Protein AF-0000000079959457 (afdb_homodimer)

Sequence (606 aa):
MIKDTAFQNKSVQIAAHLHLPNDFKEGRKYPALVGIHPAGGVKEQTIGLYAQKLAAHGFVVLVYDSSYQGASGGEPRLLEDPTTRVEDARCAADFLTTQSFVDTERMGVFGVCAGGGYALAVAQTERRFKAVAGVSATPMGEAARRFFGNSIPPAEQIKSLEAAAAQRTAEANGAAPIYIPFVPETLEDINDQTPTMLREGYDYYRTSRGHHPNSKGRFLMTSMDKMVAFSTFPLIPTLLTQPLLLIAGSEADTKIYSDEAYDLSTGPKELFIIDGATHIALYDKPEYVGQAVEKLASFFGQLMIKDTAFQNKSVQIAAHLHLPNDFKEGRKYPALVGIHPAGGVKEQTIGLYAQKLAAHGFVVLVYDSSYQGASGGEPRLLEDPTTRVEDARCAADFLTTQSFVDTERMGVFGVCAGGGYALAVAQTERRFKAVAGVSATPMGEAARRFFGNSIPPAEQIKSLEAAAAQRTAEANGAAPIYIPFVPETLEDINDQTPTMLREGYDYYRTSRGHHPNSKGRFLMTSMDKMVAFSTFPLIPTLLTQPLLLIAGSEADTKIYSDEAYDLSTGPKELFIIDGATHIALYDKPEYVGQAVEKLASFFGQL

Structure (mmCIF, N/CA/C/O backbone):
data_AF-0000000079959457-model_v1
#
loop_
_entity.id
_entity.type
_entity.pdbx_description
1 polymer Alpha/beta-hydrolase
#
loop_
_atom_site.group_PDB
_atom_site.id
_atom_site.type_symbol
_atom_site.label_atom_id
_atom_site.label_alt_id
_atom_site.label_comp_id
_atom_site.label_asym_id
_atom_site.label_entity_id
_atom_site.label_seq_id
_atom_site.pdbx_PDB_ins_code
_atom_site.Cartn_x
_atom_site.Cartn_y
_atom_site.Cartn_z
_atom_site.occupancy
_atom_site.B_iso_or_equiv
_atom_site.auth_seq_id
_atom_site.auth_comp_id
_atom_site.auth_asym_id
_atom_site.auth_atom_id
_atom_site.pdbx_PDB_model_num
ATOM 1 N N . MET A 1 1 ? 9.367 -33.156 -2.953 1 91.38 1 MET A N 1
ATOM 2 C CA . MET A 1 1 ? 9.344 -33.094 -1.495 1 91.38 1 MET A CA 1
ATOM 3 C C . MET A 1 1 ? 8.867 -31.719 -1.016 1 91.38 1 MET A C 1
ATOM 5 O O . MET A 1 1 ? 9.25 -30.688 -1.569 1 91.38 1 MET A O 1
ATOM 9 N N . ILE A 1 2 ? 7.992 -31.734 -0.139 1 97.25 2 ILE A N 1
ATOM 10 C CA . ILE A 1 2 ? 7.453 -30.5 0.427 1 97.25 2 ILE A CA 1
ATOM 11 C C . ILE A 1 2 ? 7.941 -30.344 1.864 1 97.25 2 ILE A C 1
ATOM 13 O O . ILE A 1 2 ? 7.863 -31.266 2.664 1 97.25 2 ILE A O 1
ATOM 17 N N . LYS A 1 3 ? 8.523 -29.25 2.162 1 97.88 3 LYS A N 1
ATOM 18 C CA . LYS A 1 3 ? 8.945 -28.891 3.514 1 97.88 3 LYS A CA 1
ATOM 19 C C . LYS A 1 3 ? 8.086 -27.781 4.094 1 97.88 3 LYS A C 1
ATOM 21 O O . LYS A 1 3 ? 7.926 -26.719 3.471 1 97.88 3 LYS A O 1
ATOM 26 N N . ASP A 1 4 ? 7.492 -28.047 5.27 1 98.5 4 ASP A N 1
ATOM 27 C CA . ASP A 1 4 ? 6.848 -26.969 6 1 98.5 4 ASP A CA 1
ATOM 28 C C . ASP A 1 4 ? 7.879 -25.969 6.508 1 98.5 4 ASP A C 1
ATOM 30 O O . ASP A 1 4 ? 8.906 -26.344 7.078 1 98.5 4 ASP A O 1
ATOM 34 N N . THR A 1 5 ? 7.672 -24.766 6.246 1 98.69 5 THR A N 1
ATOM 35 C CA . THR A 1 5 ? 8.578 -23.719 6.703 1 98.69 5 THR A CA 1
ATOM 36 C C . THR A 1 5 ? 7.801 -22.438 7.035 1 98.69 5 THR A C 1
ATOM 38 O O . THR A 1 5 ? 6.566 -22.453 7.055 1 98.69 5 THR A O 1
ATOM 41 N N . ALA A 1 6 ? 8.453 -21.406 7.484 1 98.81 6 ALA A N 1
ATOM 42 C CA . ALA A 1 6 ? 7.84 -20.125 7.836 1 98.81 6 ALA A CA 1
ATOM 43 C C . ALA A 1 6 ? 8.836 -18.969 7.68 1 98.81 6 ALA A C 1
ATOM 45 O O . ALA A 1 6 ? 10.055 -19.188 7.707 1 98.81 6 ALA A O 1
ATOM 46 N N . PHE A 1 7 ? 8.391 -17.891 7.445 1 98.69 7 PHE A N 1
ATOM 47 C CA . PHE A 1 7 ? 9.164 -16.641 7.461 1 98.69 7 PHE A CA 1
ATOM 48 C C . PHE A 1 7 ? 8.32 -15.5 8.016 1 98.69 7 PHE A C 1
ATOM 50 O O . PHE A 1 7 ? 7.176 -15.695 8.414 1 98.69 7 PHE A O 1
ATOM 57 N N . GLN A 1 8 ? 8.891 -14.289 8.117 1 98.12 8 GLN A N 1
ATOM 58 C CA . GLN A 1 8 ? 8.195 -13.188 8.781 1 98.12 8 GLN A CA 1
ATOM 59 C C . GLN A 1 8 ? 7.93 -12.039 7.816 1 98.12 8 GLN A C 1
ATOM 61 O O . GLN A 1 8 ? 8.773 -11.727 6.969 1 98.12 8 GLN A O 1
ATOM 66 N N . ASN A 1 9 ? 6.852 -11.523 7.875 1 98.25 9 ASN A N 1
ATOM 67 C CA . ASN A 1 9 ? 6.578 -10.156 7.461 1 98.25 9 ASN A CA 1
ATOM 68 C C . ASN A 1 9 ? 6.312 -9.25 8.656 1 98.25 9 ASN A C 1
ATOM 70 O O . ASN A 1 9 ? 5.172 -9.125 9.109 1 98.25 9 ASN A O 1
ATOM 74 N N . LYS A 1 10 ? 7.414 -8.586 9.07 1 95.69 10 LYS A N 1
ATOM 75 C CA . LYS A 1 10 ? 7.379 -7.797 10.297 1 95.69 10 LYS A CA 1
ATOM 76 C C . LYS A 1 10 ? 6.875 -8.633 11.469 1 95.69 10 LYS A C 1
ATOM 78 O O . LYS A 1 10 ? 7.453 -9.68 11.789 1 95.69 10 LYS A O 1
ATOM 83 N N . SER A 1 11 ? 5.73 -8.359 12.055 1 95.62 11 SER A N 1
ATOM 84 C CA . SER A 1 11 ? 5.27 -9.039 13.258 1 95.62 11 SER A CA 1
ATOM 85 C C . SER A 1 11 ? 4.438 -10.273 12.914 1 95.62 11 SER A C 1
ATOM 87 O O . SER A 1 11 ? 4.023 -11.016 13.797 1 95.62 11 SER A O 1
ATOM 89 N N . VAL A 1 12 ? 4.195 -10.57 11.656 1 98.19 12 VAL A N 1
ATOM 90 C CA . VAL A 1 12 ? 3.314 -11.656 11.234 1 98.19 12 VAL A CA 1
ATOM 91 C C . VAL A 1 12 ? 4.148 -12.859 10.789 1 98.19 12 VAL A C 1
ATOM 93 O O . VAL A 1 12 ? 5 -12.734 9.906 1 98.19 12 VAL A O 1
ATOM 96 N N . GLN A 1 13 ? 3.941 -13.969 11.391 1 98.69 13 GLN A N 1
ATOM 97 C CA . GLN A 1 13 ? 4.559 -15.203 10.93 1 98.69 13 GLN A CA 1
ATOM 98 C C . GLN A 1 13 ? 3.807 -15.781 9.727 1 98.69 13 GLN A C 1
ATOM 100 O O . GLN A 1 13 ? 2.6 -16.016 9.797 1 98.69 13 GLN A O 1
ATOM 105 N N . ILE A 1 14 ? 4.504 -16.016 8.68 1 98.88 14 ILE A N 1
ATOM 106 C CA . ILE A 1 14 ? 3.912 -16.516 7.441 1 98.88 14 ILE A CA 1
ATOM 107 C C . ILE A 1 14 ? 4.184 -18 7.293 1 98.88 14 ILE A C 1
ATOM 109 O O . ILE A 1 14 ? 5.34 -18.438 7.273 1 98.88 14 ILE A O 1
ATOM 113 N N . ALA A 1 15 ? 3.156 -18.766 7.211 1 98.94 15 ALA A N 1
ATOM 114 C CA . ALA A 1 15 ? 3.258 -20.203 6.984 1 98.94 15 ALA A CA 1
ATOM 115 C C . ALA A 1 15 ? 3.484 -20.516 5.508 1 98.94 15 ALA A C 1
ATOM 117 O O . ALA A 1 15 ? 2.779 -20 4.641 1 98.94 15 ALA A O 1
ATOM 118 N N . ALA A 1 16 ? 4.449 -21.391 5.219 1 98.94 16 ALA A N 1
ATOM 119 C CA . ALA A 1 16 ? 4.816 -21.609 3.82 1 98.94 16 ALA A CA 1
ATOM 120 C C . ALA A 1 16 ? 5.168 -23.062 3.568 1 98.94 16 ALA A C 1
ATOM 122 O O . ALA A 1 16 ? 5.445 -23.812 4.508 1 98.94 16 ALA A O 1
ATOM 123 N N . HIS A 1 17 ? 5.031 -23.5 2.365 1 98.94 17 HIS A N 1
ATOM 124 C CA . HIS A 1 17 ? 5.551 -24.766 1.831 1 98.94 17 HIS A CA 1
ATOM 125 C C . HIS A 1 17 ? 6.711 -24.516 0.871 1 98.94 17 HIS A C 1
ATOM 127 O O . HIS A 1 17 ? 6.586 -23.719 -0.065 1 98.94 17 HIS A O 1
ATOM 133 N N . LEU A 1 18 ? 7.766 -25.125 1.164 1 98.88 18 LEU A N 1
ATOM 134 C CA . LEU A 1 18 ? 8.898 -25.141 0.246 1 98.88 18 LEU A CA 1
ATOM 135 C C . LEU A 1 18 ? 8.93 -26.438 -0.558 1 98.88 18 LEU A C 1
ATOM 137 O O . LEU A 1 18 ? 9.156 -27.516 -0.001 1 98.88 18 LEU A O 1
ATOM 141 N N . HIS A 1 19 ? 8.656 -26.328 -1.862 1 98.88 19 HIS A N 1
ATOM 142 C CA . HIS A 1 19 ? 8.703 -27.469 -2.775 1 98.88 19 HIS A CA 1
ATOM 143 C C . HIS A 1 19 ? 10.078 -27.609 -3.41 1 98.88 19 HIS A C 1
ATOM 145 O O . HIS A 1 19 ? 10.562 -26.688 -4.066 1 98.88 19 HIS A O 1
ATOM 151 N N . LEU A 1 20 ? 10.68 -28.766 -3.219 1 98.5 20 LEU A N 1
ATOM 152 C CA . LEU A 1 20 ? 12.016 -29.031 -3.752 1 98.5 20 LEU A CA 1
ATOM 153 C C . LEU A 1 20 ? 11.945 -29.922 -4.984 1 98.5 20 LEU A C 1
ATOM 155 O O . LEU A 1 20 ? 11.008 -30.719 -5.125 1 98.5 20 LEU A O 1
ATOM 159 N N . PRO A 1 21 ? 12.945 -29.766 -5.859 1 98 21 PRO A N 1
ATOM 160 C CA . PRO A 1 21 ? 12.984 -30.641 -7.031 1 98 21 PRO A CA 1
ATOM 161 C C . PRO A 1 21 ? 13.039 -32.125 -6.656 1 98 21 PRO A C 1
ATOM 163 O O . PRO A 1 21 ? 13.57 -32.469 -5.598 1 98 21 PRO A O 1
ATOM 166 N N . ASN A 1 22 ? 12.516 -32.938 -7.543 1 94.81 22 ASN A N 1
ATOM 167 C CA . ASN A 1 22 ? 12.523 -34.375 -7.312 1 94.81 22 ASN A CA 1
ATOM 168 C C . ASN A 1 22 ? 13.945 -34.906 -7.188 1 94.81 22 ASN A C 1
ATOM 170 O O . ASN A 1 22 ? 14.195 -35.844 -6.43 1 94.81 22 ASN A O 1
ATOM 174 N N . ASP A 1 23 ? 14.82 -34.312 -7.875 1 94.75 23 ASP A N 1
ATOM 175 C CA . ASP A 1 23 ? 16.219 -34.75 -7.875 1 94.75 23 ASP A CA 1
ATOM 176 C C . ASP A 1 23 ? 17.094 -33.812 -7.047 1 94.75 23 ASP A C 1
ATOM 178 O O . ASP A 1 23 ? 18.266 -33.625 -7.371 1 94.75 23 ASP A O 1
ATOM 182 N N . PHE A 1 24 ? 16.516 -33.219 -6.094 1 96.75 24 PHE A N 1
ATOM 183 C CA . PHE A 1 24 ? 17.219 -32.281 -5.234 1 96.75 24 PHE A CA 1
ATOM 184 C C . PHE A 1 24 ? 18.5 -32.938 -4.699 1 96.75 24 PHE A C 1
ATOM 186 O O . PHE A 1 24 ? 18.5 -34.062 -4.234 1 96.75 24 PHE A O 1
ATOM 193 N N . LYS A 1 25 ? 19.578 -32.25 -4.75 1 95.56 25 LYS A N 1
ATOM 194 C CA . LYS A 1 25 ? 20.891 -32.656 -4.227 1 95.56 25 LYS A CA 1
ATOM 195 C C . LYS A 1 25 ? 21.516 -31.547 -3.391 1 95.56 25 LYS A C 1
ATOM 197 O O . LYS A 1 25 ? 21.578 -30.391 -3.828 1 95.56 25 LYS A O 1
ATOM 202 N N . GLU A 1 26 ? 21.953 -31.953 -2.314 1 91.69 26 GLU A N 1
ATOM 203 C CA . GLU A 1 26 ? 22.656 -31 -1.465 1 91.69 26 GLU A CA 1
ATOM 204 C C . GLU A 1 26 ? 23.891 -30.453 -2.164 1 91.69 26 GLU A C 1
ATOM 206 O O . GLU A 1 26 ? 24.594 -31.188 -2.857 1 91.69 26 GLU A O 1
ATOM 211 N N . GLY A 1 27 ? 24.172 -29.188 -1.993 1 93.56 27 GLY A N 1
ATOM 212 C CA . GLY A 1 27 ? 25.344 -28.562 -2.582 1 93.56 27 GLY A CA 1
ATOM 213 C C . GLY A 1 27 ? 25.078 -27.938 -3.934 1 93.56 27 GLY A C 1
ATOM 214 O O . GLY A 1 27 ? 25.859 -27.109 -4.414 1 93.56 27 GLY A O 1
ATOM 215 N N . ARG A 1 28 ? 24.047 -28.344 -4.516 1 96.38 28 ARG A N 1
ATOM 216 C CA . ARG A 1 28 ? 23.656 -27.734 -5.781 1 96.38 28 ARG A CA 1
ATOM 217 C C . ARG A 1 28 ? 22.75 -26.516 -5.547 1 96.38 28 ARG A C 1
ATOM 219 O O . ARG A 1 28 ? 22.031 -26.453 -4.551 1 96.38 28 ARG A O 1
ATOM 226 N N . LYS A 1 29 ? 22.875 -25.594 -6.492 1 97.75 29 LYS A N 1
ATOM 227 C CA . LYS A 1 29 ? 21.984 -24.438 -6.453 1 97.75 29 LYS A CA 1
ATOM 228 C C . LYS A 1 29 ? 20.891 -24.547 -7.52 1 97.75 29 LYS A C 1
ATOM 230 O O . LYS A 1 29 ? 21.156 -25.016 -8.633 1 97.75 29 LYS A O 1
ATOM 235 N N . TYR A 1 30 ? 19.766 -24.125 -7.215 1 98.56 30 TYR A N 1
ATOM 236 C CA . TYR A 1 30 ? 18.594 -24.219 -8.086 1 98.56 30 TYR A CA 1
ATOM 237 C C . TYR A 1 30 ? 17.969 -22.859 -8.312 1 98.56 30 TYR A C 1
ATOM 239 O O . TYR A 1 30 ? 18.031 -21.984 -7.441 1 98.56 30 TYR A O 1
ATOM 247 N N . PRO A 1 31 ? 17.359 -22.641 -9.562 1 98.69 31 PRO A N 1
ATOM 248 C CA . PRO A 1 31 ? 16.453 -21.484 -9.664 1 98.69 31 PRO A CA 1
ATOM 249 C C . PRO A 1 31 ? 15.258 -21.594 -8.719 1 98.69 31 PRO A C 1
ATOM 251 O O . PRO A 1 31 ? 14.82 -22.703 -8.391 1 98.69 31 PRO A O 1
ATOM 254 N N . ALA A 1 32 ? 14.766 -20.484 -8.258 1 98.94 32 ALA A N 1
ATOM 255 C CA . ALA A 1 32 ? 13.719 -20.469 -7.234 1 98.94 32 ALA A CA 1
ATOM 256 C C . ALA A 1 32 ? 12.562 -19.562 -7.645 1 98.94 32 ALA A C 1
ATOM 258 O O . ALA A 1 32 ? 12.781 -18.5 -8.242 1 98.94 32 ALA A O 1
ATOM 259 N N . LEU A 1 33 ? 11.383 -20.016 -7.336 1 98.94 33 LEU A N 1
ATOM 260 C CA . LEU A 1 33 ? 10.172 -19.25 -7.648 1 98.94 33 LEU A CA 1
ATOM 261 C C . LEU A 1 33 ? 9.359 -18.984 -6.387 1 98.94 33 LEU A C 1
ATOM 263 O O . LEU A 1 33 ? 9.281 -19.844 -5.5 1 98.94 33 LEU A O 1
ATOM 26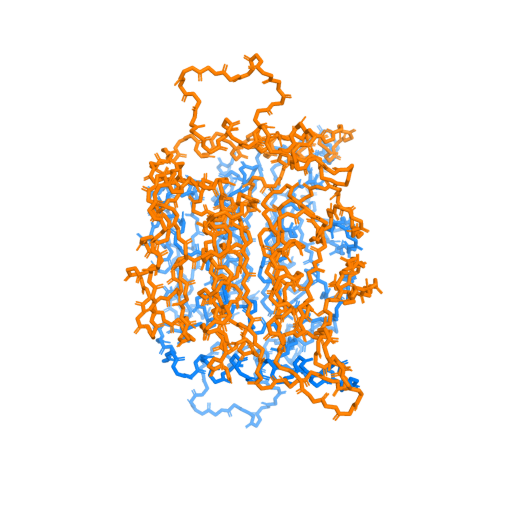7 N N . VAL A 1 34 ? 8.812 -17.812 -6.277 1 99 34 VAL A N 1
ATOM 268 C CA . VAL A 1 34 ? 7.781 -17.484 -5.297 1 99 34 VAL A CA 1
ATOM 269 C C . VAL A 1 34 ? 6.406 -17.547 -5.961 1 99 34 VAL A C 1
ATOM 271 O O . VAL A 1 34 ? 6.191 -16.953 -7.016 1 99 34 VAL A O 1
ATOM 274 N N . GLY A 1 35 ? 5.508 -18.328 -5.387 1 99 35 GLY A N 1
ATOM 275 C CA . GLY A 1 35 ? 4.141 -18.438 -5.875 1 99 35 GLY A CA 1
ATOM 276 C C . GLY A 1 35 ? 3.131 -17.766 -4.965 1 99 35 GLY A C 1
ATOM 277 O O . GLY A 1 35 ? 3.15 -17.969 -3.75 1 99 35 GLY A O 1
ATOM 278 N N . ILE A 1 36 ? 2.254 -16.969 -5.5 1 99 36 ILE A N 1
ATOM 279 C CA . ILE A 1 36 ? 1.266 -16.219 -4.73 1 99 36 ILE A CA 1
ATOM 280 C C . ILE A 1 36 ? -0.132 -16.766 -5.02 1 99 36 ILE A C 1
ATOM 282 O O . ILE A 1 36 ? -0.527 -16.891 -6.18 1 99 36 ILE A O 1
ATOM 286 N N . HIS A 1 37 ? -0.879 -17.078 -4.027 1 98.94 37 HIS A N 1
ATOM 287 C CA . HIS A 1 37 ? -2.16 -17.75 -4.164 1 98.94 37 HIS A CA 1
ATOM 288 C C . HIS A 1 37 ? -3.264 -16.781 -4.559 1 98.94 37 HIS A C 1
ATOM 290 O O . HIS A 1 37 ? -3.1 -15.562 -4.43 1 98.94 37 HIS A O 1
ATOM 296 N N . PRO A 1 38 ? -4.422 -17.266 -5.066 1 98.75 38 PRO A N 1
ATOM 297 C CA . PRO A 1 38 ? -5.609 -16.484 -5.406 1 98.75 38 PRO A CA 1
ATOM 298 C C . PRO A 1 38 ? -6.219 -15.781 -4.191 1 98.75 38 PRO A C 1
ATOM 300 O O . PRO A 1 38 ? -5.844 -16.078 -3.053 1 98.75 38 PRO A O 1
ATOM 303 N N . ALA A 1 39 ? -7.184 -14.859 -4.5 1 97.88 39 ALA A N 1
ATOM 304 C CA . ALA A 1 39 ? -7.988 -14.289 -3.422 1 97.88 39 ALA A CA 1
ATOM 305 C C . ALA A 1 39 ? -8.797 -15.375 -2.709 1 97.88 39 ALA A C 1
ATOM 307 O O . ALA A 1 39 ? -9.453 -16.188 -3.355 1 97.88 39 ALA A O 1
ATOM 308 N N . GLY A 1 40 ? -8.648 -15.383 -1.443 1 96.75 40 GLY A N 1
ATOM 309 C CA . GLY A 1 40 ? -9.445 -16.312 -0.665 1 96.75 40 GLY A CA 1
ATOM 310 C C . GLY A 1 40 ? -8.828 -17.703 -0.598 1 96.75 40 GLY A C 1
ATOM 311 O O . GLY A 1 40 ? -9.336 -18.578 0.099 1 96.75 40 GLY A O 1
ATOM 312 N N . GLY A 1 41 ? -7.734 -17.953 -1.368 1 98.06 41 GLY A N 1
ATOM 313 C CA . GLY A 1 41 ? -7.09 -19.25 -1.387 1 98.06 41 GLY A CA 1
ATOM 314 C C . GLY A 1 41 ? -5.992 -19.391 -0.351 1 98.06 41 GLY A C 1
ATOM 315 O O . GLY A 1 41 ? -5.734 -18.453 0.417 1 98.06 41 GLY A O 1
ATOM 316 N N . VAL A 1 42 ? -5.375 -20.578 -0.291 1 98.75 42 VAL A N 1
ATOM 317 C CA . VAL A 1 42 ? -4.277 -20.906 0.619 1 98.75 42 VAL A CA 1
ATOM 318 C C . VAL A 1 42 ? -3.244 -21.766 -0.097 1 98.75 42 VAL A C 1
ATOM 320 O O . VAL A 1 42 ? -3.48 -22.234 -1.214 1 98.75 42 VAL A O 1
ATOM 323 N N . LYS A 1 43 ? -2.107 -21.969 0.54 1 98.75 43 LYS A N 1
ATOM 324 C CA . LYS A 1 43 ? -0.933 -22.562 -0.085 1 98.75 43 LYS A CA 1
ATOM 325 C C . LYS A 1 43 ? -1.199 -24.016 -0.47 1 98.75 43 LYS A C 1
ATOM 327 O O . LYS A 1 43 ? -0.525 -24.562 -1.344 1 98.75 43 LYS A O 1
ATOM 332 N N . GLU A 1 44 ? -2.246 -24.703 0.085 1 98.56 44 GLU A N 1
ATOM 333 C CA . GLU A 1 44 ? -2.521 -26.109 -0.189 1 98.56 44 GLU A CA 1
ATOM 334 C C . GLU A 1 44 ? -3.371 -26.266 -1.447 1 98.56 44 GLU A C 1
ATOM 336 O O . GLU A 1 44 ? -3.525 -27.375 -1.961 1 98.56 44 GLU A O 1
ATOM 341 N N . GLN A 1 45 ? -3.889 -25.188 -1.981 1 98.69 45 GLN A N 1
ATOM 342 C CA . GLN A 1 45 ? -4.82 -25.25 -3.102 1 98.69 45 GLN A CA 1
ATOM 343 C C . GLN A 1 45 ? -4.102 -25.047 -4.43 1 98.69 45 GLN A C 1
ATOM 345 O O . GLN A 1 45 ? -3.055 -25.656 -4.676 1 98.69 45 GLN A O 1
ATOM 350 N N . THR A 1 46 ? -4.699 -24.359 -5.375 1 98.81 46 THR A N 1
ATOM 351 C CA . THR A 1 46 ? -4.203 -24.266 -6.742 1 98.81 46 THR A CA 1
ATOM 352 C C . THR A 1 46 ? -2.727 -23.875 -6.762 1 98.81 46 THR A C 1
ATOM 354 O O . THR A 1 46 ? -1.94 -24.453 -7.52 1 98.81 46 THR A O 1
ATOM 357 N N . ILE A 1 47 ? -2.297 -22.969 -5.926 1 98.88 47 ILE A N 1
ATOM 358 C CA . ILE A 1 47 ? -0.92 -22.484 -5.988 1 98.88 47 ILE A CA 1
ATOM 359 C C . ILE A 1 47 ? 0.034 -23.609 -5.57 1 98.88 47 ILE A C 1
ATOM 361 O O . ILE A 1 47 ? 1.151 -23.688 -6.082 1 98.88 47 ILE A O 1
ATOM 365 N N . GLY A 1 48 ? -0.375 -24.422 -4.605 1 98.81 48 GLY A N 1
ATOM 366 C CA . GLY A 1 48 ? 0.401 -25.594 -4.23 1 98.81 48 GLY A CA 1
ATOM 367 C C . GLY A 1 48 ? 0.541 -26.609 -5.352 1 98.81 48 GLY A C 1
ATOM 368 O O . GLY A 1 48 ? 1.603 -27.203 -5.523 1 98.81 48 GLY A O 1
ATOM 369 N N . LEU A 1 49 ? -0.553 -26.781 -6.125 1 98.81 49 LEU A N 1
ATOM 370 C CA . LEU A 1 49 ? -0.512 -27.672 -7.285 1 98.81 49 LEU A CA 1
ATOM 371 C C . LEU A 1 49 ? 0.52 -27.188 -8.297 1 98.81 49 LEU A C 1
ATOM 373 O O . LEU A 1 49 ? 1.34 -27.984 -8.773 1 98.81 49 LEU A O 1
ATOM 377 N N . TYR A 1 50 ? 0.438 -25.906 -8.617 1 98.94 50 TYR A N 1
ATOM 378 C CA . TYR A 1 50 ? 1.416 -25.328 -9.531 1 98.94 50 TYR A CA 1
ATOM 379 C C . TYR A 1 50 ? 2.832 -25.484 -8.992 1 98.94 50 TYR A C 1
ATOM 381 O O . TYR A 1 50 ? 3.758 -25.797 -9.742 1 98.94 50 TYR A O 1
ATOM 389 N N . ALA A 1 51 ? 3.008 -25.25 -7.703 1 98.94 51 ALA A N 1
ATOM 390 C CA . ALA A 1 51 ? 4.32 -25.344 -7.07 1 98.94 51 ALA A CA 1
ATOM 391 C C . ALA A 1 51 ? 4.887 -26.766 -7.195 1 98.94 51 ALA A C 1
ATOM 393 O O . ALA A 1 51 ? 6.055 -26.938 -7.543 1 98.94 51 ALA A O 1
ATOM 394 N N . GLN A 1 52 ? 4.102 -27.734 -6.887 1 98.62 52 GLN A N 1
ATOM 395 C CA . GLN A 1 52 ? 4.512 -29.141 -6.984 1 98.62 52 GLN A CA 1
ATOM 396 C C . GLN A 1 52 ? 4.957 -29.484 -8.406 1 98.62 52 GLN A C 1
ATOM 398 O O . GLN A 1 52 ? 5.992 -30.125 -8.594 1 98.62 52 GLN A O 1
ATOM 403 N N . LYS A 1 53 ? 4.199 -29.062 -9.375 1 98.75 53 LYS A N 1
ATOM 404 C CA . LYS A 1 53 ? 4.492 -29.391 -10.766 1 98.75 53 LYS A CA 1
ATOM 405 C C . LYS A 1 53 ? 5.738 -28.656 -11.25 1 98.75 53 LYS A C 1
ATOM 407 O O . LYS A 1 53 ? 6.539 -29.203 -12.008 1 98.75 53 LYS A O 1
ATOM 412 N N . LEU A 1 54 ? 5.883 -27.375 -10.867 1 98.88 54 LEU A N 1
ATOM 413 C CA . LEU A 1 54 ? 7.07 -26.625 -11.25 1 98.88 54 LEU A CA 1
ATOM 414 C C . LEU A 1 54 ? 8.312 -27.172 -10.57 1 98.88 54 LEU A C 1
ATOM 416 O O . LEU A 1 54 ? 9.398 -27.172 -11.148 1 98.88 54 LEU A O 1
ATOM 420 N N . ALA A 1 55 ? 8.172 -27.641 -9.32 1 98.81 55 ALA A N 1
ATOM 421 C CA . ALA A 1 55 ? 9.289 -28.297 -8.633 1 98.81 55 ALA A CA 1
ATOM 422 C C . ALA A 1 55 ? 9.758 -29.531 -9.398 1 98.81 55 ALA A C 1
ATOM 424 O O . ALA A 1 55 ? 10.953 -29.812 -9.477 1 98.81 55 ALA A O 1
ATOM 425 N N . ALA A 1 56 ? 8.812 -30.234 -9.961 1 98.25 56 ALA A N 1
ATOM 426 C CA . ALA A 1 56 ? 9.133 -31.422 -10.75 1 98.25 56 ALA A CA 1
ATOM 427 C C . ALA A 1 56 ? 9.922 -31.047 -12 1 98.25 56 ALA A C 1
ATOM 429 O O . ALA A 1 56 ? 10.586 -31.891 -12.602 1 98.25 56 ALA A O 1
ATOM 430 N N . HIS A 1 57 ? 9.852 -29.812 -12.398 1 98.25 57 HIS A N 1
ATOM 431 C CA . HIS A 1 57 ? 10.617 -29.312 -13.539 1 98.25 57 HIS A CA 1
ATOM 432 C C . HIS A 1 57 ? 11.961 -28.75 -13.094 1 98.25 57 HIS A C 1
ATOM 434 O O . HIS A 1 57 ? 12.664 -28.109 -13.883 1 98.25 57 HIS A O 1
ATOM 440 N N . GLY A 1 58 ? 12.32 -28.859 -11.805 1 97.94 58 GLY A N 1
ATOM 441 C CA . GLY A 1 58 ? 13.672 -28.531 -11.367 1 97.94 58 GLY A CA 1
ATOM 442 C C . GLY A 1 58 ? 13.758 -27.219 -10.617 1 97.94 58 GLY A C 1
ATOM 443 O O . GLY A 1 58 ? 14.852 -26.703 -10.375 1 97.94 58 GLY A O 1
ATOM 444 N N . PHE A 1 59 ? 12.664 -26.625 -10.211 1 98.75 59 PHE A N 1
ATOM 445 C CA . PHE A 1 59 ? 12.672 -25.359 -9.492 1 98.75 59 PHE A CA 1
ATOM 446 C C . PHE A 1 59 ? 12.461 -25.594 -8 1 98.75 59 PHE A C 1
ATOM 448 O O . PHE A 1 59 ? 11.734 -26.5 -7.602 1 98.75 59 PHE A O 1
ATOM 455 N N . VAL A 1 60 ? 13.102 -24.812 -7.137 1 98.81 60 VAL A N 1
ATOM 456 C CA . VAL A 1 60 ? 12.656 -24.609 -5.766 1 98.81 60 VAL A CA 1
ATOM 457 C C . VAL A 1 60 ? 11.484 -23.641 -5.746 1 98.81 60 VAL A C 1
ATOM 459 O O . VAL A 1 60 ? 11.578 -22.531 -6.281 1 98.81 60 VAL A O 1
ATOM 462 N N . VAL A 1 61 ? 10.344 -24.031 -5.219 1 98.94 61 VAL A N 1
ATOM 463 C CA . VAL A 1 61 ? 9.172 -23.156 -5.266 1 98.94 61 VAL A CA 1
ATOM 464 C C . VAL A 1 61 ? 8.648 -22.938 -3.852 1 98.94 61 VAL A C 1
ATOM 466 O O . VAL A 1 61 ? 8.344 -23.891 -3.133 1 98.94 61 VAL A O 1
ATOM 469 N N . LEU A 1 62 ? 8.617 -21.688 -3.434 1 99 62 LEU A N 1
ATOM 470 C CA . LEU A 1 62 ? 8.047 -21.297 -2.152 1 99 62 LEU A CA 1
ATOM 471 C C . LEU A 1 62 ? 6.633 -20.75 -2.33 1 99 62 LEU A C 1
ATOM 473 O O . LEU A 1 62 ? 6.422 -19.797 -3.072 1 99 62 LEU A O 1
ATOM 477 N N . VAL A 1 63 ? 5.641 -21.391 -1.719 1 98.94 63 VAL A N 1
ATOM 478 C CA . VAL A 1 63 ? 4.277 -20.875 -1.642 1 98.94 63 VAL A CA 1
ATOM 479 C C . VAL A 1 63 ? 3.881 -20.672 -0.18 1 98.94 63 VAL A C 1
ATOM 481 O O . VAL A 1 63 ? 4.426 -21.344 0.709 1 98.94 63 VAL A O 1
ATOM 484 N N . TYR A 1 64 ? 2.949 -19.797 0.071 1 98.94 64 TYR A N 1
ATOM 485 C CA . TYR A 1 64 ? 2.645 -19.406 1.443 1 98.94 64 TYR A CA 1
ATOM 486 C C . TYR A 1 64 ? 1.202 -18.938 1.565 1 98.94 64 TYR A C 1
ATOM 488 O O . TYR A 1 64 ? 0.537 -18.688 0.558 1 98.94 64 TYR A O 1
ATOM 496 N N . ASP A 1 65 ? 0.693 -18.969 2.797 1 98.94 65 ASP A N 1
ATOM 497 C CA . ASP A 1 65 ? -0.529 -18.234 3.115 1 98.94 65 ASP A CA 1
ATOM 498 C C . ASP A 1 65 ? -0.231 -16.766 3.385 1 98.94 65 ASP A C 1
ATOM 500 O O . ASP A 1 65 ? 0.633 -16.438 4.203 1 98.94 65 ASP A O 1
ATOM 504 N N . SER A 1 66 ? -0.92 -15.898 2.691 1 98.69 66 SER A N 1
ATOM 505 C CA . SER A 1 66 ? -0.692 -14.477 2.889 1 98.69 66 SER A CA 1
ATOM 506 C C . SER A 1 66 ? -0.908 -14.078 4.344 1 98.69 66 SER A C 1
ATOM 508 O O . SER A 1 66 ? -1.618 -14.766 5.082 1 98.69 66 SER A O 1
ATOM 510 N N . SER A 1 67 ? -0.28 -12.977 4.77 1 98.69 67 SER A N 1
ATOM 511 C CA . SER A 1 67 ? -0.57 -12.375 6.066 1 98.69 67 SER A CA 1
ATOM 512 C C . SER A 1 67 ? -2.072 -12.289 6.312 1 98.69 67 SER A C 1
ATOM 514 O O . SER A 1 67 ? -2.836 -11.945 5.41 1 98.69 67 SER A O 1
ATOM 516 N N . TYR A 1 68 ? -2.473 -12.703 7.594 1 98.44 68 TYR A N 1
ATOM 517 C CA . TYR A 1 68 ? -3.834 -12.578 8.102 1 98.44 68 TYR A CA 1
ATOM 518 C C . TYR A 1 68 ? -4.727 -13.688 7.551 1 98.44 68 TYR A C 1
ATOM 520 O O . TYR A 1 68 ? -5.926 -13.719 7.832 1 98.44 68 TYR A O 1
ATOM 528 N N . GLN A 1 69 ? -4.113 -14.578 6.766 1 98.25 69 GLN A N 1
ATOM 529 C CA . GLN A 1 69 ? -4.914 -15.602 6.105 1 98.25 69 GLN A CA 1
ATOM 530 C C . GLN A 1 69 ? -4.352 -17 6.379 1 98.25 69 GLN A C 1
ATOM 532 O O . GLN A 1 69 ? -3.186 -17.141 6.746 1 98.25 69 GLN A O 1
ATOM 537 N N . GLY A 1 70 ? -5.242 -17.969 6.16 1 98.5 70 GLY A N 1
ATOM 538 C CA . GLY A 1 70 ? -4.832 -19.359 6.27 1 98.5 70 GLY A CA 1
ATOM 539 C C . GLY A 1 70 ? -4.133 -19.672 7.578 1 98.5 70 GLY A C 1
ATOM 540 O O . GLY A 1 70 ? -4.641 -19.359 8.656 1 98.5 70 GLY A O 1
ATOM 541 N N . ALA A 1 71 ? -3.004 -20.344 7.473 1 98.81 71 ALA A N 1
ATOM 542 C CA . ALA A 1 71 ? -2.242 -20.766 8.648 1 98.81 71 ALA A CA 1
ATOM 543 C C . ALA A 1 71 ? -1.283 -19.672 9.102 1 98.81 71 ALA A C 1
ATOM 545 O O . ALA A 1 71 ? -0.618 -19.812 10.133 1 98.81 71 ALA A O 1
ATOM 546 N N . SER A 1 72 ? -1.188 -18.578 8.312 1 98.81 72 SER A N 1
ATOM 547 C CA . SER A 1 72 ? -0.33 -17.469 8.688 1 98.81 72 SER A CA 1
ATOM 548 C C . SER A 1 72 ? -0.937 -16.672 9.836 1 98.81 72 SER A C 1
ATOM 550 O O . SER A 1 72 ? -2.119 -16.828 10.156 1 98.81 72 SER A O 1
ATOM 552 N N . GLY A 1 73 ? -0.1 -15.906 10.5 1 98.5 73 GLY A N 1
ATOM 553 C CA . GLY A 1 73 ? -0.561 -15.125 11.633 1 98.5 73 GLY A CA 1
ATOM 554 C C . GLY A 1 73 ? -1.121 -13.773 11.242 1 98.5 73 GLY A C 1
ATOM 555 O O . GLY A 1 73 ? -1.337 -13.5 10.055 1 98.5 73 GLY A O 1
ATOM 556 N N . GLY A 1 74 ? -1.434 -12.992 12.234 1 97.5 74 GLY A N 1
ATOM 557 C CA . GLY A 1 74 ? -1.859 -11.609 12.062 1 97.5 74 GLY A CA 1
ATOM 558 C C . GLY A 1 74 ? -3.32 -11.391 12.406 1 97.5 74 GLY A C 1
ATOM 559 O O . GLY A 1 74 ? -4.156 -12.273 12.18 1 97.5 74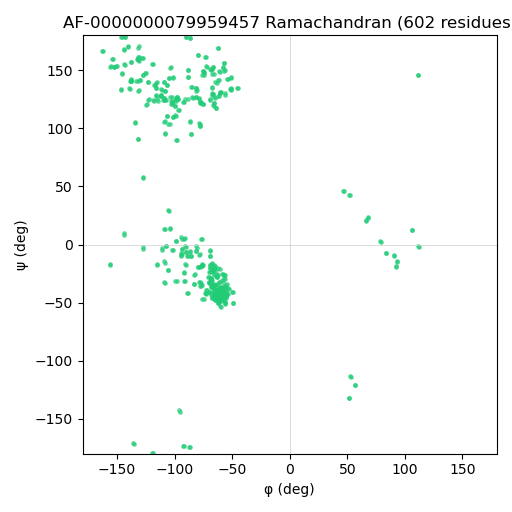 GLY A O 1
ATOM 560 N N . GLU A 1 75 ? -3.586 -10.312 12.906 1 96.75 75 GLU A N 1
ATOM 561 C CA . GLU A 1 75 ? -4.93 -9.797 13.164 1 96.75 75 GLU A CA 1
ATOM 562 C C . GLU A 1 75 ? -5.117 -8.414 12.562 1 96.75 75 GLU A C 1
ATOM 564 O O . GLU A 1 75 ? -4.184 -7.609 12.539 1 96.75 75 GLU A O 1
ATOM 569 N N . PRO A 1 76 ? -6.344 -8.117 12.086 1 97.06 76 PRO A N 1
ATOM 570 C CA . PRO A 1 76 ? -7.562 -8.93 12.055 1 97.06 76 PRO A CA 1
ATOM 571 C C . PRO A 1 76 ? -7.512 -10.023 10.992 1 97.06 76 PRO A C 1
ATOM 573 O O . PRO A 1 76 ? -6.895 -9.836 9.938 1 97.06 76 PRO A O 1
ATOM 576 N N . ARG A 1 77 ? -8.133 -11.109 11.219 1 97.62 77 ARG A N 1
ATOM 577 C CA . ARG A 1 77 ? -8.125 -12.227 10.281 1 97.62 77 ARG A CA 1
ATOM 578 C C . ARG A 1 77 ? -8.867 -11.875 9 1 97.62 77 ARG A C 1
ATOM 580 O O . ARG A 1 77 ? -9.828 -11.094 9.023 1 97.62 77 ARG A O 1
ATOM 587 N N . LEU A 1 78 ? -8.414 -12.422 7.906 1 98.44 78 LEU A N 1
ATOM 588 C CA . LEU A 1 78 ? -9.008 -12.352 6.578 1 98.44 78 LEU A CA 1
ATOM 589 C C . LEU A 1 78 ? -8.93 -10.93 6.023 1 98.44 78 LEU A C 1
ATOM 591 O O . LEU A 1 78 ? -9.789 -10.516 5.246 1 98.44 78 LEU A O 1
ATOM 595 N N . LEU A 1 79 ? -7.977 -10.188 6.539 1 98.31 79 LEU A N 1
ATOM 596 C CA . LEU A 1 79 ? -7.648 -8.914 5.906 1 98.31 79 LEU A CA 1
ATOM 597 C C . LEU A 1 79 ? -7.051 -9.133 4.52 1 98.31 79 LEU A C 1
ATOM 599 O O . LEU A 1 79 ? -6.102 -9.898 4.363 1 98.31 79 LEU A O 1
ATOM 603 N N . GLU A 1 80 ? -7.695 -8.594 3.488 1 98.38 80 GLU A N 1
ATOM 604 C CA . GLU A 1 80 ? -7.125 -8.523 2.146 1 98.38 80 GLU A CA 1
ATOM 605 C C . GLU A 1 80 ? -6.523 -7.145 1.872 1 98.38 80 GLU A C 1
ATOM 607 O O . GLU A 1 80 ? -7.219 -6.238 1.407 1 98.38 80 GLU A O 1
ATOM 612 N N . ASP A 1 81 ? -5.297 -6.973 2.174 1 98.25 81 ASP A N 1
ATOM 613 C CA . ASP A 1 81 ? -4.527 -5.75 1.956 1 98.25 81 ASP A CA 1
ATOM 614 C C . ASP A 1 81 ? -3.498 -5.941 0.843 1 98.25 81 ASP A C 1
ATOM 616 O O . ASP A 1 81 ? -2.459 -6.566 1.053 1 98.25 81 ASP A O 1
ATOM 620 N N . PRO A 1 82 ? -3.75 -5.375 -0.321 1 98.69 82 PRO A N 1
ATOM 621 C CA . PRO A 1 82 ? -2.895 -5.613 -1.486 1 98.69 82 PRO A CA 1
ATOM 622 C C . PRO A 1 82 ? -1.427 -5.289 -1.217 1 98.69 82 PRO A C 1
ATOM 624 O O . PRO A 1 82 ? -0.54 -6.047 -1.621 1 98.69 82 PRO A O 1
ATOM 627 N N . THR A 1 83 ? -1.139 -4.215 -0.526 1 98.5 83 THR A N 1
ATOM 628 C CA . THR A 1 83 ? 0.245 -3.83 -0.272 1 98.5 83 THR A CA 1
ATOM 629 C C . THR A 1 83 ? 0.926 -4.836 0.651 1 98.5 83 THR A C 1
ATOM 631 O O . THR A 1 83 ? 2.121 -5.102 0.513 1 98.5 83 THR A O 1
ATOM 634 N N . THR A 1 84 ? 0.179 -5.379 1.61 1 98.44 84 THR A N 1
ATOM 635 C CA . THR A 1 84 ? 0.721 -6.43 2.465 1 98.44 84 THR A CA 1
ATOM 636 C C . THR A 1 84 ? 1.017 -7.688 1.652 1 98.44 84 THR A C 1
ATOM 638 O O . THR A 1 84 ? 2.033 -8.352 1.87 1 98.44 84 THR A O 1
ATOM 641 N N . ARG A 1 85 ? 0.12 -8.031 0.717 1 98.69 85 ARG A N 1
ATOM 642 C CA . ARG A 1 85 ? 0.332 -9.18 -0.159 1 98.69 85 ARG A CA 1
ATOM 643 C C . ARG A 1 85 ? 1.612 -9.023 -0.971 1 98.69 85 ARG A C 1
ATOM 645 O O . ARG A 1 85 ? 2.361 -9.984 -1.156 1 98.69 85 ARG A O 1
ATOM 652 N N . VAL A 1 86 ? 1.852 -7.812 -1.447 1 98.88 86 VAL A N 1
ATOM 653 C CA . VAL A 1 86 ? 3.07 -7.5 -2.186 1 98.88 86 VAL A CA 1
ATOM 654 C C . VAL A 1 86 ? 4.285 -7.672 -1.274 1 98.88 86 VAL A C 1
ATOM 656 O O . VAL A 1 86 ? 5.277 -8.289 -1.663 1 98.88 86 VAL A O 1
ATOM 659 N N . GLU A 1 87 ? 4.195 -7.129 -0.041 1 98.81 87 GLU A N 1
ATOM 660 C CA . GLU A 1 87 ? 5.312 -7.219 0.897 1 98.81 87 GLU A CA 1
ATOM 661 C C . GLU A 1 87 ? 5.582 -8.664 1.3 1 98.81 87 GLU A C 1
ATOM 663 O O . GLU A 1 87 ? 6.734 -9.047 1.513 1 98.81 87 GLU A O 1
ATOM 668 N N . ASP A 1 88 ? 4.523 -9.5 1.419 1 98.94 88 ASP A N 1
ATOM 669 C CA . ASP A 1 88 ? 4.707 -10.922 1.689 1 98.94 88 ASP A CA 1
ATOM 670 C C . ASP A 1 88 ? 5.645 -11.562 0.665 1 98.94 88 ASP A C 1
ATOM 672 O O . ASP A 1 88 ? 6.508 -12.367 1.021 1 98.94 88 ASP A O 1
ATOM 676 N N . ALA A 1 89 ? 5.445 -11.203 -0.577 1 98.94 89 ALA A N 1
ATOM 677 C CA . ALA A 1 89 ? 6.273 -11.758 -1.646 1 98.94 89 ALA A CA 1
ATOM 678 C C . ALA A 1 89 ? 7.727 -11.312 -1.5 1 98.94 89 ALA A C 1
ATOM 680 O O . ALA A 1 89 ? 8.648 -12.094 -1.746 1 98.94 89 ALA A O 1
ATOM 681 N N . ARG A 1 90 ? 7.98 -10.031 -1.129 1 98.88 90 ARG A N 1
ATOM 682 C CA . ARG A 1 90 ? 9.336 -9.555 -0.884 1 98.88 90 ARG A CA 1
ATOM 683 C C . ARG A 1 90 ? 9.992 -10.328 0.25 1 98.88 90 ARG A C 1
ATOM 685 O O . ARG A 1 90 ? 11.172 -10.68 0.167 1 98.88 90 ARG A O 1
ATOM 692 N N . CYS A 1 91 ? 9.242 -10.562 1.295 1 98.88 91 CYS A N 1
ATOM 693 C CA . CYS A 1 91 ? 9.758 -11.305 2.443 1 98.88 91 CYS A CA 1
ATOM 694 C C . CYS A 1 91 ? 10.047 -12.75 2.076 1 98.88 91 CYS A C 1
ATOM 696 O O . CYS A 1 91 ? 10.984 -13.352 2.602 1 98.88 91 CYS A O 1
ATOM 698 N N . ALA A 1 92 ? 9.172 -13.305 1.187 1 98.94 92 ALA A N 1
ATOM 699 C CA . ALA A 1 92 ? 9.461 -14.633 0.658 1 98.94 92 ALA A CA 1
ATOM 700 C C . ALA A 1 92 ? 10.812 -14.664 -0.05 1 98.94 92 ALA A C 1
ATOM 702 O O . ALA A 1 92 ? 11.586 -15.609 0.108 1 98.94 92 ALA A O 1
ATOM 703 N N . ALA A 1 93 ? 11.086 -13.641 -0.842 1 98.94 93 ALA A N 1
ATOM 704 C CA . ALA A 1 93 ? 12.391 -13.531 -1.483 1 98.94 93 ALA A CA 1
ATOM 705 C C . ALA A 1 93 ? 13.508 -13.453 -0.446 1 98.94 93 ALA A C 1
ATOM 707 O O . ALA A 1 93 ? 14.555 -14.086 -0.606 1 98.94 93 ALA A O 1
ATOM 708 N N . ASP A 1 94 ? 13.281 -12.602 0.652 1 98.94 94 ASP A N 1
ATOM 709 C CA . ASP A 1 94 ? 14.25 -12.57 1.744 1 98.94 94 ASP A CA 1
ATOM 710 C C . ASP A 1 94 ? 14.586 -13.984 2.223 1 98.94 94 ASP A C 1
ATOM 712 O O . ASP A 1 94 ? 15.766 -14.344 2.332 1 98.94 94 ASP A O 1
ATOM 716 N N . PHE A 1 95 ? 13.57 -14.742 2.48 1 98.94 95 PHE A N 1
ATOM 717 C CA . PHE A 1 95 ? 13.727 -16.094 3.002 1 98.94 95 PHE A CA 1
ATOM 718 C C . PHE A 1 95 ? 14.523 -16.953 2.037 1 98.94 95 PHE A C 1
ATOM 720 O O . PHE A 1 95 ? 15.453 -17.656 2.449 1 98.94 95 PHE A O 1
ATOM 727 N N . LEU A 1 96 ? 14.156 -16.922 0.752 1 98.94 96 LEU A N 1
ATOM 728 C CA . LEU A 1 96 ? 14.82 -17.75 -0.252 1 98.94 96 LEU A CA 1
ATOM 729 C C . LEU A 1 96 ? 16.312 -17.438 -0.331 1 98.94 96 LEU A C 1
ATOM 731 O O . LEU A 1 96 ? 17.125 -18.328 -0.543 1 98.94 96 LEU A O 1
ATOM 735 N N . THR A 1 97 ? 16.703 -16.141 -0.164 1 98.75 97 THR A N 1
ATOM 736 C CA . THR A 1 97 ? 18.109 -15.742 -0.291 1 98.75 97 THR A CA 1
ATOM 737 C C . THR A 1 97 ? 18.938 -16.328 0.848 1 98.75 97 THR A C 1
ATOM 739 O O . THR A 1 97 ? 20.172 -16.312 0.788 1 98.75 97 THR A O 1
ATOM 742 N N . THR A 1 98 ? 18.297 -16.797 1.935 1 98.62 98 THR A N 1
ATOM 743 C CA . THR A 1 98 ? 19.016 -17.375 3.068 1 98.62 98 THR A CA 1
ATOM 744 C C . THR A 1 98 ? 19.234 -18.875 2.883 1 98.62 98 THR A C 1
ATOM 746 O O . THR A 1 98 ? 19.922 -19.5 3.686 1 98.62 98 THR A O 1
ATOM 749 N N . GLN A 1 99 ? 18.562 -19.469 1.848 1 98.25 99 GLN A N 1
ATOM 750 C CA . GLN A 1 99 ? 18.703 -20.891 1.582 1 98.25 99 GLN A CA 1
ATOM 751 C C . GLN A 1 99 ? 19.938 -21.172 0.732 1 98.25 99 GLN A C 1
ATOM 753 O O . GLN A 1 99 ? 20.047 -20.688 -0.4 1 98.25 99 GLN A O 1
ATOM 758 N N . SER A 1 100 ? 20.797 -22.031 1.183 1 97.75 100 SER A N 1
ATOM 759 C CA . SER A 1 100 ? 22.094 -22.25 0.545 1 97.75 100 SER A CA 1
ATOM 760 C C . SER A 1 100 ? 21.922 -22.891 -0.83 1 97.75 100 SER A C 1
ATOM 762 O O . SER A 1 100 ? 22.812 -22.781 -1.684 1 97.75 100 SER A O 1
ATOM 764 N N . PHE A 1 101 ? 20.812 -23.531 -1.048 1 98.19 101 PHE A N 1
ATOM 765 C CA . PHE A 1 101 ? 20.609 -24.266 -2.293 1 98.19 101 PHE A CA 1
ATOM 766 C C . PHE A 1 101 ? 19.875 -23.406 -3.314 1 98.19 101 PHE A C 1
ATOM 768 O O . PHE A 1 101 ? 19.5 -23.891 -4.383 1 98.19 101 PHE A O 1
ATOM 775 N N . VAL A 1 102 ? 19.625 -22.125 -3.057 1 98.69 102 VAL A N 1
ATOM 776 C CA . VAL A 1 102 ? 18.938 -21.219 -3.982 1 98.69 102 VAL A CA 1
ATOM 777 C C . VAL A 1 102 ? 19.969 -20.391 -4.742 1 98.69 102 VAL A C 1
ATOM 779 O O . VAL A 1 102 ? 20.891 -19.828 -4.145 1 98.69 102 VAL A O 1
ATOM 782 N N . ASP A 1 103 ? 19.875 -20.406 -6.066 1 98.62 103 ASP A N 1
ATOM 783 C CA . ASP A 1 103 ? 20.594 -19.438 -6.879 1 98.62 103 ASP A CA 1
ATOM 784 C C . ASP A 1 103 ? 19.891 -18.078 -6.875 1 98.62 103 ASP A C 1
ATOM 786 O O . ASP A 1 103 ? 18.922 -17.875 -7.602 1 98.62 103 ASP A O 1
ATOM 790 N N . THR A 1 104 ? 20.406 -17.141 -6.09 1 98.25 104 THR A N 1
ATOM 791 C CA . THR A 1 104 ? 19.734 -15.875 -5.828 1 98.25 104 THR A CA 1
ATOM 792 C C . THR A 1 104 ? 19.719 -15 -7.074 1 98.25 104 THR A C 1
ATOM 794 O O . THR A 1 104 ? 18.984 -14.008 -7.133 1 98.25 104 THR A O 1
ATOM 797 N N . GLU A 1 105 ? 20.438 -15.367 -8.117 1 98.12 105 GLU A N 1
ATOM 798 C CA . GLU A 1 105 ? 20.438 -14.617 -9.367 1 98.12 105 GLU A CA 1
ATOM 799 C C . GLU A 1 105 ? 19.406 -15.188 -10.352 1 98.12 105 GLU A C 1
ATOM 801 O O . GLU A 1 105 ? 19.219 -14.641 -11.438 1 98.12 105 GLU A O 1
ATOM 806 N N . ARG A 1 106 ? 18.766 -16.281 -9.953 1 98.75 106 ARG A N 1
ATOM 807 C CA . ARG A 1 106 ? 17.766 -16.938 -10.789 1 98.75 106 ARG A CA 1
ATOM 808 C C . ARG A 1 106 ? 16.469 -17.125 -10.023 1 98.75 106 ARG A C 1
ATOM 810 O O . ARG A 1 106 ? 15.953 -18.25 -9.93 1 98.75 106 ARG A O 1
ATOM 817 N N . MET A 1 107 ? 15.922 -16.062 -9.555 1 98.94 107 MET A N 1
ATOM 818 C CA . MET A 1 107 ? 14.641 -16.094 -8.852 1 98.94 107 MET A CA 1
ATOM 819 C C . MET A 1 107 ? 13.539 -15.453 -9.688 1 98.94 107 MET A C 1
ATOM 821 O O . MET A 1 107 ? 13.781 -14.461 -10.391 1 98.94 107 MET A O 1
ATOM 825 N N . GLY A 1 108 ? 12.367 -15.992 -9.711 1 98.94 108 GLY A N 1
ATOM 826 C CA . GLY A 1 108 ? 11.18 -15.445 -10.352 1 98.94 108 GLY A CA 1
ATOM 827 C C . GLY A 1 108 ? 9.961 -15.453 -9.445 1 98.94 108 GLY A C 1
ATOM 828 O O . GLY A 1 108 ? 10 -16 -8.344 1 98.94 108 GLY A O 1
ATOM 829 N N . VAL A 1 109 ? 8.922 -14.82 -9.859 1 99 109 VAL A N 1
ATOM 830 C CA . VAL A 1 109 ? 7.66 -14.773 -9.125 1 99 109 VAL A CA 1
ATOM 831 C C . VAL A 1 109 ? 6.496 -15.055 -10.078 1 99 109 VAL A C 1
ATOM 833 O O . VAL A 1 109 ? 6.523 -14.648 -11.242 1 99 109 VAL A O 1
ATOM 836 N N . PHE A 1 110 ? 5.547 -15.789 -9.609 1 99 110 PHE A N 1
ATOM 837 C CA . PHE A 1 110 ? 4.312 -16.031 -10.352 1 99 110 PHE A CA 1
ATOM 838 C C . PHE A 1 110 ? 3.121 -16.109 -9.398 1 99 110 PHE A C 1
ATOM 840 O O . PHE A 1 110 ? 3.293 -16.125 -8.18 1 99 110 PHE A O 1
ATOM 847 N N . GLY A 1 111 ? 1.97 -16.078 -9.906 1 98.94 111 GLY A N 1
ATOM 848 C CA . GLY A 1 111 ? 0.762 -16.219 -9.102 1 98.94 111 GLY A CA 1
ATOM 849 C C . GLY A 1 111 ? -0.462 -16.562 -9.93 1 98.94 111 GLY A C 1
ATOM 850 O O . GLY A 1 111 ? -0.408 -16.562 -11.164 1 98.94 111 GLY A O 1
ATOM 851 N N . VAL A 1 112 ? -1.489 -16.969 -9.258 1 98.94 112 VAL A N 1
ATOM 852 C CA . VAL A 1 112 ? -2.754 -17.328 -9.883 1 98.94 112 VAL A CA 1
ATOM 853 C C . VAL A 1 112 ? -3.855 -16.375 -9.414 1 98.94 112 VAL A C 1
ATOM 855 O O . VAL A 1 112 ? -3.963 -16.078 -8.219 1 98.94 112 VAL A O 1
ATOM 858 N N . CYS A 1 113 ? -4.719 -15.875 -10.43 1 98.62 113 CYS A N 1
ATOM 859 C CA . CYS A 1 113 ? -5.824 -14.969 -10.148 1 98.62 113 CYS A CA 1
ATOM 860 C C . CYS A 1 113 ? -5.336 -13.711 -9.445 1 98.62 113 CYS A C 1
ATOM 862 O O . CYS A 1 113 ? -4.488 -12.992 -9.969 1 98.62 113 CYS A O 1
ATOM 864 N N . ALA A 1 114 ? -5.824 -13.414 -8.234 1 98.62 114 ALA A N 1
ATOM 865 C CA . ALA A 1 114 ? -5.32 -12.266 -7.484 1 98.62 114 ALA A CA 1
ATOM 866 C C . ALA A 1 114 ? -3.811 -12.359 -7.285 1 98.62 114 ALA A C 1
ATOM 868 O O . ALA A 1 114 ? -3.107 -11.344 -7.34 1 98.62 114 ALA A O 1
ATOM 869 N N . GLY A 1 115 ? -3.33 -13.547 -7.051 1 98.88 115 GLY A N 1
ATOM 870 C CA . GLY A 1 115 ? -1.898 -13.766 -6.914 1 98.88 115 GLY A CA 1
ATOM 871 C C . GLY A 1 115 ? -1.113 -13.352 -8.148 1 98.88 115 GLY A C 1
ATOM 872 O O . GLY A 1 115 ? 0.009 -12.852 -8.039 1 98.88 115 GLY A O 1
ATOM 873 N N . GLY A 1 116 ? -1.702 -13.594 -9.32 1 98.94 116 GLY A N 1
ATOM 874 C CA . GLY A 1 116 ? -1.084 -13.109 -10.539 1 98.94 116 GLY A CA 1
ATOM 875 C C . GLY A 1 116 ? -0.976 -11.594 -10.594 1 98.94 116 GLY A C 1
ATOM 876 O O . GLY A 1 116 ? 0.041 -11.055 -11.039 1 98.94 116 GLY A O 1
ATOM 877 N N . GLY A 1 117 ? -2.047 -10.922 -10.195 1 98.81 117 GLY A N 1
ATOM 878 C CA . GLY A 1 117 ? -1.996 -9.477 -10.078 1 98.81 117 GLY A CA 1
ATOM 879 C C . GLY A 1 117 ? -0.915 -8.992 -9.125 1 98.81 117 GLY A C 1
ATOM 880 O O . GLY A 1 117 ? -0.196 -8.039 -9.43 1 98.81 117 GLY A O 1
ATOM 881 N N . TYR A 1 118 ? -0.758 -9.656 -7.965 1 98.94 118 TYR A N 1
ATOM 882 C CA . TYR A 1 118 ? 0.238 -9.273 -6.969 1 98.94 118 TYR A CA 1
ATOM 883 C C . TYR A 1 118 ? 1.648 -9.57 -7.469 1 98.94 118 TYR A C 1
ATOM 885 O O . TYR A 1 118 ? 2.59 -8.836 -7.148 1 98.94 118 TYR A O 1
ATOM 893 N N . ALA A 1 119 ? 1.813 -10.641 -8.266 1 98.94 119 ALA A N 1
ATOM 894 C CA . ALA A 1 119 ? 3.107 -10.93 -8.883 1 98.94 119 ALA A CA 1
ATOM 895 C C . ALA A 1 119 ? 3.541 -9.805 -9.805 1 98.94 119 ALA A C 1
ATOM 897 O O . ALA A 1 119 ? 4.695 -9.367 -9.766 1 98.94 119 ALA A O 1
ATOM 898 N N . LEU A 1 120 ? 2.6 -9.328 -10.617 1 98.94 120 LEU A N 1
ATOM 899 C CA . LEU A 1 120 ? 2.895 -8.195 -11.492 1 98.94 120 LEU A CA 1
ATOM 900 C C . LEU A 1 120 ? 3.26 -6.961 -10.672 1 98.94 120 LEU A C 1
ATOM 902 O O . LEU A 1 120 ? 4.199 -6.238 -11.016 1 98.94 120 LEU A O 1
ATOM 906 N N . ALA A 1 121 ? 2.551 -6.723 -9.625 1 98.88 121 ALA A N 1
ATOM 907 C CA . ALA A 1 121 ? 2.764 -5.539 -8.797 1 98.88 121 ALA A CA 1
ATOM 908 C C . ALA A 1 121 ? 4.133 -5.578 -8.125 1 98.88 121 ALA A C 1
ATOM 910 O O . ALA A 1 121 ? 4.879 -4.598 -8.164 1 98.88 121 ALA A O 1
ATOM 911 N N . VAL A 1 122 ? 4.504 -6.699 -7.512 1 98.88 122 VAL A N 1
ATOM 912 C CA . VAL A 1 122 ? 5.742 -6.766 -6.742 1 98.88 122 VAL A CA 1
ATOM 913 C C . VAL A 1 122 ? 6.941 -6.699 -7.684 1 98.88 122 VAL A C 1
ATOM 915 O O . VAL A 1 122 ? 7.973 -6.113 -7.348 1 98.88 122 VAL A O 1
ATOM 918 N N . ALA A 1 123 ? 6.832 -7.223 -8.875 1 98.81 123 ALA A N 1
ATOM 919 C CA . ALA A 1 12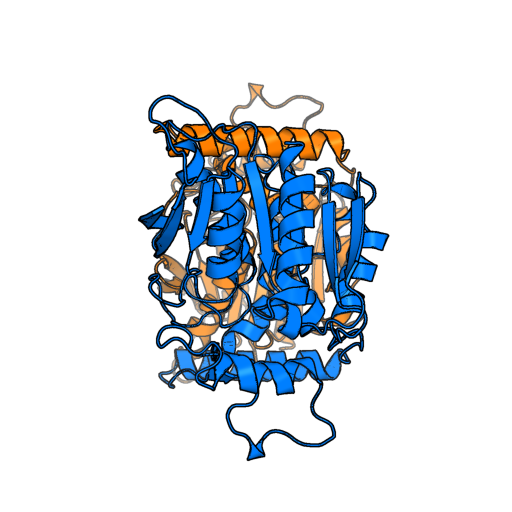3 ? 7.957 -7.312 -9.805 1 98.81 123 ALA A CA 1
ATOM 920 C C . ALA A 1 123 ? 8.406 -5.926 -10.25 1 98.81 123 ALA A C 1
ATOM 922 O O . ALA A 1 123 ? 9.555 -5.742 -10.664 1 98.81 123 ALA A O 1
ATOM 923 N N . GLN A 1 124 ? 7.523 -4.965 -10.164 1 98.5 124 GLN A N 1
ATOM 924 C CA . GLN A 1 124 ? 7.828 -3.615 -10.625 1 98.5 124 GLN A CA 1
ATOM 925 C C . GLN A 1 124 ? 8.875 -2.953 -9.734 1 98.5 124 GLN A C 1
ATOM 927 O O . GLN A 1 124 ? 9.664 -2.123 -10.203 1 98.5 124 GLN A O 1
ATOM 932 N N . THR A 1 125 ? 8.891 -3.363 -8.406 1 98.62 125 THR A N 1
ATOM 933 C CA . THR A 1 125 ? 9.781 -2.65 -7.5 1 98.62 125 THR A CA 1
ATOM 934 C C . THR A 1 125 ? 10.68 -3.625 -6.742 1 98.62 125 THR A C 1
ATOM 936 O O . THR A 1 125 ? 11.539 -3.211 -5.961 1 98.62 125 THR A O 1
ATOM 939 N N . GLU A 1 126 ? 10.539 -4.918 -6.902 1 98.62 126 GLU A N 1
ATOM 940 C CA . GLU A 1 126 ? 11.398 -5.949 -6.32 1 98.62 126 GLU A CA 1
ATOM 941 C C . GLU A 1 126 ? 12.344 -6.531 -7.363 1 98.62 126 GLU A C 1
ATOM 943 O O . GLU A 1 126 ? 11.969 -7.418 -8.125 1 98.62 126 GLU A O 1
ATOM 948 N N . ARG A 1 127 ? 13.594 -6.121 -7.293 1 98.56 127 ARG A N 1
ATOM 949 C CA . ARG A 1 127 ? 14.516 -6.344 -8.398 1 98.56 127 ARG A CA 1
ATOM 950 C C . ARG A 1 127 ? 15.242 -7.68 -8.25 1 98.56 127 ARG A C 1
ATOM 952 O O . ARG A 1 127 ? 15.953 -8.109 -9.164 1 98.56 127 ARG A O 1
ATOM 959 N N . ARG A 1 128 ? 15.062 -8.375 -7.145 1 98.88 128 ARG A N 1
ATOM 960 C CA . ARG A 1 128 ? 15.625 -9.711 -7.012 1 98.88 128 ARG A CA 1
ATOM 961 C C . ARG A 1 128 ? 14.891 -10.703 -7.906 1 98.88 128 ARG A C 1
ATOM 963 O O . ARG A 1 128 ? 15.43 -11.758 -8.242 1 98.88 128 ARG A O 1
ATOM 970 N N . PHE A 1 129 ? 13.555 -10.492 -8.242 1 98.94 129 PHE A N 1
ATOM 971 C CA . PHE A 1 129 ? 12.844 -11.312 -9.219 1 98.94 129 PHE A CA 1
ATOM 972 C C . PHE A 1 129 ? 13.266 -10.945 -10.641 1 98.94 129 PHE A C 1
AT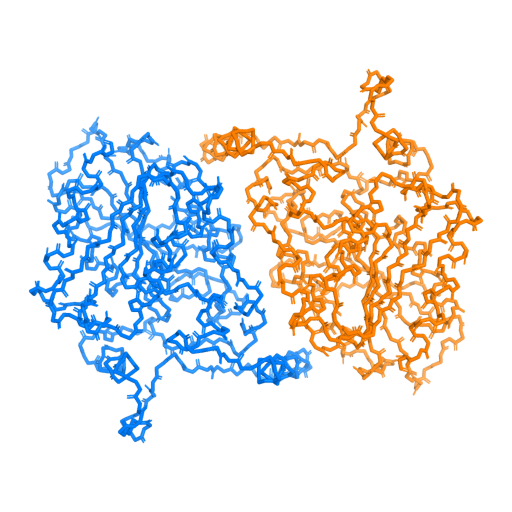OM 974 O O . PHE A 1 129 ? 13.086 -9.812 -11.078 1 98.94 129 PHE A O 1
ATOM 981 N N . LYS A 1 130 ? 13.781 -11.93 -11.328 1 98.75 130 LYS A N 1
ATOM 982 C CA . LYS A 1 130 ? 14.359 -11.688 -12.648 1 98.75 130 LYS A CA 1
ATOM 983 C C . LYS A 1 130 ? 13.336 -11.945 -13.75 1 98.75 130 LYS A C 1
ATOM 985 O O . LYS A 1 130 ? 13.555 -11.57 -14.906 1 98.75 130 LYS A O 1
ATOM 990 N N . ALA A 1 131 ? 12.211 -12.508 -13.453 1 98.88 131 ALA A N 1
ATOM 991 C CA . ALA A 1 131 ? 11.086 -12.781 -14.352 1 98.88 131 ALA A CA 1
ATOM 992 C C . ALA A 1 131 ? 9.781 -12.875 -13.57 1 98.88 131 ALA A C 1
ATOM 994 O O . ALA A 1 131 ? 9.773 -13.195 -12.383 1 98.88 131 ALA A O 1
ATOM 995 N N . VAL A 1 132 ? 8.656 -12.57 -14.242 1 98.94 132 VAL A N 1
ATOM 996 C CA . VAL A 1 132 ? 7.355 -12.547 -13.578 1 98.94 132 VAL A CA 1
ATOM 997 C C . VAL A 1 132 ? 6.305 -13.188 -14.484 1 98.94 132 VAL A C 1
ATOM 999 O O . VAL A 1 132 ? 6.312 -12.977 -15.703 1 98.94 132 VAL A O 1
ATOM 1002 N N . ALA A 1 133 ? 5.391 -13.961 -13.875 1 99 133 ALA A N 1
ATOM 1003 C CA . ALA A 1 133 ? 4.305 -14.57 -14.625 1 99 133 ALA A CA 1
ATOM 1004 C C . ALA A 1 133 ? 2.984 -14.484 -13.867 1 99 133 ALA A C 1
ATOM 1006 O O . ALA A 1 133 ? 2.967 -14.555 -12.633 1 99 133 ALA A O 1
ATOM 1007 N N . GLY A 1 134 ? 1.929 -14.258 -14.539 1 98.94 134 GLY A N 1
ATOM 1008 C CA . GLY A 1 134 ? 0.579 -14.305 -14 1 98.94 134 GLY A CA 1
ATOM 1009 C C . GLY A 1 134 ? -0.318 -15.297 -14.727 1 98.94 134 GLY A C 1
ATOM 1010 O O . GLY A 1 134 ? -0.429 -15.258 -15.953 1 98.94 134 GLY A O 1
ATOM 1011 N N . VAL A 1 135 ? -0.905 -16.203 -13.992 1 98.94 135 VAL A N 1
ATOM 1012 C CA . VAL A 1 135 ? -1.918 -17.125 -14.508 1 98.94 135 VAL A CA 1
ATOM 1013 C C . VAL A 1 135 ? -3.309 -16.625 -14.125 1 98.94 135 VAL A C 1
ATOM 1015 O O . VAL A 1 135 ? -3.613 -16.453 -12.945 1 98.94 135 VAL A O 1
ATOM 1018 N N . SER A 1 136 ? -4.18 -16.422 -15.148 1 98.69 136 SER A N 1
ATOM 1019 C CA . SER A 1 136 ? -5.48 -15.812 -14.891 1 98.69 136 SER A CA 1
ATOM 1020 C C . SER A 1 136 ? -5.34 -14.578 -14 1 98.69 136 SER A C 1
ATOM 1022 O O . SER A 1 136 ? -6.086 -14.422 -13.031 1 98.69 136 SER A O 1
ATOM 1024 N N . ALA A 1 137 ? -4.383 -13.766 -14.336 1 98.56 137 ALA A N 1
ATOM 1025 C CA . ALA A 1 137 ? -4.012 -12.656 -13.469 1 98.56 137 ALA A CA 1
ATOM 1026 C C . ALA A 1 137 ? -5.191 -11.703 -13.258 1 98.56 137 ALA A C 1
ATOM 1028 O O . ALA A 1 137 ? -5.836 -11.289 -14.219 1 98.56 137 ALA A O 1
ATOM 1029 N N . THR A 1 138 ? -5.453 -11.391 -12.055 1 98.12 138 THR A N 1
ATOM 1030 C CA . THR A 1 138 ? -6.527 -10.484 -11.664 1 98.12 138 THR A CA 1
ATOM 1031 C C . THR A 1 138 ? -6.02 -9.438 -10.68 1 98.12 138 THR A C 1
ATOM 1033 O O . THR A 1 138 ? -6.023 -9.656 -9.469 1 98.12 138 THR A O 1
ATOM 1036 N N . PRO A 1 139 ? -5.543 -8.266 -11.188 1 98 139 PRO A N 1
ATOM 1037 C CA . PRO A 1 139 ? -5.066 -7.207 -10.297 1 98 139 PRO A CA 1
ATOM 1038 C C . PRO A 1 139 ? -6.176 -6.645 -9.406 1 98 139 PRO A C 1
ATOM 1040 O O . PRO A 1 139 ? -7.109 -6.012 -9.906 1 98 139 PRO A O 1
ATOM 1043 N N . MET A 1 140 ? -6.016 -6.805 -8.117 1 96.88 140 MET A N 1
ATOM 1044 C CA . MET A 1 140 ? -7.09 -6.617 -7.148 1 96.88 140 MET A CA 1
ATOM 1045 C C . MET A 1 140 ? -7.605 -5.184 -7.18 1 96.88 140 MET A C 1
ATOM 1047 O O . MET A 1 140 ? -8.812 -4.949 -7.086 1 96.88 140 MET A O 1
ATOM 1051 N N . GLY A 1 141 ? -6.707 -4.168 -7.219 1 96.81 141 GLY A N 1
ATOM 1052 C CA . GLY A 1 141 ? -7.164 -2.791 -7.289 1 96.81 141 GLY A CA 1
ATOM 1053 C C . GLY A 1 141 ? -7.984 -2.494 -8.531 1 96.81 141 GLY A C 1
ATOM 1054 O O . GLY A 1 141 ? -9.039 -1.858 -8.453 1 96.81 141 GLY A O 1
ATOM 1055 N N . GLU A 1 142 ? -7.523 -2.961 -9.711 1 97 142 GLU A N 1
ATOM 1056 C CA . GLU A 1 142 ? -8.258 -2.809 -10.969 1 97 142 GLU A CA 1
ATOM 1057 C C . GLU A 1 142 ? -9.586 -3.551 -10.922 1 97 142 GLU A C 1
ATOM 1059 O O . GLU A 1 142 ? -10.617 -3.016 -11.336 1 97 142 GLU A O 1
ATOM 1064 N N . ALA A 1 143 ? -9.547 -4.738 -10.344 1 96.44 143 ALA A N 1
ATOM 1065 C CA . ALA A 1 143 ? -10.766 -5.547 -10.258 1 96.44 143 ALA A CA 1
ATOM 1066 C C . ALA A 1 143 ? -11.773 -4.918 -9.305 1 96.44 143 ALA A C 1
ATOM 1068 O O . ALA A 1 143 ? -12.984 -5.031 -9.516 1 96.44 143 ALA A O 1
ATOM 1069 N N . ALA A 1 144 ? -11.312 -4.23 -8.258 1 96.38 144 ALA A N 1
ATOM 1070 C CA . ALA A 1 144 ? -12.195 -3.562 -7.305 1 96.38 144 ALA A CA 1
ATOM 1071 C C . ALA A 1 144 ? -12.891 -2.365 -7.945 1 96.38 144 ALA A C 1
ATOM 1073 O O . ALA A 1 144 ? -13.977 -1.97 -7.52 1 96.38 144 ALA A O 1
ATOM 1074 N N . ARG A 1 145 ? -12.297 -1.825 -8.984 1 96.69 145 ARG A N 1
ATOM 1075 C CA . ARG A 1 145 ? -12.836 -0.625 -9.617 1 96.69 145 ARG A CA 1
ATOM 1076 C C . ARG A 1 145 ? -13.5 -0.957 -10.953 1 96.69 145 ARG A C 1
ATOM 1078 O O . ARG A 1 145 ? -14.234 -0.137 -11.508 1 96.69 145 ARG A O 1
ATOM 1085 N N . ARG A 1 146 ? -13.102 -2.143 -11.562 1 93.62 146 ARG A N 1
ATOM 1086 C CA . ARG A 1 146 ? -13.609 -2.584 -12.852 1 93.62 146 ARG A CA 1
ATOM 1087 C C . ARG A 1 146 ? -13.992 -4.059 -12.82 1 93.62 146 ARG A C 1
ATOM 1089 O O . ARG A 1 146 ? -13.125 -4.934 -12.875 1 93.62 146 ARG A O 1
ATOM 1096 N N . PHE A 1 147 ? -15.188 -4.363 -12.781 1 87.31 147 PHE A N 1
ATOM 1097 C CA . PHE A 1 147 ? -15.68 -5.734 -12.727 1 87.31 147 PHE A CA 1
ATOM 1098 C C . PHE A 1 147 ? -15.617 -6.395 -14.094 1 87.31 147 PHE A C 1
ATOM 1100 O O . PHE A 1 147 ? -16.484 -6.164 -14.945 1 87.31 147 PHE A O 1
ATOM 1107 N N . PHE A 1 148 ? -14.641 -7.289 -14.383 1 81.12 148 PHE A N 1
ATOM 1108 C CA . PHE A 1 148 ? -14.406 -8.016 -15.625 1 81.12 148 PHE A CA 1
ATOM 1109 C C . PHE A 1 148 ? -14.359 -7.055 -16.812 1 81.12 148 PHE A C 1
ATOM 1111 O O . PHE A 1 148 ? -15.008 -7.293 -17.828 1 81.12 148 PHE A O 1
ATOM 1118 N N . GLY A 1 149 ? -13.664 -5.941 -16.562 1 78.31 149 GLY A N 1
ATOM 1119 C CA . GLY A 1 149 ? -13.406 -4.988 -17.625 1 78.31 149 GLY A CA 1
ATOM 1120 C C . GLY A 1 149 ? -14.453 -3.889 -17.703 1 78.31 149 GLY A C 1
ATOM 1121 O O . GLY A 1 149 ? -14.242 -2.877 -18.391 1 78.31 149 GLY A O 1
ATOM 1122 N N . ASN A 1 150 ? -15.562 -4.133 -17 1 87.25 150 ASN A N 1
ATOM 1123 C CA . ASN A 1 150 ? -16.562 -3.078 -16.953 1 87.25 150 ASN A CA 1
ATOM 1124 C C . ASN A 1 150 ? -16.344 -2.143 -15.766 1 87.25 150 ASN A C 1
ATOM 1126 O O . ASN A 1 150 ? -16.344 -2.58 -14.609 1 87.25 150 ASN A O 1
ATOM 1130 N N . SER A 1 151 ? -16.25 -0.869 -16.094 1 90.5 151 SER A N 1
ATOM 1131 C CA . SER A 1 151 ? -15.969 0.115 -15.055 1 90.5 151 SER A CA 1
ATOM 1132 C C . SER A 1 151 ? -17.141 0.224 -14.07 1 90.5 151 SER A C 1
ATOM 1134 O O . SER A 1 151 ? -18.297 0.34 -14.477 1 90.5 151 SER A O 1
ATOM 1136 N N . ILE A 1 152 ? -16.812 0.134 -12.836 1 95 152 ILE A N 1
ATOM 1137 C CA . ILE A 1 152 ? -17.766 0.487 -11.789 1 95 152 ILE A CA 1
ATOM 1138 C C . ILE A 1 152 ? -17.844 2.006 -11.656 1 95 152 ILE A C 1
ATOM 1140 O O . ILE A 1 152 ? -16.828 2.67 -11.438 1 95 152 ILE A O 1
ATOM 1144 N N . PRO A 1 153 ? -19.047 2.58 -11.828 1 95.88 153 PRO A N 1
ATOM 1145 C CA . PRO A 1 153 ? -19.156 4.035 -11.711 1 95.88 153 PRO A CA 1
ATOM 1146 C C . PRO A 1 153 ? -18.594 4.566 -10.391 1 95.88 153 PRO A C 1
ATOM 1148 O O . PRO A 1 153 ? -18.766 3.936 -9.344 1 95.88 153 PRO A O 1
ATOM 1151 N N . PRO A 1 154 ? -17.953 5.699 -10.461 1 94.75 154 PRO A N 1
ATOM 1152 C CA . PRO A 1 154 ? -17.359 6.277 -9.25 1 94.75 154 PRO A CA 1
ATOM 1153 C C . PRO A 1 154 ? -18.359 6.402 -8.109 1 94.75 154 PRO A C 1
ATOM 1155 O O . PRO A 1 154 ? -18.016 6.137 -6.949 1 94.75 154 PRO A O 1
ATOM 1158 N N . ALA A 1 155 ? -19.578 6.75 -8.391 1 96.5 155 ALA A N 1
ATOM 1159 C CA . ALA A 1 155 ? -20.594 6.898 -7.355 1 96.5 155 ALA A CA 1
ATOM 1160 C C . ALA A 1 155 ? -20.828 5.586 -6.609 1 96.5 155 ALA A C 1
ATOM 1162 O O . ALA A 1 155 ? -21.047 5.582 -5.395 1 96.5 155 ALA A O 1
ATOM 1163 N N . GLU A 1 156 ? -20.781 4.477 -7.332 1 97.06 156 GLU A N 1
ATOM 1164 C CA . GLU A 1 156 ? -20.953 3.16 -6.719 1 97.06 156 GLU A CA 1
ATOM 1165 C C . GLU A 1 156 ? -19.719 2.781 -5.895 1 97.06 156 GLU A C 1
ATOM 1167 O O . GLU A 1 156 ? -19.844 2.178 -4.828 1 97.06 156 GLU A O 1
ATOM 1172 N N . GLN A 1 157 ? -18.531 3.041 -6.41 1 97.5 157 GLN A N 1
ATOM 1173 C CA . GLN A 1 157 ? -17.312 2.828 -5.641 1 97.5 157 GLN A CA 1
ATOM 1174 C C . GLN A 1 157 ? -17.359 3.596 -4.32 1 97.5 157 GLN A C 1
ATOM 1176 O O . GLN A 1 157 ? -17.047 3.045 -3.266 1 97.5 157 GLN A O 1
ATOM 1181 N N . ILE A 1 158 ? -17.797 4.867 -4.363 1 97.81 158 ILE A N 1
ATOM 1182 C CA . ILE A 1 158 ? -17.859 5.742 -3.197 1 97.81 158 ILE A CA 1
ATOM 1183 C C . ILE A 1 158 ? -18.859 5.188 -2.189 1 97.81 158 ILE A C 1
ATOM 1185 O O . ILE A 1 158 ? -18.609 5.203 -0.982 1 97.81 158 ILE A O 1
ATOM 1189 N N . LYS A 1 159 ? -19.984 4.68 -2.666 1 98.19 159 LYS A N 1
ATOM 1190 C CA . LYS A 1 159 ? -20.969 4.062 -1.776 1 98.19 159 LYS A CA 1
ATOM 1191 C C . LYS A 1 159 ? -20.344 2.891 -1.014 1 98.19 159 LYS A C 1
ATOM 1193 O O . LYS A 1 159 ? -20.594 2.729 0.185 1 98.19 159 LYS A O 1
ATOM 1198 N N . SER A 1 160 ? -19.609 2.062 -1.718 1 97.69 160 SER A N 1
ATOM 1199 C CA . SER A 1 160 ? -18.922 0.944 -1.079 1 97.69 160 SER A CA 1
ATOM 1200 C C . SER A 1 160 ? -17.906 1.433 -0.043 1 97.69 160 SER A C 1
ATOM 1202 O O . SER A 1 160 ? -17.781 0.843 1.032 1 97.69 160 SER A O 1
ATOM 1204 N N . LEU A 1 161 ? -17.188 2.49 -0.363 1 98.69 161 LEU A N 1
ATOM 1205 C CA . LEU A 1 161 ? -16.203 3.066 0.551 1 98.69 161 LEU A CA 1
ATOM 1206 C C . LEU A 1 161 ? -16.891 3.672 1.772 1 98.69 161 LEU A C 1
ATOM 1208 O O . LEU A 1 161 ? -16.375 3.59 2.887 1 98.69 161 LEU A O 1
ATOM 1212 N N . GLU A 1 162 ? -18.047 4.285 1.597 1 98.75 162 GLU A N 1
ATOM 1213 C CA . GLU A 1 162 ? -18.828 4.809 2.709 1 98.75 162 GLU A CA 1
ATOM 1214 C C . GLU A 1 162 ? -19.297 3.689 3.635 1 98.75 162 GLU A C 1
ATOM 1216 O O . GLU A 1 162 ? -19.281 3.844 4.859 1 98.75 162 GLU A O 1
ATOM 1221 N N . ALA A 1 163 ? -19.719 2.578 3.041 1 98.69 163 ALA A N 1
ATOM 1222 C CA . ALA A 1 163 ? -20.094 1.419 3.84 1 98.69 163 ALA A CA 1
ATOM 1223 C C . ALA A 1 163 ? -18.922 0.896 4.656 1 98.69 163 ALA A C 1
ATOM 1225 O O . ALA A 1 163 ? -19.078 0.556 5.832 1 98.69 163 ALA A O 1
ATOM 1226 N N . ALA A 1 164 ? -17.781 0.821 4.031 1 98.62 164 ALA A N 1
ATOM 1227 C CA . ALA A 1 164 ? -16.562 0.392 4.738 1 98.62 164 ALA A CA 1
ATOM 1228 C C . ALA A 1 164 ? -16.234 1.339 5.891 1 98.62 164 ALA A C 1
ATOM 1230 O O . ALA A 1 164 ? -15.883 0.895 6.98 1 98.62 164 ALA A O 1
ATOM 1231 N N . ALA A 1 165 ? -16.344 2.631 5.66 1 98.62 165 ALA A N 1
ATOM 1232 C CA . ALA A 1 165 ? -16.078 3.641 6.684 1 98.62 165 ALA A CA 1
ATOM 1233 C C . ALA A 1 165 ? -17.031 3.488 7.863 1 98.62 165 ALA A C 1
ATOM 1235 O O . ALA A 1 165 ? -16.609 3.57 9.023 1 98.62 165 ALA A O 1
ATOM 1236 N N . ALA A 1 166 ? -18.281 3.299 7.508 1 98.75 166 ALA A N 1
ATOM 1237 C CA . ALA A 1 166 ? -19.281 3.09 8.555 1 98.75 166 ALA A CA 1
ATOM 1238 C C . ALA A 1 166 ? -18.953 1.844 9.375 1 98.75 166 ALA A C 1
ATOM 1240 O O . ALA A 1 166 ? -19.109 1.844 10.602 1 98.75 166 ALA A O 1
ATOM 1241 N N . GLN A 1 167 ? -18.562 0.795 8.703 1 98.75 167 GLN A N 1
ATOM 1242 C CA . GLN A 1 167 ? -18.203 -0.445 9.383 1 98.75 167 GLN A CA 1
ATOM 1243 C C . GLN A 1 167 ? -16.984 -0.247 10.281 1 98.75 167 GLN A C 1
ATOM 1245 O O . GLN A 1 167 ? -16.922 -0.804 11.375 1 98.75 167 GLN A O 1
ATOM 1250 N N . ARG A 1 168 ? -15.992 0.5 9.844 1 98.62 168 ARG A N 1
ATOM 1251 C CA . ARG A 1 168 ? -14.836 0.807 10.68 1 98.62 168 ARG A CA 1
ATOM 1252 C C . ARG A 1 168 ? -15.258 1.511 11.969 1 98.62 168 ARG A C 1
ATOM 1254 O O . ARG A 1 168 ? -14.75 1.195 13.047 1 98.62 168 ARG A O 1
ATOM 1261 N N . THR A 1 169 ? -16.109 2.504 11.836 1 98.81 169 THR A N 1
ATOM 1262 C CA . THR A 1 169 ? -16.609 3.209 13.008 1 98.81 169 THR A CA 1
ATOM 1263 C C . THR A 1 169 ? -17.312 2.24 13.961 1 98.81 169 THR A C 1
ATOM 1265 O O . THR A 1 169 ? -17.078 2.277 15.172 1 98.81 169 THR A O 1
ATOM 1268 N N . ALA A 1 170 ? -18.156 1.363 13.367 1 98.75 170 ALA A N 1
ATOM 1269 C CA . ALA A 1 170 ? -18.859 0.38 14.18 1 98.75 170 ALA A CA 1
ATOM 1270 C C . ALA A 1 170 ? -17.891 -0.527 14.922 1 98.75 170 ALA A C 1
ATOM 1272 O O . ALA A 1 170 ? -18.031 -0.748 16.125 1 98.75 170 ALA A O 1
ATOM 1273 N N . GLU A 1 171 ? -16.906 -1.034 14.219 1 98.5 171 GLU A N 1
ATOM 1274 C CA . GLU A 1 171 ? -15.922 -1.92 14.82 1 98.5 171 GLU A CA 1
ATOM 1275 C C . GLU A 1 171 ? -15.117 -1.197 15.898 1 98.5 171 GLU A C 1
ATOM 1277 O O . GLU A 1 171 ? -14.82 -1.771 16.953 1 98.5 171 GLU A O 1
ATOM 1282 N N . ALA A 1 172 ? -14.711 0.083 15.633 1 98.25 172 ALA A N 1
ATOM 1283 C CA . ALA A 1 172 ? -13.969 0.879 16.609 1 98.25 172 ALA A CA 1
ATOM 1284 C C . ALA A 1 172 ? -14.773 1.048 17.906 1 98.25 172 ALA A C 1
ATOM 1286 O O . ALA A 1 172 ? -14.195 1.238 18.969 1 98.25 172 ALA A O 1
ATOM 1287 N N . ASN A 1 173 ? -16.031 0.959 17.797 1 98.44 173 ASN A N 1
ATOM 1288 C CA . ASN A 1 173 ? -16.922 1.139 18.953 1 98.44 173 ASN A CA 1
ATOM 1289 C C . ASN A 1 173 ? -17.469 -0.195 19.453 1 98.44 173 ASN A C 1
ATOM 1291 O O . ASN A 1 173 ? -18.484 -0.233 20.141 1 98.44 173 ASN A O 1
ATOM 1295 N N . GLY A 1 174 ? -16.875 -1.311 18.984 1 98 174 GLY A N 1
ATOM 1296 C CA . GLY A 1 174 ? -17.109 -2.58 19.656 1 98 174 GLY A CA 1
ATOM 1297 C C . GLY A 1 174 ? -17.906 -3.559 18.812 1 98 174 GLY A C 1
ATOM 1298 O O . GLY A 1 174 ? -18.141 -4.691 19.234 1 98 174 GLY A O 1
ATOM 1299 N N . ALA A 1 175 ? -18.344 -3.172 17.594 1 98.44 175 ALA A N 1
ATOM 1300 C CA . ALA A 1 175 ? -19.109 -4.082 16.75 1 98.44 175 ALA A CA 1
ATOM 1301 C C . ALA A 1 175 ? -18.234 -5.188 16.188 1 98.44 175 ALA A C 1
ATOM 1303 O O . ALA A 1 175 ? -17.016 -5.027 16.078 1 98.44 175 ALA A O 1
ATOM 1304 N N . ALA A 1 176 ? -18.828 -6.305 15.898 1 98.06 176 ALA A N 1
ATOM 1305 C CA . ALA A 1 176 ? -18.125 -7.418 15.258 1 98.06 176 ALA A CA 1
ATOM 1306 C C . ALA A 1 176 ? -17.766 -7.078 13.812 1 98.06 176 ALA A C 1
ATOM 1308 O O . ALA A 1 176 ? -18.469 -6.301 13.156 1 98.06 176 ALA A O 1
ATOM 1309 N N . PRO A 1 177 ? -16.703 -7.656 13.336 1 98.25 177 PRO A N 1
ATOM 1310 C CA . PRO A 1 177 ? -16.359 -7.461 11.922 1 98.25 177 PRO A CA 1
ATOM 1311 C C . PRO A 1 177 ? -17.375 -8.109 10.984 1 98.25 177 PRO A C 1
ATOM 1313 O O . PRO A 1 177 ? -18.047 -9.07 11.359 1 98.25 177 PRO A O 1
ATOM 1316 N N . ILE A 1 178 ? -17.484 -7.539 9.852 1 98.38 178 ILE A N 1
ATOM 1317 C CA . ILE A 1 178 ? -18.281 -8.094 8.773 1 98.38 178 ILE A CA 1
ATOM 1318 C C . ILE A 1 178 ? -17.375 -8.672 7.691 1 98.38 178 ILE A C 1
ATOM 1320 O O . ILE A 1 178 ? -16.344 -8.078 7.359 1 98.38 178 ILE A O 1
ATOM 1324 N N . TYR A 1 179 ? -17.75 -9.82 7.199 1 98.25 179 TYR A N 1
ATOM 1325 C CA . TYR A 1 179 ? -16.984 -10.5 6.156 1 98.25 179 TYR A CA 1
ATOM 1326 C C . TYR A 1 179 ? -17.797 -10.625 4.875 1 98.25 179 TYR A C 1
ATOM 1328 O O . TYR A 1 179 ? -19 -10.883 4.926 1 98.25 179 TYR A O 1
ATOM 1336 N N . ILE A 1 180 ? -17.156 -10.414 3.756 1 97.81 180 ILE A N 1
ATOM 1337 C CA . ILE A 1 180 ? -17.766 -10.492 2.436 1 97.81 180 ILE A CA 1
ATOM 1338 C C . ILE A 1 180 ? -17.219 -11.695 1.677 1 97.81 180 ILE A C 1
ATOM 1340 O O . ILE A 1 180 ? -16 -11.922 1.668 1 97.81 180 ILE A O 1
ATOM 1344 N N . PRO A 1 181 ? -18.062 -12.5 1.05 1 97.06 181 PRO A N 1
ATOM 1345 C CA . PRO A 1 181 ? -17.562 -13.648 0.298 1 97.06 181 PRO A CA 1
ATOM 1346 C C . PRO A 1 181 ? -16.922 -13.25 -1.03 1 97.06 181 PRO A C 1
ATOM 1348 O O . PRO A 1 181 ? -17.391 -12.32 -1.695 1 97.06 181 PRO A O 1
ATOM 1351 N N . PHE A 1 182 ? -15.891 -13.938 -1.479 1 96.19 182 PHE A N 1
ATOM 1352 C CA . PHE A 1 182 ? -15.281 -13.734 -2.789 1 96.19 182 PHE A CA 1
ATOM 1353 C C . PHE A 1 182 ? -16.109 -14.398 -3.881 1 96.19 182 PHE A C 1
ATOM 1355 O O . PHE A 1 182 ? -16.109 -13.953 -5.031 1 96.19 182 PHE A O 1
ATOM 1362 N N . VAL A 1 183 ? -16.734 -15.484 -3.543 1 96.19 183 VAL A N 1
ATOM 1363 C CA . VAL A 1 183 ? -17.562 -16.266 -4.457 1 96.19 183 VAL A CA 1
ATOM 1364 C C . VAL A 1 183 ? -18.906 -16.578 -3.803 1 96.19 183 VAL A C 1
ATOM 1366 O O . VAL A 1 183 ? -19.047 -16.453 -2.584 1 96.19 183 VAL A O 1
ATOM 1369 N N . PRO A 1 184 ? -19.875 -16.922 -4.609 1 96.56 184 PRO A N 1
ATOM 1370 C CA . PRO A 1 184 ? -21.156 -17.281 -4 1 96.56 184 PRO A CA 1
ATOM 1371 C C . PRO A 1 184 ? -21.031 -18.312 -2.887 1 96.56 184 PRO A C 1
ATOM 1373 O O . PRO A 1 184 ? -20.188 -19.219 -2.977 1 96.56 184 PRO A O 1
ATOM 1376 N N . GLU A 1 185 ? -21.828 -18.156 -1.889 1 94.88 185 GLU A N 1
ATOM 1377 C CA . GLU A 1 185 ? -21.719 -19.016 -0.712 1 94.88 185 GLU A CA 1
ATOM 1378 C C . GLU A 1 185 ? -22.609 -20.25 -0.833 1 94.88 185 GLU A C 1
ATOM 1380 O O . GLU A 1 185 ? -22.312 -21.281 -0.248 1 94.88 185 GLU A O 1
ATOM 1385 N N . THR A 1 186 ? -23.719 -20.094 -1.522 1 94.94 186 THR A N 1
ATOM 1386 C CA . THR A 1 186 ? -24.656 -21.203 -1.74 1 94.94 186 THR A CA 1
ATOM 1387 C C . THR A 1 186 ? -25.047 -21.281 -3.211 1 94.94 186 THR A C 1
ATOM 1389 O O . THR A 1 186 ? -24.844 -20.344 -3.973 1 94.94 186 THR A O 1
ATOM 1392 N N . LEU A 1 187 ? -25.484 -22.453 -3.523 1 94.44 187 LEU A N 1
ATOM 1393 C CA . LEU A 1 187 ? -25.953 -22.641 -4.895 1 94.44 187 LEU A CA 1
ATOM 1394 C C . LEU A 1 187 ? -27.094 -21.688 -5.223 1 94.44 187 LEU A C 1
ATOM 1396 O O . LEU A 1 187 ? -27.219 -21.234 -6.367 1 94.44 187 LEU A O 1
ATOM 1400 N N . GLU A 1 188 ? -27.922 -21.297 -4.234 1 95.44 188 GLU A N 1
ATOM 1401 C CA . GLU A 1 188 ? -29.078 -20.406 -4.41 1 95.44 188 GLU A CA 1
ATOM 1402 C C . GLU A 1 188 ? -28.625 -19 -4.785 1 95.44 188 GLU A C 1
ATOM 1404 O O . GLU A 1 188 ? -29.391 -18.234 -5.352 1 95.44 188 GLU A O 1
ATOM 1409 N N . ASP A 1 189 ? -27.344 -18.703 -4.473 1 93.94 189 ASP A N 1
ATOM 1410 C CA . ASP A 1 189 ? -26.797 -17.391 -4.789 1 93.94 189 ASP A CA 1
ATOM 1411 C C . ASP A 1 189 ? -26.422 -17.297 -6.266 1 93.94 189 ASP A C 1
ATOM 1413 O O . ASP A 1 189 ? -26.094 -16.219 -6.762 1 93.94 189 ASP A O 1
ATOM 1417 N N . ILE A 1 190 ? -26.453 -18.422 -7.004 1 96.19 190 ILE A N 1
ATOM 1418 C CA . ILE A 1 190 ? -26 -18.5 -8.391 1 96.19 190 ILE A CA 1
ATOM 1419 C C . ILE A 1 190 ? -27.219 -18.5 -9.328 1 96.19 190 ILE A C 1
ATOM 1421 O O . ILE A 1 190 ? -28.156 -19.266 -9.125 1 96.19 190 ILE A O 1
ATOM 1425 N N . ASN A 1 191 ? -27.234 -17.641 -10.258 1 95.12 191 ASN A N 1
ATOM 1426 C CA . ASN A 1 191 ? -28.281 -17.594 -11.281 1 95.12 191 ASN A CA 1
ATOM 1427 C C . ASN A 1 191 ? -27.688 -17.375 -12.664 1 95.12 191 ASN A C 1
ATOM 1429 O O . ASN A 1 191 ? -26.469 -17.469 -12.859 1 95.12 191 ASN A O 1
ATOM 1433 N N . ASP A 1 192 ? -28.531 -17.125 -13.641 1 92.75 192 ASP A N 1
ATOM 1434 C CA . ASP A 1 192 ? -28.094 -17.062 -15.031 1 92.75 192 ASP A CA 1
ATOM 1435 C C . ASP A 1 192 ? -27.219 -15.828 -15.281 1 92.75 192 ASP A C 1
ATOM 1437 O O . ASP A 1 192 ? -26.453 -15.781 -16.25 1 92.75 192 ASP A O 1
ATOM 1441 N N . GLN A 1 193 ? -27.297 -14.906 -14.391 1 91.56 193 GLN A N 1
ATOM 1442 C CA . GLN A 1 193 ? -26.547 -13.664 -14.57 1 91.56 193 GLN A CA 1
ATOM 1443 C C . GLN A 1 193 ? -25.203 -13.719 -13.859 1 91.56 193 GLN A C 1
ATOM 1445 O O . GLN A 1 193 ? -24.344 -12.859 -14.07 1 91.56 193 GLN A O 1
ATOM 1450 N N . THR A 1 194 ? -25 -14.781 -13.086 1 94.19 194 THR A N 1
ATOM 1451 C CA . THR A 1 194 ? -23.734 -14.93 -12.367 1 94.19 194 THR A CA 1
ATOM 1452 C C . THR A 1 194 ? -22.594 -15.203 -13.336 1 94.19 194 THR A C 1
ATOM 1454 O O . THR A 1 194 ? -22.656 -16.141 -14.125 1 94.19 194 THR A O 1
ATOM 1457 N N . PRO A 1 195 ? -21.547 -14.367 -13.273 1 94 195 PRO A N 1
ATOM 1458 C CA . PRO A 1 195 ? -20.391 -14.586 -14.156 1 94 195 PRO A CA 1
ATOM 1459 C C . PRO A 1 195 ? -19.797 -15.984 -13.992 1 94 195 PRO A C 1
ATOM 1461 O O . PRO A 1 195 ? -19.844 -16.562 -12.898 1 94 195 PRO A O 1
ATOM 1464 N N . THR A 1 196 ? -19.234 -16.469 -15.07 1 95.62 196 THR A N 1
ATOM 1465 C CA . THR A 1 196 ? -18.672 -17.812 -15.109 1 95.62 196 THR A CA 1
ATOM 1466 C C . THR A 1 196 ? -17.609 -18 -14.023 1 95.62 196 THR A C 1
ATOM 1468 O O . THR A 1 196 ? -17.609 -19.016 -13.32 1 95.62 196 THR A O 1
ATOM 1471 N N . MET A 1 197 ? -16.75 -17.062 -13.805 1 95.62 197 MET A N 1
ATOM 1472 C CA . MET A 1 197 ? -15.688 -17.156 -12.82 1 95.62 197 MET A CA 1
ATOM 1473 C C . MET A 1 197 ? -16.25 -17.391 -11.422 1 95.62 197 MET A C 1
ATOM 1475 O O . MET A 1 197 ? -15.742 -18.219 -10.664 1 95.62 197 MET A O 1
ATOM 1479 N N . LEU A 1 198 ? -17.312 -16.672 -11.133 1 95.81 198 LEU A N 1
ATOM 1480 C CA . LEU A 1 198 ? -17.906 -16.781 -9.805 1 95.81 198 LEU A CA 1
ATOM 1481 C C . LEU A 1 198 ? -18.625 -18.109 -9.625 1 95.81 198 LEU A C 1
ATOM 1483 O O . LEU A 1 198 ? -18.562 -18.719 -8.555 1 95.81 198 LEU A O 1
ATOM 1487 N N . ARG A 1 199 ? -19.297 -18.516 -10.688 1 96.62 199 ARG A N 1
ATOM 1488 C CA . ARG A 1 199 ? -19.969 -19.812 -10.648 1 96.62 199 ARG A CA 1
ATOM 1489 C C . ARG A 1 199 ? -18.969 -20.953 -10.453 1 96.62 199 ARG A C 1
ATOM 1491 O O . ARG A 1 199 ? -19.156 -21.812 -9.594 1 96.62 199 ARG A O 1
ATOM 1498 N N . GLU A 1 200 ? -17.969 -20.922 -11.258 1 97.56 200 GLU A N 1
ATOM 1499 C CA . GLU A 1 200 ? -16.938 -21.953 -11.148 1 97.56 200 GLU A CA 1
ATOM 1500 C C . GLU A 1 200 ? -16.141 -21.797 -9.852 1 97.56 200 GLU A C 1
ATOM 1502 O O . GLU A 1 200 ? -15.625 -22.781 -9.312 1 97.56 200 GLU A O 1
ATOM 1507 N N . GLY A 1 201 ? -16.031 -20.516 -9.344 1 97.31 201 GLY A N 1
ATOM 1508 C CA . GLY A 1 201 ? -15.414 -20.297 -8.055 1 97.31 201 GLY A CA 1
ATOM 1509 C C . GLY A 1 201 ? -16.141 -21 -6.914 1 97.31 201 GLY A C 1
ATOM 1510 O O . GLY A 1 201 ? -15.492 -21.594 -6.043 1 97.31 201 GLY A O 1
ATOM 1511 N N . TYR A 1 202 ? -17.438 -20.906 -6.969 1 97.19 202 TYR A N 1
ATOM 1512 C CA . TYR A 1 202 ? -18.219 -21.656 -5.996 1 97.19 202 TYR A CA 1
ATOM 1513 C C . TYR A 1 202 ? -17.875 -23.141 -6.07 1 97.19 202 TYR A C 1
ATOM 1515 O O . TYR A 1 202 ? -17.578 -23.781 -5.047 1 97.19 202 TYR A O 1
ATOM 1523 N N . ASP A 1 203 ? -17.891 -23.672 -7.262 1 97.25 203 ASP A N 1
ATOM 1524 C CA . ASP A 1 203 ? -17.641 -25.094 -7.469 1 97.25 203 ASP A CA 1
ATOM 1525 C C . ASP A 1 203 ? -16.266 -25.5 -6.938 1 97.25 203 ASP A C 1
ATOM 1527 O O . ASP A 1 203 ? -16.109 -26.547 -6.316 1 97.25 203 ASP A O 1
ATOM 1531 N N . TYR A 1 204 ? -15.289 -24.672 -7.148 1 97.94 204 TYR A N 1
ATOM 1532 C CA . TYR A 1 204 ? -13.922 -24.984 -6.738 1 97.94 204 TYR A CA 1
ATOM 1533 C C . TYR A 1 204 ? -13.766 -24.844 -5.23 1 97.94 204 TYR A C 1
ATOM 1535 O O . TYR A 1 204 ? -13.25 -25.75 -4.566 1 97.94 204 TYR A O 1
ATOM 1543 N N . TYR A 1 205 ? -14.25 -23.75 -4.629 1 97.56 205 TYR A N 1
ATOM 1544 C CA . TYR A 1 205 ? -13.883 -23.391 -3.268 1 97.56 205 TYR A CA 1
ATOM 1545 C C . TYR A 1 205 ? -14.867 -23.969 -2.262 1 97.56 205 TYR A C 1
ATOM 1547 O O . TYR A 1 205 ? -14.531 -24.141 -1.085 1 97.56 205 TYR A O 1
ATOM 1555 N N . ARG A 1 206 ? -16.094 -24.234 -2.756 1 96.69 206 ARG A N 1
ATOM 1556 C CA . ARG A 1 206 ? -17.125 -24.594 -1.791 1 96.69 206 ARG A CA 1
ATOM 1557 C C . ARG A 1 206 ? -17.469 -26.062 -1.877 1 96.69 206 ARG A C 1
ATOM 1559 O O . ARG A 1 206 ? -18.312 -26.562 -1.114 1 96.69 206 ARG A O 1
ATOM 1566 N N . THR A 1 207 ? -16.875 -26.812 -2.771 1 96.38 207 THR A N 1
ATOM 1567 C CA . THR A 1 207 ? -17.094 -28.25 -2.893 1 96.38 207 THR A CA 1
ATOM 1568 C C . THR A 1 207 ? -15.797 -29.016 -2.666 1 96.38 207 THR A C 1
ATOM 1570 O O . THR A 1 207 ? -14.758 -28.422 -2.395 1 96.38 207 THR A O 1
ATOM 1573 N N . SER A 1 208 ? -15.859 -30.344 -2.766 1 96.31 208 SER A N 1
ATOM 1574 C CA . SER A 1 208 ? -14.703 -31.203 -2.535 1 96.31 208 SER A CA 1
ATOM 1575 C C . SER A 1 208 ? -13.664 -31.047 -3.635 1 96.31 208 SER A C 1
ATOM 1577 O O . SER A 1 208 ? -12.547 -31.562 -3.525 1 96.31 208 SER A O 1
ATOM 1579 N N . ARG A 1 209 ? -14 -30.25 -4.672 1 96.69 209 ARG A N 1
ATOM 1580 C CA . ARG A 1 209 ? -13.086 -30.031 -5.793 1 96.69 209 ARG A CA 1
ATOM 1581 C C . ARG A 1 209 ? -11.797 -29.344 -5.328 1 96.69 209 ARG A C 1
ATOM 1583 O O . ARG A 1 209 ? -10.695 -29.812 -5.637 1 96.69 209 ARG A O 1
ATOM 1590 N N . GLY A 1 210 ? -11.922 -28.297 -4.551 1 96.38 210 GLY A N 1
ATOM 1591 C CA . GLY A 1 210 ? -10.75 -27.547 -4.145 1 96.38 210 GLY A CA 1
ATOM 1592 C C . GLY A 1 210 ? -10.844 -27.016 -2.73 1 96.38 210 GLY A C 1
ATOM 1593 O O . GLY A 1 210 ? -9.961 -26.281 -2.275 1 96.38 210 GLY A O 1
ATOM 1594 N N . HIS A 1 211 ? -11.852 -27.438 -2.025 1 95.81 211 HIS A N 1
ATOM 1595 C CA . HIS A 1 211 ? -12.086 -26.906 -0.688 1 95.81 211 HIS A CA 1
ATOM 1596 C C . HIS A 1 211 ? -10.938 -27.25 0.252 1 95.81 211 HIS A C 1
ATOM 1598 O O . HIS A 1 211 ? -10.391 -28.359 0.187 1 95.81 211 HIS A O 1
ATOM 1604 N N . HIS A 1 212 ? -10.523 -26.359 1.079 1 97.62 212 HIS A N 1
ATOM 1605 C CA . HIS A 1 212 ? -9.594 -26.531 2.188 1 97.62 212 HIS A CA 1
ATOM 1606 C C . HIS A 1 212 ? -10.062 -25.781 3.426 1 97.62 212 HIS A C 1
ATOM 1608 O O . HIS A 1 212 ? -10.539 -24.641 3.324 1 97.62 212 HIS A O 1
ATOM 1614 N N . PRO A 1 213 ? -9.93 -26.297 4.625 1 97.38 213 PRO A N 1
ATOM 1615 C CA . PRO A 1 213 ? -10.477 -25.672 5.836 1 97.38 213 PRO A CA 1
ATOM 1616 C C . PRO A 1 213 ? -9.859 -24.312 6.129 1 97.38 213 PRO A C 1
ATOM 1618 O O . PRO A 1 213 ? -10.508 -23.453 6.742 1 97.38 213 PRO A O 1
ATOM 1621 N N . ASN A 1 214 ? -8.633 -24.047 5.727 1 97.81 214 ASN A N 1
ATOM 1622 C CA . ASN A 1 214 ? -7.961 -22.781 5.977 1 97.81 214 ASN A CA 1
ATOM 1623 C C . ASN A 1 214 ? -8.406 -21.703 4.992 1 97.81 214 ASN A C 1
ATOM 1625 O O . ASN A 1 214 ? -8.141 -20.516 5.191 1 97.81 214 ASN A O 1
ATOM 1629 N N . SER A 1 215 ? -8.977 -22.125 3.871 1 97.75 215 SER A N 1
ATOM 1630 C CA . SER A 1 215 ? -9.523 -21.203 2.885 1 97.75 215 SER A CA 1
ATOM 1631 C C . SER A 1 215 ? -10.969 -20.828 3.215 1 97.75 215 SER A C 1
ATOM 1633 O O . SER A 1 215 ? -11.891 -21.609 2.951 1 97.75 215 SER A O 1
ATOM 1635 N N . LYS A 1 216 ? -11.219 -19.641 3.709 1 94.75 216 LYS A N 1
ATOM 1636 C CA . LYS A 1 216 ? -12.547 -19.25 4.176 1 94.75 216 LYS A CA 1
ATOM 1637 C C . LYS A 1 216 ? -13.367 -18.625 3.053 1 94.75 216 LYS A C 1
ATOM 1639 O O . LYS A 1 216 ? -14.594 -18.516 3.15 1 94.75 216 LYS A O 1
ATOM 1644 N N . GLY A 1 217 ? -12.664 -18.219 2.006 1 93.62 217 GLY A N 1
ATOM 1645 C CA . GLY A 1 217 ? -13.352 -17.656 0.852 1 93.62 217 GLY A CA 1
ATOM 1646 C C . GLY A 1 217 ? -14.031 -16.344 1.146 1 93.62 217 GLY A C 1
ATOM 1647 O O . GLY A 1 217 ? -15.031 -15.992 0.514 1 93.62 217 GLY A O 1
ATOM 1648 N N . ARG A 1 218 ? -13.633 -15.648 2.164 1 96.69 218 ARG A N 1
ATOM 1649 C CA . ARG A 1 218 ? -14.164 -14.359 2.611 1 96.69 218 ARG A CA 1
ATOM 1650 C C . ARG A 1 218 ? -13.039 -13.375 2.898 1 96.69 218 ARG A C 1
ATOM 1652 O O . ARG A 1 218 ? -11.875 -13.766 3.014 1 96.69 218 ARG A O 1
ATOM 1659 N N . PHE A 1 219 ? -13.391 -12.164 2.887 1 98.19 219 PHE A N 1
ATOM 1660 C CA . PHE A 1 219 ? -12.469 -11.125 3.34 1 98.19 219 PHE A CA 1
ATOM 1661 C C . PHE A 1 219 ? -13.195 -10.102 4.203 1 98.19 219 PHE A C 1
ATOM 1663 O O . PHE A 1 219 ? -14.422 -9.992 4.148 1 98.19 219 PHE A O 1
ATOM 1670 N N . LEU A 1 220 ? -12.484 -9.383 5.051 1 98.25 220 LEU A N 1
ATOM 1671 C CA . LEU A 1 220 ? -13.031 -8.305 5.863 1 98.25 220 LEU A CA 1
ATOM 1672 C C . LEU A 1 220 ? -13.625 -7.203 4.984 1 98.25 220 LEU A C 1
ATOM 1674 O O . LEU A 1 220 ? -12.984 -6.754 4.031 1 98.25 220 LEU A O 1
ATOM 1678 N N . MET A 1 221 ? -14.836 -6.785 5.297 1 98.31 221 MET A N 1
ATOM 1679 C CA . MET A 1 221 ? -15.461 -5.691 4.555 1 98.31 221 MET A CA 1
ATOM 1680 C C . MET A 1 221 ? -14.562 -4.457 4.559 1 98.31 221 MET A C 1
ATOM 1682 O O . MET A 1 221 ? -14.492 -3.736 3.561 1 98.31 221 MET A O 1
ATOM 1686 N N . THR A 1 222 ? -13.82 -4.219 5.641 1 98.19 222 THR A N 1
ATOM 1687 C CA . THR A 1 222 ? -12.992 -3.027 5.797 1 98.19 222 THR A CA 1
ATOM 1688 C C . THR A 1 222 ? -11.711 -3.148 4.98 1 98.19 222 THR A C 1
ATOM 1690 O O . THR A 1 222 ? -10.852 -2.271 5.039 1 98.19 222 THR A O 1
ATOM 1693 N N . SER A 1 223 ? -11.555 -4.258 4.168 1 98.5 223 SER A N 1
ATOM 1694 C CA . SER A 1 223 ? -10.477 -4.375 3.186 1 98.5 223 SER A CA 1
ATOM 1695 C C . SER A 1 223 ? -10.758 -3.521 1.954 1 98.5 223 SER A C 1
ATOM 1697 O O . SER A 1 223 ? -9.844 -3.229 1.176 1 98.5 223 SER A O 1
ATOM 1699 N N . MET A 1 224 ? -12.008 -3.115 1.79 1 98.19 224 MET A N 1
ATOM 1700 C CA . MET A 1 224 ? -12.461 -2.475 0.558 1 98.19 224 MET A CA 1
ATOM 1701 C C . MET A 1 224 ? -11.688 -1.183 0.305 1 98.19 224 MET A C 1
ATOM 1703 O O . MET A 1 224 ? -11.32 -0.888 -0.833 1 98.19 224 MET A O 1
ATOM 1707 N N . ASP A 1 225 ? -11.43 -0.418 1.344 1 98.38 225 ASP A N 1
ATOM 1708 C CA . ASP A 1 225 ? -10.727 0.846 1.154 1 98.38 225 ASP A CA 1
ATOM 1709 C C . ASP A 1 225 ? -9.297 0.609 0.673 1 98.38 225 ASP A C 1
ATOM 1711 O O . ASP A 1 225 ? -8.781 1.366 -0.153 1 98.38 225 ASP A O 1
ATOM 1715 N N . LYS A 1 226 ? -8.656 -0.51 1.141 1 98.44 226 LYS A N 1
ATOM 1716 C CA . LYS A 1 226 ? -7.305 -0.854 0.71 1 98.44 226 LYS A CA 1
ATOM 1717 C C . LYS A 1 226 ? -7.301 -1.382 -0.721 1 98.44 226 LYS A C 1
ATOM 1719 O O . LYS A 1 226 ? -6.43 -1.022 -1.519 1 98.44 226 LYS A O 1
ATOM 1724 N N . MET A 1 227 ? -8.273 -2.201 -1.044 1 98.25 227 MET A N 1
ATOM 1725 C CA . MET A 1 227 ? -8.359 -2.789 -2.377 1 98.25 227 MET A CA 1
ATOM 1726 C C . MET A 1 227 ? -8.633 -1.718 -3.428 1 98.25 227 MET A C 1
ATOM 1728 O O . MET A 1 227 ? -7.945 -1.659 -4.449 1 98.25 227 MET A O 1
ATOM 1732 N N . VAL A 1 228 ? -9.547 -0.82 -3.137 1 98.12 228 VAL A N 1
ATOM 1733 C CA . VAL A 1 228 ? -9.922 0.22 -4.09 1 98.12 228 VAL A CA 1
ATOM 1734 C C . VAL A 1 228 ? -8.766 1.192 -4.277 1 98.12 228 VAL A C 1
ATOM 1736 O O . VAL A 1 228 ? -8.539 1.697 -5.379 1 98.12 228 VAL A O 1
ATOM 1739 N N . ALA A 1 229 ? -7.953 1.392 -3.256 1 98.12 229 ALA A N 1
ATOM 1740 C CA . ALA A 1 229 ? -6.859 2.361 -3.283 1 98.12 229 ALA A CA 1
ATOM 1741 C C . ALA A 1 229 ? -5.668 1.822 -4.07 1 98.12 229 ALA A C 1
ATOM 1743 O O . ALA A 1 229 ? -4.781 2.584 -4.457 1 98.12 229 ALA A O 1
ATOM 1744 N N . PHE A 1 230 ? -5.566 0.527 -4.285 1 98.12 230 PHE A N 1
ATOM 1745 C CA . PHE A 1 230 ? -4.375 -0.111 -4.836 1 98.12 230 PHE A CA 1
ATOM 1746 C C . PHE A 1 230 ? -4.426 -0.126 -6.359 1 98.12 230 PHE A C 1
ATOM 1748 O O . PHE A 1 230 ? -5.496 -0.29 -6.949 1 98.12 230 PHE A O 1
ATOM 1755 N N . SER A 1 231 ? -3.238 0.043 -7.043 1 97.12 231 SER A N 1
ATOM 1756 C CA . SER A 1 231 ? -3.148 -0.065 -8.5 1 97.12 231 SER A CA 1
ATOM 1757 C C . SER A 1 231 ? -1.885 -0.804 -8.922 1 97.12 231 SER A C 1
ATOM 1759 O O . SER A 1 231 ? -0.808 -0.569 -8.367 1 97.12 231 SER A O 1
ATOM 1761 N N . THR A 1 232 ? -2.033 -1.681 -9.82 1 98.06 232 THR A N 1
ATOM 1762 C CA . THR A 1 232 ? -0.92 -2.439 -10.375 1 98.06 232 THR A CA 1
ATOM 1763 C C . THR A 1 232 ? -0.486 -1.86 -11.719 1 98.06 232 THR A C 1
ATOM 1765 O O . THR A 1 232 ? 0.708 -1.793 -12.016 1 98.06 232 THR A O 1
ATOM 1768 N N . PHE A 1 233 ? -1.277 -1.296 -12.539 1 97.5 233 PHE A N 1
ATOM 1769 C CA . PHE A 1 233 ? -1.09 -1.078 -13.969 1 97.5 233 PHE A CA 1
ATOM 1770 C C . PHE A 1 233 ? -0.257 0.174 -14.219 1 97.5 233 PHE A C 1
ATOM 1772 O O . PHE A 1 233 ? 0.613 0.181 -15.094 1 97.5 233 PHE A O 1
ATOM 1779 N N . PRO A 1 234 ? -0.362 1.227 -13.391 1 96.31 234 PRO A N 1
ATOM 1780 C CA . PRO A 1 234 ? 0.215 2.512 -13.789 1 96.31 234 PRO A CA 1
ATOM 1781 C C . PRO A 1 234 ? 1.734 2.457 -13.938 1 96.31 234 PRO A C 1
ATOM 1783 O O . PRO A 1 234 ? 2.309 3.197 -14.742 1 96.31 234 PRO A O 1
ATOM 1786 N N . LEU A 1 235 ? 2.389 1.606 -13.266 1 96.81 235 LEU A N 1
ATOM 1787 C CA . LEU A 1 235 ? 3.848 1.638 -13.266 1 96.81 235 LEU A CA 1
ATOM 1788 C C . LEU A 1 235 ? 4.414 0.556 -14.172 1 96.81 235 LEU A C 1
ATOM 1790 O O . LEU A 1 235 ? 5.629 0.478 -14.367 1 96.81 235 LEU A O 1
ATOM 1794 N N . ILE A 1 236 ? 3.562 -0.317 -14.75 1 98.31 236 ILE A N 1
ATOM 1795 C CA . ILE A 1 236 ? 4.004 -1.412 -15.609 1 98.31 236 ILE A CA 1
ATOM 1796 C C . ILE A 1 236 ? 4.859 -0.863 -16.75 1 98.31 236 ILE A C 1
ATOM 1798 O O . ILE A 1 236 ? 5.969 -1.343 -16.984 1 98.31 236 ILE A O 1
ATOM 1802 N N . PRO A 1 237 ? 4.465 0.29 -17.438 1 97.75 237 PRO A N 1
ATOM 1803 C CA . PRO A 1 237 ? 5.211 0.728 -18.625 1 97.75 237 PRO A CA 1
ATOM 1804 C C . PRO A 1 237 ? 6.637 1.162 -18.281 1 97.75 237 PRO A C 1
ATOM 1806 O O . PRO A 1 237 ? 7.535 1.054 -19.125 1 97.75 237 PRO A O 1
ATOM 1809 N N . THR A 1 238 ? 6.852 1.593 -17.047 1 96.25 238 THR A N 1
ATOM 1810 C CA . THR A 1 238 ? 8.133 2.227 -16.75 1 96.25 238 THR A CA 1
ATOM 1811 C C . THR A 1 238 ? 9 1.321 -15.891 1 96.25 238 THR A C 1
ATOM 1813 O O . THR A 1 238 ? 10.227 1.309 -16.031 1 96.25 238 THR A O 1
ATOM 1816 N N . LEU A 1 239 ? 8.32 0.509 -14.992 1 97.75 239 LEU A N 1
ATOM 1817 C CA . LEU A 1 239 ? 9.148 -0.12 -13.969 1 97.75 239 LEU A CA 1
ATOM 1818 C C . LEU A 1 239 ? 9.156 -1.637 -14.133 1 97.75 239 LEU A C 1
ATOM 1820 O O . LEU A 1 239 ? 9.961 -2.328 -13.508 1 97.75 239 LEU A O 1
ATOM 1824 N N . LEU A 1 240 ? 8.219 -2.186 -14.859 1 98.38 240 LEU A N 1
ATOM 1825 C CA . LEU A 1 240 ? 8.289 -3.613 -15.148 1 98.38 240 LEU A CA 1
ATOM 1826 C C . LEU A 1 240 ? 9.164 -3.881 -16.375 1 98.38 240 LEU A C 1
ATOM 1828 O O . LEU A 1 240 ? 8.68 -3.863 -17.5 1 98.38 240 LEU A O 1
ATOM 1832 N N . THR A 1 241 ? 10.383 -4.168 -16.125 1 97.88 241 THR A N 1
ATOM 1833 C CA . THR A 1 241 ? 11.336 -4.348 -17.203 1 97.88 241 THR A CA 1
ATOM 1834 C C . THR A 1 241 ? 11.719 -5.816 -17.359 1 97.88 241 THR A C 1
ATOM 1836 O O . THR A 1 241 ? 12.305 -6.215 -18.375 1 97.88 241 THR A O 1
ATOM 1839 N N . GLN A 1 242 ? 11.422 -6.641 -16.359 1 97.88 242 GLN A N 1
ATOM 1840 C CA . GLN A 1 242 ? 11.688 -8.078 -16.406 1 97.88 242 GLN A CA 1
ATOM 1841 C C . GLN A 1 242 ? 10.82 -8.758 -17.453 1 97.88 242 GLN A C 1
ATOM 1843 O O . GLN A 1 242 ? 9.742 -8.273 -17.797 1 97.88 242 GLN A O 1
ATOM 1848 N N . PRO A 1 243 ? 11.312 -9.883 -18 1 98.81 243 PRO A N 1
ATOM 1849 C CA . PRO A 1 243 ? 10.422 -10.672 -18.859 1 98.81 243 PRO A CA 1
ATOM 1850 C C . PRO A 1 243 ? 9.078 -10.969 -18.188 1 98.81 243 PRO A C 1
ATOM 1852 O O . PRO A 1 243 ? 9.047 -11.344 -17 1 98.81 243 PRO A O 1
ATOM 1855 N N . LEU A 1 244 ? 8 -10.781 -18.938 1 98.94 244 LEU A N 1
ATOM 1856 C CA . LEU A 1 244 ? 6.641 -10.953 -18.438 1 98.94 244 LEU A CA 1
ATOM 1857 C C . LEU A 1 244 ? 5.918 -12.047 -19.219 1 98.94 244 LEU A C 1
ATOM 1859 O O . LEU A 1 244 ? 5.867 -12.008 -20.453 1 98.94 244 LEU A O 1
ATOM 1863 N N . LEU A 1 245 ? 5.41 -13.031 -18.5 1 99 245 LEU A N 1
ATOM 1864 C CA . LEU A 1 245 ? 4.531 -14.031 -19.094 1 99 245 LEU A CA 1
ATOM 1865 C C . LEU A 1 245 ? 3.131 -13.945 -18.484 1 99 245 LEU A C 1
ATOM 1867 O O . LEU A 1 245 ? 2.969 -14.008 -17.266 1 99 245 LEU A O 1
ATOM 1871 N N . LEU A 1 246 ? 2.176 -13.789 -19.344 1 98.94 246 LEU A N 1
ATOM 1872 C CA . LEU A 1 246 ? 0.769 -13.859 -18.969 1 98.94 246 LEU A CA 1
ATOM 1873 C C . LEU A 1 246 ? 0.099 -15.078 -19.594 1 98.94 246 LEU A C 1
ATOM 1875 O O . LEU A 1 246 ? 0.224 -15.312 -20.797 1 98.94 246 LEU A O 1
ATOM 1879 N N . ILE A 1 247 ? -0.549 -15.836 -18.75 1 99 247 ILE A N 1
ATOM 1880 C CA . ILE A 1 247 ? -1.299 -17 -19.203 1 99 247 ILE A CA 1
ATOM 1881 C C . ILE A 1 247 ? -2.785 -16.812 -18.922 1 99 247 ILE A C 1
ATOM 1883 O O . ILE A 1 247 ? -3.168 -16.5 -17.781 1 99 247 ILE A O 1
ATOM 1887 N N . ALA A 1 248 ? -3.613 -16.984 -19.891 1 98.88 248 ALA A N 1
ATOM 1888 C CA . ALA A 1 248 ? -5.055 -16.828 -19.719 1 98.88 248 ALA A CA 1
ATOM 1889 C C . ALA A 1 248 ? -5.824 -17.812 -20.594 1 98.88 248 ALA A C 1
ATOM 1891 O O . ALA A 1 248 ? -5.328 -18.25 -21.641 1 98.88 248 ALA A O 1
ATOM 1892 N N . GLY A 1 249 ? -6.93 -18.234 -20.109 1 98.81 249 GLY A N 1
ATOM 1893 C CA . GLY A 1 249 ? -7.832 -19.016 -20.953 1 98.81 249 GLY A CA 1
ATOM 1894 C C . GLY A 1 249 ? -8.578 -18.172 -21.969 1 98.81 249 GLY A C 1
ATOM 1895 O O . GLY A 1 249 ? -8.977 -17.047 -21.672 1 98.81 249 GLY A O 1
ATOM 1896 N N . SER A 1 250 ? -8.875 -18.781 -23.094 1 98.69 250 SER A N 1
ATOM 1897 C CA . SER A 1 250 ? -9.594 -18.047 -24.141 1 98.69 250 SER A CA 1
ATOM 1898 C C . SER A 1 250 ? -11.031 -17.75 -23.719 1 98.69 250 SER A C 1
ATOM 1900 O O . SER A 1 250 ? -11.656 -16.828 -24.25 1 98.69 250 SER A O 1
ATOM 1902 N N . GLU A 1 251 ? -11.547 -18.469 -22.766 1 97.81 251 GLU A N 1
ATOM 1903 C CA . GLU A 1 251 ? -12.93 -18.312 -22.328 1 97.81 251 GLU A CA 1
ATOM 1904 C C . GLU A 1 251 ? -13.016 -17.656 -20.953 1 97.81 251 GLU A C 1
ATOM 1906 O O . GLU A 1 251 ? -14.055 -17.703 -20.297 1 97.81 251 GLU A O 1
ATOM 1911 N N . ALA A 1 252 ? -11.914 -17.109 -20.516 1 97.69 252 ALA A N 1
ATOM 1912 C CA . ALA A 1 252 ? -11.867 -16.531 -19.172 1 97.69 252 ALA A CA 1
ATOM 1913 C C . ALA A 1 252 ? -12.469 -15.133 -19.156 1 97.69 252 ALA A C 1
ATOM 1915 O O . ALA A 1 252 ? -12.078 -14.273 -19.953 1 97.69 252 ALA A O 1
ATOM 1916 N N . ASP A 1 253 ? -13.344 -14.836 -18.141 1 94 253 ASP A N 1
ATOM 1917 C CA . ASP A 1 253 ? -13.906 -13.508 -17.922 1 94 253 ASP A CA 1
ATOM 1918 C C . ASP A 1 253 ? -12.812 -12.492 -17.594 1 94 253 ASP A C 1
ATOM 1920 O O . ASP A 1 253 ? -12.953 -11.305 -17.891 1 94 253 ASP A O 1
ATOM 1924 N N . THR A 1 254 ? -11.773 -12.977 -17.094 1 95.81 254 THR A N 1
ATOM 1925 C CA . THR A 1 254 ? -10.742 -12.109 -16.531 1 95.81 254 THR A CA 1
ATOM 1926 C C . THR A 1 254 ? -9.602 -11.906 -17.531 1 95.81 254 THR A C 1
ATOM 1928 O O . THR A 1 254 ? -8.586 -11.289 -17.203 1 95.81 254 THR A O 1
ATOM 1931 N N . LYS A 1 255 ? -9.68 -12.453 -18.75 1 97.69 255 LYS A N 1
ATOM 1932 C CA . LYS A 1 255 ? -8.617 -12.336 -19.75 1 97.69 255 LYS A CA 1
ATOM 1933 C C . LYS A 1 255 ? -8.281 -10.875 -20.031 1 97.69 255 LYS A C 1
ATOM 1935 O O . LYS A 1 255 ? -7.141 -10.539 -20.344 1 97.69 255 LYS A O 1
ATOM 1940 N N . ILE A 1 256 ? -9.273 -9.992 -19.891 1 97.19 256 ILE A N 1
ATOM 1941 C CA . ILE A 1 256 ? -9.141 -8.57 -20.188 1 97.19 256 ILE A CA 1
ATOM 1942 C C . ILE A 1 256 ? -7.984 -7.984 -19.375 1 97.19 256 ILE A C 1
ATOM 1944 O O . ILE A 1 256 ? -7.258 -7.113 -19.859 1 97.19 256 ILE A O 1
ATOM 1948 N N . TYR A 1 257 ? -7.793 -8.438 -18.172 1 97.88 257 TYR A N 1
ATOM 1949 C CA . TYR A 1 257 ? -6.715 -7.914 -17.344 1 97.88 257 TYR A CA 1
ATOM 1950 C C . TYR A 1 257 ? -5.352 -8.312 -17.891 1 97.88 257 TYR A C 1
ATOM 1952 O O . TYR A 1 257 ? -4.414 -7.508 -17.891 1 97.88 257 TYR A O 1
ATOM 1960 N N . SER A 1 258 ? -5.207 -9.539 -18.328 1 98.62 258 SER A N 1
ATOM 1961 C CA . SER A 1 258 ? -3.971 -9.977 -18.969 1 98.62 258 SER A CA 1
ATOM 1962 C C . SER A 1 258 ? -3.707 -9.203 -20.25 1 98.62 258 SER A C 1
ATOM 1964 O O . SER A 1 258 ? -2.566 -8.828 -20.531 1 98.62 258 SER A O 1
ATOM 1966 N N . ASP A 1 259 ? -4.777 -8.953 -21.031 1 98.5 259 ASP A N 1
ATOM 1967 C CA . ASP A 1 259 ? -4.645 -8.156 -22.25 1 98.5 259 ASP A CA 1
ATOM 1968 C C . ASP A 1 259 ? -4.117 -6.758 -21.938 1 98.5 259 ASP A C 1
ATOM 1970 O O . ASP A 1 259 ? -3.213 -6.262 -22.609 1 98.5 259 ASP A O 1
ATOM 1974 N N . GLU A 1 260 ? -4.637 -6.152 -20.922 1 97.88 260 GLU A N 1
ATOM 1975 C CA . GLU A 1 260 ? -4.25 -4.797 -20.547 1 97.88 260 GLU A CA 1
ATOM 1976 C C . GLU A 1 260 ? -2.809 -4.75 -20.047 1 97.88 260 GLU A C 1
ATOM 1978 O O . GLU A 1 260 ? -2.043 -3.859 -20.422 1 97.88 260 GLU A O 1
ATOM 1983 N N . ALA A 1 261 ? -2.49 -5.723 -19.156 1 98.62 261 ALA A N 1
ATOM 1984 C CA . ALA A 1 261 ? -1.114 -5.785 -18.672 1 98.62 261 ALA A CA 1
ATOM 1985 C C . ALA A 1 261 ? -0.131 -5.965 -19.828 1 98.62 261 ALA A C 1
ATOM 1987 O O . ALA A 1 261 ? 0.928 -5.332 -19.844 1 98.62 261 ALA A O 1
ATOM 1988 N N . TYR A 1 262 ? -0.483 -6.855 -20.719 1 98.88 262 TYR A N 1
ATOM 1989 C CA . TYR A 1 262 ? 0.343 -7.09 -21.906 1 98.88 262 TYR A CA 1
ATOM 1990 C C . TYR A 1 262 ? 0.537 -5.801 -22.703 1 98.88 262 TYR A C 1
ATOM 1992 O O . TYR A 1 262 ? 1.657 -5.473 -23.094 1 98.88 262 TYR A O 1
ATOM 2000 N N . ASP A 1 263 ? -0.536 -5.07 -22.922 1 98.75 263 ASP A N 1
ATOM 2001 C CA . ASP A 1 263 ? -0.496 -3.844 -23.719 1 98.75 263 ASP A CA 1
ATOM 2002 C C . ASP A 1 263 ? 0.352 -2.775 -23.031 1 98.75 263 ASP A C 1
ATOM 2004 O O . ASP A 1 263 ? 1.019 -1.981 -23.703 1 98.75 263 ASP A O 1
ATOM 2008 N N . LEU A 1 264 ? 0.326 -2.723 -21.75 1 98.5 264 LEU A N 1
ATOM 2009 C CA . LEU A 1 264 ? 1.029 -1.703 -20.969 1 98.5 264 LEU A CA 1
ATOM 2010 C C . LEU A 1 264 ? 2.523 -2.002 -20.922 1 98.5 264 LEU A C 1
ATOM 2012 O O . LEU A 1 264 ? 3.34 -1.083 -20.812 1 98.5 264 LEU A O 1
ATOM 2016 N N . SER A 1 265 ? 2.893 -3.275 -20.891 1 98.5 265 SER A N 1
ATOM 2017 C CA . SER A 1 265 ? 4.289 -3.668 -20.719 1 98.5 265 SER A CA 1
ATOM 2018 C C . SER A 1 265 ? 5.125 -3.277 -21.938 1 98.5 265 SER A C 1
ATOM 2020 O O . SER A 1 265 ? 4.703 -3.477 -23.078 1 98.5 265 SER A O 1
ATOM 2022 N N . THR A 1 266 ? 6.293 -2.713 -21.719 1 97.44 266 THR A N 1
ATOM 2023 C CA . THR A 1 266 ? 7.172 -2.268 -22.781 1 97.44 266 THR A CA 1
ATOM 2024 C C . THR A 1 266 ? 8.422 -3.145 -22.859 1 97.44 266 THR A C 1
ATOM 2026 O O . THR A 1 266 ? 9.258 -2.967 -23.75 1 97.44 266 THR A O 1
ATOM 2029 N N . GLY A 1 267 ? 8.562 -4.059 -21.938 1 96.25 267 GLY A N 1
ATOM 2030 C CA . GLY A 1 267 ? 9.672 -4.996 -21.938 1 96.25 267 GLY A CA 1
ATOM 2031 C C . GLY A 1 267 ? 9.367 -6.293 -22.656 1 96.25 267 GLY A C 1
ATOM 2032 O O . GLY A 1 267 ? 8.367 -6.387 -23.375 1 96.25 267 GLY A O 1
ATOM 2033 N N . PRO A 1 268 ? 10.336 -7.281 -22.562 1 98.12 268 PRO A N 1
ATOM 2034 C CA . PRO A 1 268 ? 10.008 -8.602 -23.109 1 98.12 268 PRO A CA 1
ATOM 2035 C C . PRO A 1 268 ? 8.734 -9.188 -22.5 1 98.12 268 PRO A C 1
ATOM 2037 O O . PRO A 1 268 ? 8.562 -9.172 -21.281 1 98.12 268 PRO A O 1
ATOM 2040 N N . LYS A 1 269 ? 7.836 -9.648 -23.344 1 98.75 269 LYS A N 1
ATOM 2041 C CA . LYS A 1 269 ? 6.527 -10.078 -22.859 1 98.75 269 LYS A CA 1
ATOM 2042 C C . LYS A 1 269 ? 5.949 -11.172 -23.75 1 98.75 269 LYS A C 1
ATOM 2044 O O . LYS A 1 269 ? 6.301 -11.266 -24.938 1 98.75 269 LYS A O 1
ATOM 2049 N N . GLU A 1 270 ? 5.113 -11.969 -23.172 1 98.88 270 GLU A N 1
ATOM 2050 C CA . GLU A 1 270 ? 4.348 -12.977 -23.906 1 98.88 270 GLU A CA 1
ATOM 2051 C C . GLU A 1 270 ? 2.971 -13.172 -23.281 1 98.88 270 GLU A C 1
ATOM 2053 O O . GLU A 1 270 ? 2.834 -13.203 -22.062 1 98.88 270 GLU A O 1
ATOM 2058 N N . LEU A 1 271 ? 1.96 -13.195 -24.094 1 98.94 271 LEU A N 1
ATOM 2059 C CA . LEU A 1 271 ? 0.616 -13.609 -23.703 1 98.94 271 LEU A CA 1
ATOM 2060 C C . LEU A 1 271 ? 0.289 -14.984 -24.281 1 98.94 271 LEU A C 1
ATOM 2062 O O . LEU A 1 271 ? 0.154 -15.133 -25.5 1 98.94 271 LEU A O 1
ATOM 2066 N N . PHE A 1 272 ? 0.21 -15.93 -23.453 1 98.94 272 PHE A N 1
ATOM 2067 C CA . PHE A 1 272 ? -0.062 -17.312 -23.828 1 98.94 272 PHE A CA 1
ATOM 2068 C C . PHE A 1 272 ? -1.519 -17.672 -23.562 1 98.94 272 PHE A C 1
ATOM 2070 O O . PHE A 1 272 ? -1.923 -17.828 -22.406 1 98.94 272 PHE A O 1
ATOM 2077 N N . ILE A 1 273 ? -2.279 -17.844 -24.594 1 98.88 273 ILE A N 1
ATOM 2078 C CA . ILE A 1 273 ? -3.707 -18.125 -24.469 1 98.88 273 ILE A CA 1
ATOM 2079 C C . ILE A 1 273 ? -3.955 -19.625 -24.578 1 98.88 273 ILE A C 1
ATOM 2081 O O . ILE A 1 273 ? -3.492 -20.266 -25.531 1 98.88 273 ILE A O 1
ATOM 2085 N N . ILE A 1 274 ? -4.598 -20.172 -23.625 1 98.94 274 ILE A N 1
ATOM 2086 C CA . ILE A 1 274 ? -4.969 -21.578 -23.656 1 98.94 274 ILE A CA 1
ATOM 2087 C C . ILE A 1 274 ? -6.406 -21.734 -24.156 1 98.94 274 ILE A C 1
ATOM 2089 O O . ILE A 1 274 ? -7.348 -21.328 -23.469 1 98.94 274 ILE A O 1
ATOM 2093 N N . ASP A 1 275 ? -6.586 -22.359 -25.281 1 98.69 275 ASP A N 1
ATOM 2094 C CA . ASP A 1 275 ? -7.875 -22.469 -25.953 1 98.69 275 ASP A CA 1
ATOM 2095 C C . ASP A 1 275 ? -8.867 -23.281 -25.125 1 98.69 275 ASP A C 1
ATOM 2097 O O . ASP A 1 275 ? -8.547 -24.375 -24.656 1 98.69 275 ASP A O 1
ATOM 2101 N N . GLY A 1 276 ? -9.984 -22.719 -24.875 1 98.5 276 GLY A N 1
ATOM 2102 C CA . GLY A 1 276 ? -11.07 -23.422 -24.234 1 98.5 276 GLY A CA 1
ATOM 2103 C C . GLY A 1 276 ? -11.055 -23.297 -22.719 1 98.5 276 GLY A C 1
ATOM 2104 O O . GLY A 1 276 ? -12.031 -23.625 -22.047 1 98.5 276 GLY A O 1
ATOM 2105 N N . ALA A 1 277 ? -10.023 -22.766 -22.125 1 98.81 277 ALA A N 1
ATOM 2106 C CA . ALA A 1 277 ? -9.914 -22.688 -20.672 1 98.81 277 ALA A CA 1
ATOM 2107 C C . ALA A 1 277 ? -10.625 -21.453 -20.125 1 98.81 277 ALA A C 1
ATOM 2109 O O . ALA A 1 277 ? -10.57 -20.391 -20.734 1 98.81 277 ALA A O 1
ATOM 2110 N N . THR A 1 278 ? -11.367 -21.641 -19.078 1 98.56 278 THR A N 1
ATOM 2111 C CA . THR A 1 278 ? -11.898 -20.531 -18.297 1 98.56 278 THR A CA 1
ATOM 2112 C C . THR A 1 278 ? -10.898 -20.094 -17.234 1 98.56 278 THR A C 1
ATOM 2114 O O . THR A 1 278 ? -9.789 -20.625 -17.156 1 98.56 278 THR A O 1
ATOM 2117 N N . HIS A 1 279 ? -11.266 -19.047 -16.484 1 98.5 279 HIS A N 1
ATOM 2118 C CA . HIS A 1 279 ? -10.438 -18.547 -15.383 1 98.5 279 HIS A CA 1
ATOM 2119 C C . HIS A 1 279 ? -10.148 -19.656 -14.375 1 98.5 279 HIS A C 1
ATOM 2121 O O . HIS A 1 279 ? -8.984 -19.938 -14.086 1 98.5 279 HIS A O 1
ATOM 2127 N N . ILE A 1 280 ? -11.18 -20.344 -13.938 1 98.69 280 ILE A N 1
ATOM 2128 C CA . ILE A 1 280 ? -11.047 -21.312 -12.836 1 98.69 280 ILE A CA 1
ATOM 2129 C C . ILE A 1 280 ? -10.539 -22.641 -13.375 1 98.69 280 ILE A C 1
ATOM 2131 O O . ILE A 1 280 ? -9.906 -23.406 -12.648 1 98.69 280 ILE A O 1
ATOM 2135 N N . ALA A 1 281 ? -10.789 -22.938 -14.648 1 98.56 281 ALA A N 1
ATOM 2136 C CA . ALA A 1 281 ? -10.273 -24.172 -15.242 1 98.56 281 ALA A CA 1
ATOM 2137 C C . ALA A 1 281 ? -8.758 -24.25 -15.109 1 98.56 281 ALA A C 1
ATOM 2139 O O . ALA A 1 281 ? -8.195 -25.344 -15.031 1 98.56 281 ALA A O 1
ATOM 2140 N N . LEU A 1 282 ? -8.133 -23.156 -15.031 1 98.81 282 LEU A N 1
ATOM 2141 C CA . LEU A 1 282 ? -6.676 -23.109 -14.93 1 98.81 282 LEU A CA 1
ATOM 2142 C C . LEU A 1 282 ? -6.227 -23.359 -13.492 1 98.81 282 LEU A C 1
ATOM 2144 O O . LEU A 1 282 ? -5.027 -23.422 -13.219 1 98.81 282 LEU A O 1
ATOM 2148 N N . TYR A 1 283 ? -7.18 -23.547 -12.57 1 98.81 283 TYR A N 1
ATOM 2149 C CA . TYR A 1 283 ? -6.82 -23.828 -11.188 1 98.81 283 TYR A CA 1
ATOM 2150 C C . TYR A 1 283 ? -6.391 -25.281 -11.031 1 98.81 283 TYR A C 1
ATOM 2152 O O . TYR A 1 283 ? -5.449 -25.594 -10.297 1 98.81 283 TYR A O 1
ATOM 2160 N N . ASP A 1 284 ? -7.09 -26.188 -11.828 1 98.5 284 ASP A N 1
ATOM 2161 C CA . ASP A 1 284 ? -6.863 -27.562 -11.398 1 98.5 284 ASP A CA 1
ATOM 2162 C C . ASP A 1 284 ? -7.102 -28.531 -12.539 1 98.5 284 ASP A C 1
ATOM 2164 O O . ASP A 1 284 ? -6.746 -29.719 -12.438 1 98.5 284 ASP A O 1
ATOM 2168 N N . LYS A 1 285 ? -7.789 -28.125 -13.602 1 98.31 285 LYS A N 1
ATOM 2169 C CA . LYS A 1 285 ? -8.07 -29.078 -14.68 1 98.31 285 LYS A CA 1
ATOM 2170 C C . LYS A 1 285 ? -6.781 -29.516 -15.367 1 98.31 285 LYS A C 1
ATOM 2172 O O . LYS A 1 285 ? -6.078 -28.703 -15.969 1 98.31 285 LYS A O 1
ATOM 2177 N N . PRO A 1 286 ? -6.504 -30.766 -15.383 1 98.12 286 PRO A N 1
ATOM 2178 C CA . PRO A 1 286 ? -5.191 -31.266 -15.797 1 98.12 286 PRO A CA 1
ATOM 2179 C C . PRO A 1 286 ? -4.832 -30.844 -17.219 1 98.12 286 PRO A C 1
ATOM 2181 O O . PRO A 1 286 ? -3.684 -30.5 -17.5 1 98.12 286 PRO A O 1
ATOM 2184 N N . GLU A 1 287 ? -5.746 -30.891 -18.141 1 97.31 287 GLU A N 1
ATOM 2185 C CA . GLU A 1 287 ? -5.453 -30.578 -19.547 1 97.31 287 GLU A CA 1
ATOM 2186 C C . GLU A 1 287 ? -5.008 -29.125 -19.703 1 97.31 287 GLU A C 1
ATOM 2188 O O . GLU A 1 287 ? -4.172 -28.812 -20.547 1 97.31 287 GLU A O 1
ATOM 2193 N N . TYR A 1 288 ? -5.574 -28.219 -18.906 1 98.75 288 TYR A N 1
ATOM 2194 C CA . TYR A 1 288 ? -5.238 -26.812 -19 1 98.75 288 TYR A CA 1
ATOM 2195 C C . TYR A 1 288 ? -4.043 -26.469 -18.125 1 98.75 288 TYR A C 1
ATOM 2197 O O . TYR A 1 288 ? -3.111 -25.781 -18.562 1 98.75 288 TYR A O 1
ATOM 2205 N N . VAL A 1 289 ? -4.016 -27.016 -16.922 1 98.81 289 VAL A N 1
ATOM 2206 C CA . VAL A 1 289 ? -2.922 -26.75 -15.984 1 98.81 289 VAL A CA 1
ATOM 2207 C C . VAL A 1 289 ? -1.619 -27.312 -16.547 1 98.81 289 VAL A C 1
ATOM 2209 O O . VAL A 1 289 ? -0.553 -26.719 -16.375 1 98.81 289 VAL A O 1
ATOM 2212 N N . GLY A 1 290 ? -1.704 -28.484 -17.172 1 98.69 290 GLY A N 1
ATOM 2213 C CA . GLY A 1 290 ? -0.52 -29.047 -17.797 1 98.69 290 GLY A CA 1
ATOM 2214 C C . GLY A 1 290 ? 0.135 -28.109 -18.797 1 98.69 290 GLY A C 1
ATOM 2215 O O . GLY A 1 290 ? 1.355 -27.938 -18.781 1 98.69 290 GLY A O 1
ATOM 2216 N N . GLN A 1 291 ? -0.665 -27.484 -19.672 1 98.88 291 GLN A N 1
ATOM 2217 C CA . GLN A 1 291 ? -0.158 -26.531 -20.641 1 98.88 291 GLN A CA 1
ATOM 2218 C C . GLN A 1 291 ? 0.454 -25.312 -19.953 1 98.88 291 GLN A C 1
ATOM 2220 O O . GLN A 1 291 ? 1.521 -24.844 -20.344 1 98.88 291 GLN A O 1
ATOM 2225 N N . ALA A 1 292 ? -0.254 -24.828 -18.953 1 98.94 292 ALA A N 1
ATOM 2226 C CA . ALA A 1 292 ? 0.228 -23.672 -18.234 1 98.94 292 ALA A CA 1
ATOM 2227 C C . ALA A 1 292 ? 1.57 -23.953 -17.562 1 98.94 292 ALA A C 1
ATOM 2229 O O . ALA A 1 292 ? 2.5 -23.141 -17.656 1 98.94 292 ALA A O 1
ATOM 2230 N N . VAL A 1 293 ? 1.687 -25.094 -16.922 1 98.88 293 VAL A N 1
ATOM 2231 C CA . VAL A 1 293 ? 2.891 -25.469 -16.188 1 98.88 293 VAL A CA 1
ATOM 2232 C C . VAL A 1 293 ? 4.055 -25.641 -17.156 1 98.88 293 VAL A C 1
ATOM 2234 O O . VAL A 1 293 ? 5.172 -25.188 -16.891 1 98.88 293 VAL A O 1
ATOM 2237 N N . GLU A 1 294 ? 3.791 -26.281 -18.234 1 98.81 294 GLU A N 1
ATOM 2238 C CA . GLU A 1 294 ? 4.836 -26.453 -19.234 1 98.81 294 GLU A CA 1
ATOM 2239 C C . GLU A 1 294 ? 5.348 -25.109 -19.734 1 98.81 294 GLU A C 1
ATOM 2241 O O . GLU A 1 294 ? 6.555 -24.922 -19.906 1 98.81 294 GLU A O 1
ATOM 2246 N N . LYS A 1 295 ? 4.445 -24.219 -20.047 1 98.94 295 LYS A N 1
ATOM 2247 C CA . LYS A 1 295 ? 4.828 -22.875 -20.5 1 98.94 295 LYS A CA 1
ATOM 2248 C C . LYS A 1 295 ? 5.617 -22.141 -19.422 1 98.94 295 LYS A C 1
ATOM 2250 O O . LYS A 1 295 ? 6.637 -21.516 -19.703 1 98.94 295 LYS A O 1
ATOM 2255 N N . LEU A 1 296 ? 5.137 -22.172 -18.156 1 98.94 296 LEU A N 1
ATOM 2256 C CA . LEU A 1 296 ? 5.836 -21.547 -17.047 1 98.94 296 LEU A CA 1
ATOM 2257 C C . LEU A 1 296 ? 7.246 -22.109 -16.891 1 98.94 296 LEU A C 1
ATOM 2259 O O . LEU A 1 296 ? 8.203 -21.359 -16.703 1 98.94 296 LEU A O 1
ATOM 2263 N N . ALA A 1 297 ? 7.324 -23.469 -16.953 1 98.88 297 ALA A N 1
ATOM 2264 C CA . ALA A 1 297 ? 8.625 -24.109 -16.812 1 98.88 297 ALA A CA 1
ATOM 2265 C C . ALA A 1 297 ? 9.594 -23.656 -17.891 1 98.88 297 ALA A C 1
ATOM 2267 O O . ALA A 1 297 ? 10.758 -23.375 -17.609 1 98.88 297 ALA A O 1
ATOM 2268 N N . SER A 1 298 ? 9.109 -23.641 -19.125 1 98.81 298 SER A N 1
ATOM 2269 C CA . SER A 1 298 ? 9.938 -23.172 -20.234 1 98.81 298 SER A CA 1
ATOM 2270 C C . SER A 1 298 ? 10.344 -21.719 -20.047 1 98.81 298 SER A C 1
ATOM 2272 O O . SER A 1 298 ? 11.5 -21.359 -20.281 1 98.81 298 SER A O 1
ATOM 2274 N N . PHE A 1 299 ? 9.43 -20.844 -19.688 1 98.94 299 PHE A N 1
ATOM 2275 C CA . PHE A 1 299 ? 9.641 -19.406 -19.484 1 98.94 299 PHE A CA 1
ATOM 2276 C C . PHE A 1 299 ? 10.664 -19.156 -18.391 1 98.94 299 PHE A C 1
ATOM 2278 O O . PHE A 1 299 ? 11.672 -18.484 -18.625 1 98.94 299 PHE A O 1
ATOM 2285 N N . PHE A 1 300 ? 10.477 -19.75 -17.188 1 98.88 300 PHE A N 1
ATOM 2286 C CA . PHE A 1 300 ? 11.359 -19.531 -16.047 1 98.88 300 PHE A CA 1
ATOM 2287 C C . PHE A 1 300 ? 12.664 -20.297 -16.219 1 98.88 300 PHE A C 1
ATOM 2289 O O . PHE A 1 300 ? 13.648 -20.016 -15.531 1 98.88 300 PHE A O 1
ATOM 2296 N N . GLY A 1 301 ? 12.664 -21.297 -17.109 1 98.25 301 GLY A N 1
ATOM 2297 C CA . GLY A 1 301 ? 13.891 -22.016 -17.438 1 98.25 301 GLY A CA 1
ATOM 2298 C C . GLY A 1 301 ? 14.969 -21.125 -18.016 1 98.25 301 GLY A C 1
ATOM 2299 O O . GLY A 1 301 ? 16.141 -21.484 -18.047 1 98.25 301 GLY A O 1
ATOM 2300 N N . GLN A 1 302 ? 14.547 -19.984 -18.547 1 96.38 302 GLN A N 1
ATOM 2301 C CA . GLN A 1 302 ? 15.469 -19.047 -19.156 1 96.38 302 GLN A CA 1
ATOM 2302 C C . GLN A 1 302 ? 16.156 -18.172 -18.109 1 96.38 302 GLN A C 1
ATOM 2304 O O . GLN A 1 302 ? 17.031 -17.359 -18.438 1 96.38 302 GLN A O 1
ATOM 2309 N N . LEU A 1 303 ? 15.781 -18.281 -16.906 1 92 303 LEU A N 1
ATOM 2310 C CA . LEU A 1 303 ? 16.406 -17.531 -15.828 1 92 303 LEU A CA 1
ATOM 2311 C C . LEU A 1 303 ? 17.906 -17.844 -15.758 1 92 303 LEU A C 1
ATOM 2313 O O . LEU A 1 303 ? 18.328 -18.953 -16.031 1 92 303 LEU A O 1
ATOM 2317 N N . MET B 1 1 ? -5.207 22.688 25.469 1 91.31 1 MET B N 1
ATOM 2318 C CA . MET B 1 1 ? -4.789 21.562 26.297 1 91.31 1 MET B CA 1
ATOM 2319 C C . MET B 1 1 ? -4.371 20.375 25.438 1 91.31 1 MET B C 1
ATOM 2321 O O . MET B 1 1 ? -5.02 20.062 24.438 1 91.31 1 MET B O 1
ATOM 2325 N N . ILE B 1 2 ? -3.293 19.844 25.734 1 97.25 2 ILE B N 1
ATOM 2326 C CA . ILE B 1 2 ? -2.779 18.688 25.016 1 97.25 2 ILE B CA 1
ATOM 2327 C C . ILE B 1 2 ? -2.867 17.438 25.906 1 97.25 2 ILE B C 1
ATOM 2329 O O . ILE B 1 2 ? -2.455 17.469 27.062 1 97.25 2 ILE B O 1
ATOM 2333 N N . LYS B 1 3 ? -3.48 16.422 25.422 1 97.81 3 LYS B N 1
ATOM 2334 C CA . LYS B 1 3 ? -3.561 15.141 26.109 1 97.81 3 LYS B CA 1
ATOM 2335 C C . LYS B 1 3 ? -2.725 14.086 25.391 1 97.81 3 LYS B C 1
ATOM 2337 O O . LYS B 1 3 ? -2.883 13.875 24.188 1 97.81 3 LYS B O 1
ATOM 2342 N N . ASP B 1 4 ? -1.8 13.461 26.141 1 98.5 4 ASP B N 1
ATOM 2343 C CA . ASP B 1 4 ? -1.126 12.289 25.594 1 98.5 4 ASP B CA 1
ATOM 2344 C C . ASP B 1 4 ? -2.1 11.125 25.438 1 98.5 4 ASP B C 1
ATOM 2346 O O . ASP B 1 4 ? -2.869 10.82 26.344 1 98.5 4 ASP B O 1
ATOM 2350 N N . THR B 1 5 ? -2.111 10.555 24.328 1 98.69 5 THR B N 1
ATOM 2351 C CA . THR B 1 5 ? -2.98 9.414 24.078 1 98.69 5 THR B CA 1
ATOM 2352 C C . THR B 1 5 ? -2.311 8.438 23.109 1 98.69 5 THR B C 1
ATOM 2354 O O . THR B 1 5 ? -1.129 8.578 22.797 1 98.69 5 THR B O 1
ATOM 2357 N N . ALA B 1 6 ? -2.943 7.336 22.797 1 98.81 6 ALA B N 1
ATOM 2358 C CA . ALA B 1 6 ? -2.426 6.316 21.891 1 98.81 6 ALA B CA 1
ATOM 2359 C C . ALA B 1 6 ? -3.564 5.555 21.219 1 98.81 6 ALA B C 1
ATOM 2361 O O . ALA B 1 6 ? -4.688 5.527 21.719 1 98.81 6 ALA B O 1
ATOM 2362 N N . PHE B 1 7 ? -3.34 5.066 20.125 1 98.69 7 PHE B N 1
ATOM 2363 C CA . PHE B 1 7 ? -4.223 4.145 19.422 1 98.69 7 PHE B CA 1
ATOM 2364 C C . PHE B 1 7 ? -3.422 3.092 18.672 1 98.69 7 PHE B C 1
ATOM 2366 O O . PHE B 1 7 ? -2.191 3.072 18.75 1 98.69 7 PHE B O 1
ATOM 2373 N N . GLN B 1 8 ? -4.086 2.145 18 1 98.12 8 GLN B N 1
ATOM 2374 C CA . GLN B 1 8 ? -3.383 1.021 17.391 1 98.12 8 GLN B CA 1
ATOM 2375 C C . GLN B 1 8 ? -3.551 1.025 15.867 1 98.12 8 GLN B C 1
ATOM 2377 O O . GLN B 1 8 ? -4.629 1.342 15.359 1 98.12 8 GLN B O 1
ATOM 2382 N N . ASN B 1 9 ? -2.576 0.785 15.211 1 98.25 9 ASN B N 1
ATOM 2383 C CA . ASN B 1 9 ? -2.613 0.233 13.867 1 98.25 9 ASN B CA 1
ATOM 2384 C C . ASN B 1 9 ? -2.143 -1.219 13.844 1 98.25 9 ASN B C 1
ATOM 2386 O O . ASN B 1 9 ? -0.947 -1.487 13.719 1 98.25 9 ASN B O 1
ATOM 2390 N N . LYS B 1 10 ? -3.164 -2.104 13.898 1 95.75 10 LYS B N 1
ATOM 2391 C CA . LYS B 1 10 ? -2.889 -3.529 14.047 1 95.75 10 LYS B CA 1
ATOM 2392 C C . LYS B 1 10 ? -1.975 -3.795 15.234 1 95.75 10 LYS B C 1
ATOM 2394 O O . LYS B 1 10 ? -2.303 -3.434 16.375 1 95.75 10 LYS B O 1
ATOM 2399 N N . SER B 1 11 ? -0.758 -4.258 15.055 1 95.69 11 SER B N 1
ATOM 2400 C CA . SER B 1 11 ? 0.105 -4.652 16.172 1 95.69 11 SER B CA 1
ATOM 2401 C C . SER B 1 11 ? 0.957 -3.48 16.641 1 95.69 11 SER B C 1
ATOM 2403 O O . SER B 1 11 ? 1.693 -3.605 17.625 1 95.69 11 SER B O 1
ATOM 2405 N N . VAL B 1 12 ? 0.878 -2.312 16.047 1 98.19 12 VAL B N 1
ATOM 2406 C CA . VAL B 1 12 ? 1.743 -1.18 16.359 1 98.19 12 VAL B CA 1
ATOM 2407 C C . VAL B 1 12 ? 0.981 -0.17 17.219 1 98.19 12 VAL B C 1
ATOM 2409 O O . VAL B 1 12 ? -0.093 0.296 16.828 1 98.19 12 VAL B O 1
ATOM 2412 N N . GLN B 1 13 ? 1.482 0.137 18.344 1 98.69 13 GLN B N 1
ATOM 2413 C CA . GLN B 1 13 ? 0.927 1.209 19.172 1 98.69 13 GLN B CA 1
ATOM 2414 C C . GLN B 1 13 ? 1.382 2.576 18.656 1 98.69 13 GLN B C 1
ATOM 2416 O O . GLN B 1 13 ? 2.582 2.832 18.547 1 98.69 13 GLN B O 1
ATOM 2421 N N . ILE B 1 14 ? 0.462 3.428 18.406 1 98.88 14 ILE B N 1
ATOM 2422 C CA . ILE B 1 14 ? 0.743 4.75 17.859 1 98.88 14 ILE B CA 1
ATOM 2423 C C . ILE B 1 14 ? 0.637 5.801 18.969 1 98.88 14 ILE B C 1
ATOM 2425 O O . ILE B 1 14 ? -0.411 5.941 19.594 1 98.88 14 ILE B O 1
ATOM 2429 N N . ALA B 1 15 ? 1.692 6.496 19.188 1 98.94 15 ALA B N 1
ATOM 2430 C CA . ALA B 1 15 ? 1.721 7.59 20.156 1 98.94 15 ALA B CA 1
ATOM 2431 C C . ALA B 1 15 ? 1.136 8.867 19.562 1 98.94 15 ALA B C 1
ATOM 2433 O O . ALA B 1 15 ? 1.502 9.266 18.453 1 98.94 15 ALA B O 1
ATOM 2434 N N . ALA B 1 16 ? 0.242 9.523 20.297 1 98.94 16 ALA B N 1
ATOM 2435 C CA . ALA B 1 16 ? -0.469 10.664 19.719 1 98.94 16 ALA B CA 1
ATOM 2436 C C . ALA B 1 16 ? -0.685 11.758 20.75 1 98.94 16 ALA B C 1
ATOM 2438 O O . ALA B 1 16 ? -0.584 11.516 21.953 1 98.94 16 ALA B O 1
ATOM 2439 N N . HIS B 1 17 ? -0.825 12.969 20.312 1 98.94 17 HIS B N 1
ATOM 2440 C CA . HIS B 1 17 ? -1.308 14.117 21.062 1 98.94 17 HIS B CA 1
ATOM 2441 C C . HIS B 1 17 ? -2.707 14.523 20.625 1 98.94 17 HIS B C 1
ATOM 2443 O O . HIS B 1 17 ? -2.951 14.719 19.422 1 98.94 17 HIS B O 1
ATOM 2449 N N . LEU B 1 18 ? -3.559 14.57 21.547 1 98.88 18 LEU B N 1
ATOM 2450 C CA . LEU B 1 18 ? -4.891 15.117 21.312 1 98.88 18 LEU B CA 1
ATOM 2451 C C . LEU B 1 18 ? -4.969 16.562 21.812 1 98.88 18 LEU B C 1
ATOM 2453 O O . LEU B 1 18 ? -4.898 16.812 23.016 1 98.88 18 LEU B O 1
ATOM 2457 N N . HIS B 1 19 ? -5.094 17.5 20.859 1 98.88 19 HIS B N 1
ATOM 2458 C CA . HIS B 1 19 ? -5.242 18.922 21.172 1 98.88 19 HIS B CA 1
ATOM 2459 C C . HIS B 1 19 ? -6.711 19.312 21.266 1 98.88 19 HIS B C 1
ATOM 2461 O O . HIS B 1 19 ? -7.473 19.141 20.312 1 98.88 19 HIS B O 1
ATOM 2467 N N . LEU B 1 20 ? -7.082 19.844 22.422 1 98.5 20 LEU B N 1
ATOM 2468 C CA . LEU B 1 20 ? -8.469 20.25 22.656 1 98.5 20 LEU B CA 1
ATOM 2469 C C . LEU B 1 20 ? -8.617 21.766 22.562 1 98.5 20 LEU B C 1
ATOM 2471 O O . LEU B 1 20 ? -7.664 22.5 22.797 1 98.5 20 LEU B O 1
ATOM 2475 N N . PRO B 1 21 ? -9.836 22.172 22.188 1 98 21 PRO B N 1
ATOM 2476 C CA . PRO B 1 21 ? -10.086 23.625 22.141 1 98 21 PRO B CA 1
ATOM 2477 C C . PRO B 1 21 ? -9.844 24.297 23.484 1 98 21 PRO B C 1
ATOM 2479 O O . PRO B 1 21 ? -10.016 23.672 24.531 1 98 21 PRO B O 1
ATOM 2482 N N . ASN B 1 22 ? -9.492 25.562 23.406 1 94.81 22 ASN B N 1
ATOM 2483 C CA . ASN B 1 22 ? -9.25 26.328 24.609 1 94.81 22 ASN B CA 1
ATOM 2484 C C . ASN B 1 22 ? -10.5 26.406 25.484 1 94.81 22 ASN B C 1
ATOM 2486 O O . ASN B 1 22 ? -10.406 26.438 26.719 1 94.81 22 ASN B O 1
ATOM 2490 N N . ASP B 1 23 ? -11.602 26.406 24.859 1 94.81 23 ASP B N 1
ATOM 2491 C CA . ASP B 1 23 ? -12.867 26.531 25.578 1 94.81 23 ASP B CA 1
ATOM 2492 C C . ASP B 1 23 ? -13.602 25.188 25.625 1 94.81 23 ASP B C 1
ATOM 2494 O O . ASP B 1 23 ? -14.828 25.156 25.609 1 94.81 23 ASP B O 1
ATOM 2498 N N . PHE B 1 24 ? -12.859 24.172 25.609 1 96.75 24 PHE B N 1
ATOM 2499 C CA . PHE B 1 24 ? -13.422 22.828 25.641 1 96.75 24 PHE B CA 1
ATOM 2500 C C . PHE B 1 24 ? -14.414 22.672 26.781 1 96.75 24 PHE B C 1
ATOM 2502 O O . PHE B 1 24 ? -14.125 23.078 27.922 1 96.75 24 PHE B O 1
ATOM 2509 N N . LYS B 1 25 ? -15.531 22.141 26.562 1 95.69 25 LYS B N 1
ATOM 2510 C CA . LYS B 1 25 ? -16.578 21.844 27.531 1 95.69 25 LYS B CA 1
ATOM 2511 C C . LYS B 1 25 ? -17.078 20.406 27.391 1 95.69 25 LYS B C 1
ATOM 2513 O O . LYS B 1 25 ? -17.406 19.969 26.297 1 95.69 25 LYS B O 1
ATOM 2518 N N . GLU B 1 26 ? -17.156 19.828 28.469 1 91.94 26 GLU B N 1
ATOM 2519 C CA . GLU B 1 26 ? -17.703 18.484 28.469 1 91.94 26 GLU B CA 1
ATOM 2520 C C . GLU B 1 26 ? -19.156 18.484 27.969 1 91.94 26 GLU B C 1
ATOM 2522 O O . GLU B 1 26 ? -19.922 19.391 28.297 1 91.94 26 GLU B O 1
ATOM 2527 N N . GLY B 1 27 ? -19.516 17.484 27.219 1 93.69 27 GLY B N 1
ATOM 2528 C CA . GLY B 1 27 ? -20.875 17.359 26.719 1 93.69 27 GLY B CA 1
ATOM 2529 C C . GLY B 1 27 ? -21.078 17.984 25.359 1 93.69 27 GLY B C 1
ATOM 2530 O O . GLY B 1 27 ? -22.062 17.703 24.672 1 93.69 27 GLY B O 1
ATOM 2531 N N . ARG B 1 28 ? -20.219 18.812 25.016 1 96.44 28 ARG B N 1
ATOM 2532 C CA . ARG B 1 28 ? -20.266 19.406 23.688 1 96.44 28 ARG B CA 1
ATOM 2533 C C . ARG B 1 28 ? -19.5 18.562 22.688 1 96.44 28 ARG B C 1
ATOM 2535 O O . ARG B 1 28 ? -18.547 17.859 23.047 1 96.44 28 ARG B O 1
ATOM 2542 N N . LYS B 1 29 ? -20 18.656 21.453 1 97.75 29 LYS B N 1
ATOM 2543 C CA . LYS B 1 29 ? -19.281 17.984 20.359 1 97.75 29 LYS B CA 1
ATOM 2544 C C . LYS B 1 29 ? -18.531 18.984 19.5 1 97.75 29 LYS B C 1
ATOM 2546 O O . LYS B 1 29 ? -19.016 20.094 19.25 1 97.75 29 LYS B O 1
ATOM 2551 N N . TYR B 1 30 ? -17.422 18.641 19.047 1 98.56 30 TYR B N 1
ATOM 2552 C CA . TYR B 1 30 ? -16.547 19.5 18.266 1 98.56 30 TYR B CA 1
ATOM 2553 C C . TYR B 1 30 ? -16.172 18.859 16.938 1 98.56 30 TYR B C 1
ATOM 2555 O O . TYR B 1 30 ? -16.109 17.625 16.828 1 98.56 30 TYR B O 1
ATOM 2563 N N . PRO B 1 31 ? -15.977 19.719 15.852 1 98.69 31 PRO B N 1
ATOM 2564 C CA . PRO B 1 31 ? -15.289 19.156 14.68 1 98.69 31 PRO B CA 1
ATOM 2565 C C . PRO B 1 31 ? -13.875 18.672 15 1 98.69 31 PRO B C 1
ATOM 2567 O O . PRO B 1 31 ? -13.227 19.203 15.898 1 98.69 31 PRO B O 1
ATOM 2570 N N . ALA B 1 32 ? -13.422 17.656 14.312 1 98.94 32 ALA B N 1
ATOM 2571 C CA . ALA B 1 32 ? -12.148 17.031 14.641 1 98.94 32 ALA B CA 1
ATOM 2572 C C . ALA B 1 32 ? -11.273 16.891 13.391 1 98.94 32 ALA B C 1
ATOM 2574 O O . ALA B 1 32 ? -11.781 16.609 12.305 1 98.94 32 ALA B O 1
ATOM 2575 N N . LEU B 1 33 ? -10.008 17.109 13.594 1 98.94 33 LEU B N 1
ATOM 2576 C CA . LEU B 1 33 ? -9.039 17 12.508 1 98.94 33 LEU B CA 1
ATOM 2577 C C . LEU B 1 33 ? -7.949 15.992 12.844 1 98.94 33 LEU B C 1
ATOM 2579 O O . LEU B 1 33 ? -7.523 15.891 14 1 98.94 33 LEU B O 1
ATOM 2583 N N . VAL B 1 34 ? -7.551 15.211 11.875 1 99 34 VAL B N 1
ATOM 2584 C CA . VAL B 1 34 ? -6.336 14.406 11.945 1 99 34 VAL B CA 1
ATOM 2585 C C . VAL B 1 34 ? -5.203 15.117 11.211 1 99 34 VAL B C 1
ATOM 2587 O O . VAL B 1 34 ? -5.367 15.539 10.062 1 99 34 VAL B O 1
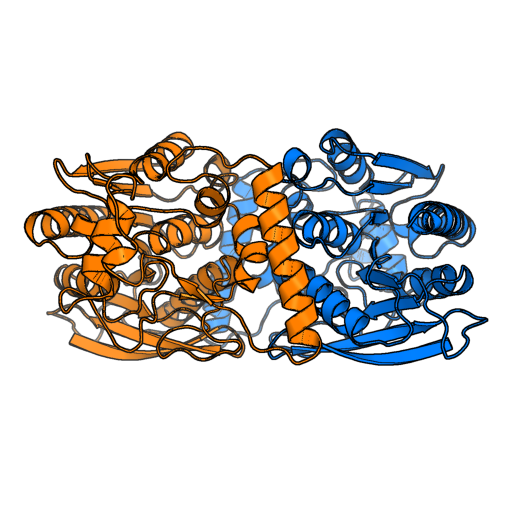ATOM 2590 N N . GLY B 1 35 ? -4.086 15.305 11.891 1 99 35 GLY B N 1
ATOM 2591 C CA . GLY B 1 35 ? -2.908 15.914 11.289 1 99 35 GLY B CA 1
ATOM 2592 C C . GLY B 1 35 ? -1.781 14.922 11.062 1 99 35 GLY B C 1
ATOM 2593 O O . GLY B 1 35 ? -1.44 14.148 11.953 1 99 35 GLY B O 1
ATOM 2594 N N . ILE B 1 36 ? -1.2 14.914 9.898 1 99 36 ILE B N 1
ATOM 2595 C CA . ILE B 1 36 ? -0.143 13.977 9.531 1 99 36 ILE B CA 1
ATOM 2596 C C . ILE B 1 36 ? 1.179 14.727 9.375 1 99 36 ILE B C 1
ATOM 2598 O O . ILE B 1 36 ? 1.251 15.727 8.656 1 99 36 ILE B O 1
ATOM 2602 N N . HIS B 1 37 ? 2.207 14.289 10 1 98.94 37 HIS B N 1
ATOM 2603 C CA . HIS B 1 37 ? 3.477 15 10.07 1 98.94 37 HIS B CA 1
ATOM 2604 C C . HIS B 1 37 ? 4.297 14.805 8.805 1 98.94 37 HIS B C 1
ATOM 2606 O O . HIS B 1 37 ? 4.02 13.891 8.016 1 98.94 37 HIS B O 1
ATOM 2612 N N . PRO B 1 38 ? 5.32 15.648 8.539 1 98.75 38 PRO B N 1
ATOM 2613 C CA . PRO B 1 38 ? 6.258 15.531 7.418 1 98.75 38 PRO B CA 1
ATOM 2614 C C . PRO B 1 38 ? 7.082 14.25 7.461 1 98.75 38 PRO B C 1
ATOM 2616 O O . PRO B 1 38 ? 7.082 13.547 8.477 1 98.75 38 PRO B O 1
ATOM 2619 N N . ALA B 1 39 ? 7.793 14 6.32 1 97.88 39 ALA B N 1
ATOM 2620 C CA . ALA B 1 39 ? 8.789 12.93 6.328 1 97.88 39 ALA B CA 1
ATOM 2621 C C . ALA B 1 39 ? 9.891 13.211 7.34 1 97.88 39 ALA B C 1
ATOM 2623 O O . ALA B 1 39 ? 10.453 14.305 7.371 1 97.88 39 ALA B O 1
ATOM 2624 N N . GLY B 1 40 ? 10.109 12.258 8.156 1 96.81 40 GLY B N 1
ATOM 2625 C CA . GLY B 1 40 ? 11.195 12.391 9.109 1 96.81 40 GLY B CA 1
ATOM 2626 C C . GLY B 1 40 ? 10.805 13.164 10.359 1 96.81 40 GLY B C 1
ATOM 2627 O O . GLY B 1 40 ? 11.602 13.273 11.297 1 96.81 40 GLY B O 1
ATOM 2628 N N . GLY B 1 41 ? 9.586 13.766 10.383 1 98.06 41 GLY B N 1
ATOM 2629 C CA . GLY B 1 41 ? 9.133 14.547 11.523 1 98.06 41 GLY B CA 1
ATOM 2630 C C . GLY B 1 41 ? 8.398 13.719 12.555 1 98.06 41 GLY B C 1
ATOM 2631 O O . GLY B 1 41 ? 8.258 12.5 12.406 1 98.06 41 GLY B O 1
ATOM 2632 N N . VAL B 1 42 ? 7.977 14.375 13.648 1 98.75 42 VAL B N 1
ATOM 2633 C CA . VAL B 1 42 ? 7.223 13.758 14.742 1 98.75 42 VAL B CA 1
ATOM 2634 C C . VAL B 1 42 ? 6.148 14.727 15.234 1 98.75 42 VAL B C 1
ATOM 2636 O O . VAL B 1 42 ? 6.129 15.898 14.844 1 98.75 42 VAL B O 1
ATOM 2639 N N . LYS B 1 43 ? 5.27 14.242 16.078 1 98.75 43 LYS B N 1
ATOM 2640 C CA . LYS B 1 43 ? 4.055 14.945 16.484 1 98.75 43 LYS B CA 1
ATOM 2641 C C . LYS B 1 43 ? 4.387 16.219 17.25 1 98.75 43 LYS B C 1
ATOM 2643 O O . LYS B 1 43 ? 3.576 17.141 17.312 1 98.75 43 LYS B O 1
ATOM 2648 N N . GLU B 1 44 ? 5.625 16.391 17.812 1 98.56 44 GLU B N 1
ATOM 2649 C CA . GLU B 1 44 ? 5.992 17.547 18.609 1 98.56 44 GLU B CA 1
ATOM 2650 C C . GLU B 1 44 ? 6.469 18.703 17.734 1 98.56 44 GLU B C 1
ATOM 2652 O O . GLU B 1 44 ? 6.617 19.828 18.203 1 98.56 44 GLU B O 1
ATOM 2657 N N . GLN B 1 45 ? 6.68 18.453 16.469 1 98.69 45 GLN B N 1
ATOM 2658 C CA . GLN B 1 45 ? 7.266 19.438 15.57 1 98.69 45 GLN B CA 1
ATOM 2659 C C . GLN B 1 45 ? 6.18 20.203 14.812 1 98.69 45 GLN B C 1
ATOM 2661 O O . GLN B 1 45 ? 5.184 20.625 15.398 1 98.69 45 GLN B O 1
ATOM 2666 N N . THR B 1 46 ? 6.41 20.547 13.562 1 98.81 46 THR B N 1
ATOM 2667 C CA . THR B 1 46 ? 5.547 21.438 12.797 1 98.81 46 THR B CA 1
ATOM 2668 C C . THR B 1 46 ? 4.086 21.016 12.906 1 98.81 46 THR B C 1
ATOM 2670 O O . THR B 1 46 ? 3.203 21.844 13.094 1 98.81 46 THR B O 1
ATOM 2673 N N . ILE B 1 47 ? 3.791 19.734 12.852 1 98.88 47 ILE B N 1
ATOM 2674 C CA . ILE B 1 47 ? 2.398 19.297 12.836 1 98.88 47 ILE B CA 1
ATOM 2675 C C . ILE B 1 47 ? 1.749 19.594 14.18 1 98.88 47 ILE B C 1
ATOM 2677 O O . ILE B 1 47 ? 0.556 19.891 14.25 1 98.88 47 ILE B O 1
ATOM 2681 N N . GLY B 1 48 ? 2.506 19.469 15.273 1 98.81 48 GLY B N 1
ATOM 2682 C CA . GLY B 1 48 ? 2.023 19.844 16.594 1 98.81 48 GLY B CA 1
ATOM 2683 C C . GLY B 1 48 ? 1.709 21.328 16.703 1 98.81 48 GLY B C 1
ATOM 2684 O O . GLY B 1 48 ? 0.728 21.719 17.344 1 98.81 48 GLY B O 1
ATOM 2685 N N . LEU B 1 49 ? 2.564 22.172 16.062 1 98.81 49 LEU B N 1
ATOM 2686 C CA . LEU B 1 49 ? 2.32 23.609 16.031 1 98.81 49 LEU B CA 1
ATOM 2687 C C . LEU B 1 49 ? 0.995 23.922 15.344 1 98.81 49 LEU B C 1
ATOM 2689 O O . LEU B 1 49 ? 0.184 24.688 15.875 1 98.81 49 LEU B O 1
ATOM 2693 N N . TYR B 1 50 ? 0.814 23.312 14.164 1 98.94 50 TYR B N 1
ATOM 2694 C CA . TYR B 1 50 ? -0.445 23.5 13.453 1 98.94 50 TYR B CA 1
ATOM 2695 C C . TYR B 1 50 ? -1.622 23.016 14.297 1 98.94 50 TYR B C 1
ATOM 2697 O O . TYR B 1 50 ? -2.672 23.672 14.328 1 98.94 50 TYR B O 1
ATOM 2705 N N . ALA B 1 51 ? -1.463 21.875 14.953 1 98.94 51 ALA B N 1
ATOM 2706 C CA . ALA B 1 51 ? -2.525 21.297 15.773 1 98.94 51 ALA B CA 1
ATOM 2707 C C . ALA B 1 51 ? -2.918 22.25 16.906 1 98.94 51 ALA B C 1
ATOM 2709 O O . ALA B 1 51 ? -4.105 22.469 17.141 1 98.94 51 ALA B O 1
ATOM 2710 N N . GLN B 1 52 ? -1.956 22.766 17.609 1 98.62 52 GLN B N 1
ATOM 2711 C CA . GLN B 1 52 ? -2.195 23.688 18.703 1 98.62 52 GLN B CA 1
ATOM 2712 C C . GLN B 1 52 ? -2.967 24.922 18.219 1 98.62 52 GLN B C 1
ATOM 2714 O O . GLN B 1 52 ? -3.926 25.344 18.859 1 98.62 52 GLN B O 1
ATOM 2719 N N . LYS B 1 53 ? -2.568 25.469 17.109 1 98.75 53 LYS B N 1
ATOM 2720 C CA . LYS B 1 53 ? -3.189 26.672 16.594 1 98.75 53 LYS B CA 1
ATOM 2721 C C . LYS B 1 53 ? -4.605 26.406 16.094 1 98.75 53 LYS B C 1
ATOM 2723 O O . LYS B 1 53 ? -5.504 27.234 16.266 1 98.75 53 LYS B O 1
ATOM 2728 N N . LEU B 1 54 ? -4.801 25.266 15.414 1 98.88 54 LEU B N 1
ATOM 2729 C CA . LEU B 1 54 ? -6.133 24.906 14.945 1 98.88 54 LEU B CA 1
ATOM 2730 C C . LEU B 1 54 ? -7.059 24.609 16.125 1 98.88 54 LEU B C 1
ATOM 2732 O O . LEU B 1 54 ? -8.258 24.891 16.062 1 98.88 54 LEU B O 1
ATOM 2736 N N . ALA B 1 55 ? -6.516 24 17.188 1 98.81 55 ALA B N 1
ATOM 2737 C CA . ALA B 1 55 ? -7.309 23.766 18.391 1 98.81 55 ALA B CA 1
ATOM 2738 C C . ALA B 1 55 ? -7.801 25.094 18.984 1 98.81 55 ALA B C 1
ATOM 2740 O O . ALA B 1 55 ? -8.93 25.172 19.469 1 98.81 55 ALA B O 1
ATOM 2741 N N . ALA B 1 56 ? -6.969 26.078 18.906 1 98.25 56 ALA B N 1
ATOM 2742 C CA . ALA B 1 56 ? -7.332 27.406 19.391 1 98.25 56 ALA B CA 1
ATOM 2743 C C . ALA B 1 56 ? -8.484 27.984 18.594 1 98.25 56 ALA B C 1
ATOM 2745 O O . ALA B 1 56 ? -9.172 28.906 19.047 1 98.25 56 ALA B O 1
ATOM 2746 N N . HIS B 1 57 ? -8.68 27.484 17.391 1 98.25 57 HIS B N 1
ATOM 2747 C CA . HIS B 1 57 ? -9.789 27.922 16.562 1 98.25 57 HIS B CA 1
ATOM 2748 C C . HIS B 1 57 ? -11.023 27.047 16.781 1 98.25 57 HIS B C 1
ATOM 2750 O O . HIS B 1 57 ? -11.992 27.125 16.031 1 98.25 57 HIS B O 1
ATOM 2756 N N . GLY B 1 58 ? -10.992 26.109 17.734 1 97.94 58 GLY B N 1
ATOM 2757 C CA . GLY B 1 58 ? -12.195 25.406 18.141 1 97.94 58 GLY B CA 1
ATOM 2758 C C . GLY B 1 58 ? -12.25 23.969 17.641 1 97.94 58 GLY B C 1
ATOM 2759 O O . GLY B 1 58 ? -13.289 23.312 17.703 1 97.94 58 GLY B O 1
ATOM 2760 N N . PHE B 1 59 ? -11.172 23.422 17.141 1 98.75 59 PHE B N 1
ATOM 2761 C CA . PHE B 1 59 ? -11.148 22.062 16.641 1 98.75 59 PHE B CA 1
ATOM 2762 C C . PHE B 1 59 ? -10.5 21.109 17.656 1 98.75 59 PHE B C 1
ATOM 2764 O O . PHE B 1 59 ? -9.586 21.516 18.375 1 98.75 59 PHE B O 1
ATOM 2771 N N . VAL B 1 60 ? -10.977 19.891 17.781 1 98.81 60 VAL B N 1
ATOM 2772 C CA . VAL B 1 60 ? -10.195 18.797 18.328 1 98.81 60 VAL B CA 1
ATOM 2773 C C . VAL B 1 60 ? -9.203 18.281 17.281 1 98.81 60 VAL B C 1
ATOM 2775 O O . VAL B 1 60 ? -9.586 17.953 16.156 1 98.81 60 VAL B O 1
ATOM 2778 N N . VAL B 1 61 ? -7.922 18.281 17.578 1 98.94 61 VAL B N 1
ATOM 2779 C CA . VAL B 1 61 ? -6.93 17.906 16.578 1 98.94 61 VAL B CA 1
ATOM 2780 C C . VAL B 1 61 ? -6.062 16.766 17.125 1 98.94 61 VAL B C 1
ATOM 2782 O O . VAL B 1 61 ? -5.453 16.891 18.188 1 98.94 61 VAL B O 1
ATOM 2785 N N . LEU B 1 62 ? -6.074 15.656 16.438 1 99 62 LEU B N 1
ATOM 2786 C CA . LEU B 1 62 ? -5.227 14.508 16.766 1 99 62 LEU B CA 1
ATOM 2787 C C . LEU B 1 62 ? -3.998 14.477 15.859 1 99 62 LEU B C 1
ATOM 2789 O O . LEU B 1 62 ? -4.125 14.43 14.633 1 99 62 LEU B O 1
ATOM 2793 N N . VAL B 1 63 ? -2.811 14.555 16.422 1 98.94 63 VAL B N 1
ATOM 2794 C CA . VAL B 1 63 ? -1.561 14.328 15.711 1 98.94 63 VAL B CA 1
ATOM 2795 C C . VAL B 1 63 ? -0.803 13.164 16.344 1 98.94 63 VAL B C 1
ATOM 2797 O O . VAL B 1 63 ? -0.99 12.867 17.531 1 98.94 63 VAL B O 1
ATOM 2800 N N . TYR B 1 64 ? 0.047 12.523 15.586 1 98.94 64 TYR B N 1
ATOM 2801 C CA . TYR B 1 64 ? 0.665 11.281 16.047 1 98.94 64 TYR B CA 1
ATOM 2802 C C . TYR B 1 64 ? 2.01 11.062 15.359 1 98.94 64 TYR B C 1
ATOM 2804 O O . TYR B 1 64 ? 2.334 11.742 14.375 1 98.94 64 TYR B O 1
ATOM 2812 N N . ASP B 1 65 ? 2.838 10.227 15.992 1 98.94 65 ASP B N 1
ATOM 2813 C CA . ASP B 1 65 ? 3.996 9.664 15.297 1 98.94 65 ASP B CA 1
ATOM 2814 C C . ASP B 1 65 ? 3.6 8.461 14.445 1 98.94 65 ASP B C 1
ATOM 2816 O O . ASP B 1 65 ? 2.961 7.531 14.938 1 98.94 65 ASP B O 1
ATOM 2820 N N . SER B 1 66 ? 3.953 8.5 13.195 1 98.69 66 SER B N 1
ATOM 2821 C CA . SER B 1 66 ? 3.607 7.391 12.312 1 98.69 66 SER B CA 1
ATOM 2822 C C . SER B 1 66 ? 4.16 6.074 12.844 1 98.69 66 SER B C 1
ATOM 2824 O O . SER B 1 66 ? 5.129 6.062 13.602 1 98.69 66 SER B O 1
ATOM 2826 N N . SER B 1 67 ? 3.547 4.961 12.445 1 98.69 67 SER B N 1
ATOM 2827 C CA . SER B 1 67 ? 4.105 3.637 12.695 1 98.69 67 SER B CA 1
ATOM 2828 C C . SER B 1 67 ? 5.594 3.594 12.367 1 98.69 67 SER B C 1
ATOM 2830 O O . SER B 1 67 ? 6.027 4.145 11.352 1 98.69 67 SER B O 1
ATOM 2832 N N . TYR B 1 68 ? 6.383 2.959 13.344 1 98.44 68 TYR B N 1
ATOM 2833 C CA . TYR B 1 68 ? 7.805 2.678 13.18 1 98.44 68 TYR B CA 1
ATOM 2834 C C . TYR B 1 68 ? 8.641 3.928 13.422 1 98.44 68 TYR B C 1
ATOM 2836 O O . TYR B 1 68 ? 9.867 3.9 13.281 1 98.44 68 TYR B O 1
ATOM 2844 N N . GLN B 1 69 ? 7.953 5.016 13.789 1 98.31 69 GLN B N 1
ATOM 2845 C CA . GLN B 1 69 ? 8.664 6.281 13.93 1 98.31 69 GLN B CA 1
ATOM 2846 C C . GLN B 1 69 ? 8.383 6.918 15.289 1 98.31 69 GLN B C 1
ATOM 2848 O O . GLN B 1 69 ? 7.398 6.586 15.945 1 98.31 69 GLN B O 1
ATOM 2853 N N . GLY B 1 70 ? 9.297 7.836 15.641 1 98.5 70 GLY B N 1
ATOM 2854 C CA . GLY B 1 70 ? 9.117 8.609 16.859 1 98.5 70 GLY B CA 1
ATOM 2855 C C . GLY B 1 70 ? 8.852 7.75 18.078 1 98.5 70 GLY B C 1
ATOM 2856 O O . GLY B 1 70 ? 9.586 6.801 18.344 1 98.5 70 GLY B O 1
ATOM 2857 N N . ALA B 1 71 ? 7.836 8.125 18.828 1 98.81 71 ALA B N 1
ATOM 2858 C CA . ALA B 1 71 ? 7.492 7.43 20.062 1 98.81 71 ALA B CA 1
ATOM 2859 C C . ALA B 1 71 ? 6.562 6.25 19.797 1 98.81 71 ALA B C 1
ATOM 2861 O O . ALA B 1 71 ? 6.23 5.488 20.703 1 98.81 71 ALA B O 1
ATOM 2862 N N . SER B 1 72 ? 6.109 6.105 18.531 1 98.81 72 SER B N 1
ATOM 2863 C CA . SER B 1 72 ? 5.254 4.98 18.156 1 98.81 72 SER B CA 1
ATOM 2864 C C . SER B 1 72 ? 6.051 3.682 18.094 1 98.81 72 SER B C 1
ATOM 2866 O O . SER B 1 72 ? 7.285 3.703 18.062 1 98.81 72 SER B O 1
ATOM 2868 N N . GLY B 1 73 ? 5.34 2.584 18.141 1 98.5 73 GLY B N 1
ATOM 2869 C CA . GLY B 1 73 ? 5.996 1.286 18.125 1 98.5 73 GLY B CA 1
ATOM 2870 C C . GLY B 1 73 ? 6.246 0.772 16.719 1 98.5 73 GLY B C 1
ATOM 2871 O O . GLY B 1 73 ? 6.086 1.511 15.734 1 98.5 73 GLY B O 1
ATOM 2872 N N . GLY B 1 74 ? 6.727 -0.438 16.656 1 97.56 74 GLY B N 1
ATOM 2873 C CA . GLY B 1 74 ? 6.906 -1.153 15.398 1 97.56 74 GLY B CA 1
ATOM 2874 C C . GLY B 1 74 ? 8.359 -1.363 15.039 1 97.56 74 GLY B C 1
ATOM 2875 O O . GLY B 1 74 ? 9.211 -0.513 15.328 1 97.56 74 GLY B O 1
ATOM 2876 N N . GLU B 1 75 ? 8.617 -2.41 14.461 1 96.75 75 GLU B N 1
ATOM 2877 C CA . GLU B 1 75 ? 9.898 -2.764 13.867 1 96.75 75 GLU B CA 1
ATOM 2878 C C . GLU B 1 75 ? 9.734 -3.199 12.414 1 96.75 75 GLU B C 1
ATOM 2880 O O . GLU B 1 75 ? 8.734 -3.828 12.055 1 96.75 75 GLU B O 1
ATOM 2885 N N . PRO B 1 76 ? 10.734 -2.877 11.562 1 97.06 76 PRO B N 1
ATOM 2886 C CA . PRO B 1 76 ? 11.984 -2.158 11.805 1 97.06 76 PRO B CA 1
ATOM 2887 C C . PRO B 1 76 ? 11.773 -0.657 11.992 1 97.06 76 PRO B C 1
ATOM 2889 O O . PRO B 1 76 ? 10.867 -0.076 11.391 1 97.06 76 PRO B O 1
ATOM 2892 N N . ARG B 1 77 ? 12.562 -0.038 12.781 1 97.69 77 ARG B N 1
ATOM 2893 C CA . ARG B 1 77 ? 12.438 1.391 13.047 1 97.69 77 ARG B CA 1
ATOM 2894 C C . ARG B 1 77 ? 12.734 2.211 11.797 1 97.69 77 ARG B C 1
ATOM 2896 O O . ARG B 1 77 ? 13.555 1.81 10.969 1 97.69 77 ARG B O 1
ATOM 2903 N N . LEU B 1 78 ? 12.062 3.324 11.664 1 98.44 78 LEU B N 1
ATOM 2904 C CA . LEU B 1 78 ? 12.25 4.348 10.641 1 98.44 78 LEU B CA 1
ATOM 2905 C C . LEU B 1 78 ? 11.836 3.822 9.273 1 98.44 78 LEU B C 1
ATOM 2907 O O . LEU B 1 78 ? 12.383 4.242 8.25 1 98.44 78 LEU B O 1
ATOM 2911 N N . LEU B 1 79 ? 10.984 2.818 9.289 1 98.38 79 LEU B N 1
ATOM 2912 C CA . LEU B 1 79 ? 10.328 2.414 8.047 1 98.38 79 LEU B CA 1
ATOM 2913 C C . LEU B 1 79 ? 9.406 3.514 7.539 1 98.38 79 LEU B C 1
ATOM 2915 O O . LEU B 1 79 ? 8.547 4 8.281 1 98.38 79 LEU B O 1
ATOM 2919 N N . GLU B 1 80 ? 9.672 4.023 6.332 1 98.38 80 GLU B N 1
ATOM 2920 C CA . GLU B 1 80 ? 8.742 4.91 5.629 1 98.38 80 GLU B CA 1
ATOM 2921 C C . GLU B 1 80 ? 7.918 4.141 4.602 1 98.38 80 GLU B C 1
ATOM 2923 O O . GLU B 1 80 ? 8.336 3.998 3.447 1 98.38 80 GLU B O 1
ATOM 2928 N N . ASP B 1 81 ? 6.812 3.633 4.992 1 98.25 81 ASP B N 1
ATOM 2929 C CA . ASP B 1 81 ? 5.863 2.902 4.16 1 98.25 81 ASP B CA 1
ATOM 2930 C C . ASP B 1 81 ? 4.602 3.723 3.916 1 98.25 81 ASP B C 1
ATOM 2932 O O . ASP B 1 81 ? 3.752 3.842 4.801 1 98.25 81 ASP B O 1
ATOM 2936 N N . PRO B 1 82 ? 4.445 4.254 2.715 1 98.69 82 PRO B N 1
ATOM 2937 C CA . PRO B 1 82 ? 3.336 5.168 2.426 1 98.69 82 PRO B CA 1
ATOM 2938 C C . PRO B 1 82 ? 1.973 4.562 2.756 1 98.69 82 PRO B C 1
ATOM 2940 O O . PRO B 1 82 ? 1.112 5.242 3.32 1 98.69 82 PRO B O 1
ATOM 2943 N N . THR B 1 83 ? 1.752 3.312 2.461 1 98.5 83 THR B N 1
ATOM 2944 C CA . THR B 1 83 ? 0.457 2.691 2.713 1 98.5 83 THR B CA 1
ATOM 2945 C C . THR B 1 83 ? 0.196 2.57 4.211 1 98.5 83 THR B C 1
ATOM 2947 O O . THR B 1 83 ? -0.945 2.693 4.66 1 98.5 83 THR B O 1
ATOM 2950 N N . THR B 1 84 ? 1.245 2.307 4.988 1 98.44 84 THR B N 1
ATOM 2951 C CA . THR B 1 84 ? 1.104 2.285 6.438 1 98.44 84 THR B CA 1
ATOM 2952 C C . THR B 1 84 ? 0.761 3.676 6.969 1 98.44 84 THR B C 1
ATOM 2954 O O . THR B 1 84 ? -0.062 3.812 7.875 1 98.44 84 THR B O 1
ATOM 2957 N N . ARG B 1 85 ? 1.407 4.715 6.414 1 98.69 85 ARG B N 1
ATOM 2958 C CA . ARG B 1 85 ? 1.109 6.09 6.797 1 98.69 85 ARG B CA 1
ATOM 2959 C C . ARG B 1 85 ? -0.357 6.426 6.543 1 98.69 85 ARG B C 1
ATOM 2961 O O . ARG B 1 85 ? -0.994 7.102 7.355 1 98.69 85 ARG B O 1
ATOM 2968 N N . VAL B 1 86 ? -0.875 5.961 5.426 1 98.88 86 VAL B N 1
ATOM 2969 C CA . VAL B 1 86 ? -2.281 6.148 5.082 1 98.88 86 VAL B CA 1
ATOM 2970 C C . VAL B 1 86 ? -3.16 5.422 6.098 1 98.88 86 VAL B C 1
ATOM 2972 O O . VAL B 1 86 ? -4.133 5.988 6.605 1 98.88 86 VAL B O 1
ATOM 2975 N N . GLU B 1 87 ? -2.812 4.16 6.418 1 98.81 87 GLU B N 1
ATOM 2976 C CA . GLU B 1 87 ? -3.602 3.375 7.359 1 98.81 87 GLU B CA 1
ATOM 2977 C C . GLU B 1 87 ? -3.559 3.984 8.758 1 98.81 87 GLU B C 1
ATOM 2979 O O . GLU B 1 87 ? -4.543 3.93 9.492 1 98.81 87 GLU B O 1
ATOM 2984 N N . ASP B 1 88 ? -2.406 4.586 9.156 1 98.94 88 ASP B N 1
ATOM 2985 C CA . ASP B 1 88 ? -2.326 5.289 10.438 1 98.94 88 ASP B CA 1
ATOM 2986 C C . ASP B 1 88 ? -3.42 6.348 10.547 1 98.94 88 ASP B C 1
ATOM 2988 O O . ASP B 1 88 ? -4.039 6.5 11.602 1 98.94 88 ASP B O 1
ATOM 2992 N N . ALA B 1 89 ? -3.627 7.062 9.477 1 98.94 89 ALA B N 1
ATOM 2993 C CA . ALA B 1 89 ? -4.641 8.117 9.469 1 98.94 89 ALA B CA 1
ATOM 2994 C C . ALA B 1 89 ? -6.039 7.527 9.625 1 98.94 89 ALA B C 1
ATOM 2996 O O . ALA B 1 89 ? -6.887 8.102 10.312 1 98.94 89 ALA B O 1
ATOM 2997 N N . ARG B 1 90 ? -6.34 6.387 8.969 1 98.88 90 ARG B N 1
ATOM 2998 C CA . ARG B 1 90 ? -7.625 5.711 9.133 1 98.88 90 ARG B CA 1
ATOM 2999 C C . ARG B 1 90 ? -7.836 5.289 10.586 1 98.88 90 ARG B C 1
ATOM 3001 O O . ARG B 1 90 ? -8.938 5.43 11.125 1 98.88 90 ARG B O 1
ATOM 3008 N N . CYS B 1 91 ? -6.801 4.758 11.188 1 98.88 91 CYS B N 1
ATOM 3009 C CA . CYS B 1 91 ? -6.875 4.32 12.578 1 98.88 91 CYS B CA 1
ATOM 3010 C C . CYS B 1 91 ? -7.066 5.504 13.516 1 98.88 91 CYS B C 1
ATOM 3012 O O . CYS B 1 91 ? -7.734 5.387 14.547 1 98.88 91 CYS B O 1
ATOM 3014 N N . ALA B 1 92 ? -6.41 6.637 13.141 1 98.94 92 ALA B N 1
ATOM 3015 C CA . ALA B 1 92 ? -6.66 7.863 13.891 1 98.94 92 ALA B CA 1
ATOM 3016 C C . ALA B 1 92 ? -8.141 8.234 13.859 1 98.94 92 ALA B C 1
ATOM 3018 O O . ALA B 1 92 ? -8.703 8.641 14.875 1 98.94 92 ALA B O 1
ATOM 3019 N N . ALA B 1 93 ? -8.75 8.125 12.695 1 98.94 93 ALA B N 1
ATOM 3020 C CA . ALA B 1 93 ? -10.188 8.367 12.578 1 98.94 93 ALA B CA 1
ATOM 3021 C C . ALA B 1 93 ? -10.977 7.402 13.461 1 98.94 93 ALA B C 1
ATOM 3023 O O . ALA B 1 93 ? -11.938 7.801 14.125 1 98.94 93 ALA B O 1
ATOM 3024 N N . ASP B 1 94 ? -10.57 6.059 13.43 1 98.94 94 ASP B N 1
ATOM 3025 C CA . ASP B 1 94 ? -11.195 5.102 14.336 1 98.94 94 ASP B CA 1
ATOM 3026 C C . ASP B 1 94 ? -11.203 5.625 15.773 1 98.94 94 ASP B C 1
ATOM 3028 O O . ASP B 1 94 ? -12.242 5.633 16.438 1 98.94 94 ASP B O 1
ATOM 3032 N N . PHE B 1 95 ? -10.055 6.059 16.203 1 98.94 95 PHE B N 1
ATOM 3033 C CA . PHE B 1 95 ? -9.875 6.535 17.578 1 98.94 95 PHE B CA 1
ATOM 3034 C C . PHE B 1 95 ? -10.797 7.715 17.859 1 98.94 95 PHE B C 1
ATOM 3036 O O . PHE B 1 95 ? -11.469 7.75 18.891 1 98.94 95 PHE B O 1
ATOM 3043 N N . LEU B 1 96 ? -10.812 8.695 16.953 1 98.94 96 LEU B N 1
ATOM 3044 C CA . LEU B 1 96 ? -11.609 9.898 17.141 1 98.94 96 LEU B CA 1
ATOM 3045 C C . LEU B 1 96 ? -13.094 9.562 17.266 1 98.94 96 LEU B C 1
ATOM 3047 O O . LEU B 1 96 ? -13.82 10.195 18.031 1 98.94 96 LEU B O 1
ATOM 3051 N N . THR B 1 97 ? -13.594 8.547 16.516 1 98.75 97 THR B N 1
ATOM 3052 C CA . THR B 1 97 ? -15.008 8.195 16.531 1 98.75 97 THR B CA 1
ATOM 3053 C C . THR B 1 97 ? -15.414 7.617 17.891 1 98.75 97 THR B C 1
ATOM 3055 O O . THR B 1 97 ? -16.609 7.5 18.188 1 98.75 97 THR B O 1
ATOM 3058 N N . THR B 1 98 ? -14.438 7.203 18.719 1 98.62 98 THR B N 1
ATOM 3059 C CA . THR B 1 98 ? -14.742 6.633 20.031 1 98.62 98 THR B CA 1
ATOM 3060 C C . THR B 1 98 ? -14.805 7.723 21.094 1 98.62 98 THR B C 1
ATOM 3062 O O . THR B 1 98 ? -15.156 7.453 22.25 1 98.62 98 THR B O 1
ATOM 3065 N N . GLN B 1 99 ? -14.375 8.977 20.719 1 98.31 99 GLN B N 1
ATOM 3066 C CA . GLN B 1 99 ? -14.406 10.086 21.672 1 98.31 99 GLN B CA 1
ATOM 3067 C C . GLN B 1 99 ? -15.781 10.742 21.703 1 98.31 99 GLN B C 1
ATOM 3069 O O . GLN B 1 99 ? -16.25 11.266 20.688 1 98.31 99 GLN B O 1
ATOM 3074 N N . SER B 1 100 ? -16.359 10.859 22.859 1 97.81 100 SER B N 1
ATOM 3075 C CA . SER B 1 100 ? -17.734 11.32 23 1 97.81 100 SER B CA 1
ATOM 3076 C C . SER B 1 100 ? -17.875 12.781 22.594 1 97.81 100 SER B C 1
ATOM 3078 O O . SER B 1 100 ? -18.969 13.242 22.25 1 97.81 100 SER B O 1
ATOM 3080 N N . PHE B 1 101 ? -16.797 13.508 22.641 1 98.25 101 PHE B N 1
ATOM 3081 C CA . PHE B 1 101 ? -16.844 14.945 22.375 1 98.25 101 PHE B CA 1
ATOM 3082 C C . PHE B 1 101 ? -16.547 15.234 20.906 1 98.25 101 PHE B C 1
ATOM 3084 O O . PHE B 1 101 ? -16.406 16.406 20.516 1 98.25 101 PHE B O 1
ATOM 3091 N N . VAL B 1 102 ? -16.391 14.242 20.031 1 98.69 102 VAL B N 1
ATOM 3092 C CA . VAL B 1 102 ? -16.125 14.43 18.609 1 98.69 102 VAL B CA 1
ATOM 3093 C C . VAL B 1 102 ? -17.422 14.32 17.812 1 98.69 102 VAL B C 1
ATOM 3095 O O . VAL B 1 102 ? -18.203 13.391 18.016 1 98.69 102 VAL B O 1
ATOM 3098 N N . ASP B 1 103 ? -17.688 15.328 17 1 98.62 103 ASP B N 1
ATOM 3099 C CA . ASP B 1 103 ? -18.734 15.211 15.984 1 98.62 103 ASP B CA 1
ATOM 3100 C C . ASP B 1 103 ? -18.234 14.406 14.781 1 98.62 103 ASP B C 1
ATOM 3102 O O . ASP B 1 103 ? -17.531 14.945 13.922 1 98.62 103 ASP B O 1
ATOM 3106 N N . THR B 1 104 ? -18.625 13.141 14.703 1 98.25 104 THR B N 1
ATOM 3107 C CA . THR B 1 104 ? -18.078 12.203 13.734 1 98.25 104 THR B CA 1
ATOM 3108 C C . THR B 1 104 ? -18.516 12.562 12.32 1 98.25 104 THR B C 1
ATOM 3110 O O . THR B 1 104 ? -17.969 12.055 11.344 1 98.25 104 THR B O 1
ATOM 3113 N N . GLU B 1 105 ? -19.438 13.484 12.156 1 98.12 105 GLU B N 1
ATOM 3114 C CA . GLU B 1 105 ? -19.875 13.938 10.844 1 98.12 105 GLU B CA 1
ATOM 3115 C C . GLU B 1 105 ? -19.109 15.172 10.391 1 98.12 105 GLU B C 1
ATOM 3117 O O . GLU B 1 105 ? -19.297 15.656 9.273 1 98.12 105 GLU B O 1
ATOM 3122 N N . ARG B 1 106 ? -18.25 15.664 11.266 1 98.75 106 ARG B N 1
ATOM 3123 C CA . ARG B 1 106 ? -17.438 16.844 10.977 1 98.75 106 ARG B CA 1
ATOM 3124 C C . ARG B 1 106 ? -15.961 16.578 11.227 1 98.75 106 ARG B C 1
ATOM 3126 O O . ARG B 1 106 ? -15.305 17.297 11.984 1 98.75 106 ARG B O 1
ATOM 3133 N N . MET B 1 107 ? -15.445 15.594 10.562 1 98.94 107 MET B N 1
ATOM 3134 C CA . MET B 1 107 ? -14.031 15.25 10.656 1 98.94 107 MET B CA 1
ATOM 3135 C C . MET B 1 107 ? -13.305 15.602 9.367 1 98.94 107 MET B C 1
ATOM 3137 O O . MET B 1 107 ? -13.844 15.438 8.273 1 98.94 107 MET B O 1
ATOM 3141 N N . GLY B 1 108 ? -12.117 16.125 9.43 1 98.94 108 GLY B N 1
ATOM 3142 C CA . GLY B 1 108 ? -11.234 16.406 8.305 1 98.94 108 GLY B CA 1
ATOM 3143 C C . GLY B 1 108 ? -9.82 15.891 8.523 1 98.94 108 GLY B C 1
ATOM 3144 O O . GLY B 1 108 ? -9.484 15.414 9.609 1 98.94 108 GLY B O 1
ATOM 3145 N N . VAL B 1 109 ? -9.039 15.906 7.5 1 99 109 VAL B N 1
ATOM 3146 C CA . VAL B 1 109 ? -7.641 15.492 7.566 1 99 109 VAL B CA 1
ATOM 3147 C C . VAL B 1 109 ? -6.758 16.531 6.883 1 99 109 VAL B C 1
ATOM 3149 O O . VAL B 1 109 ? -7.156 17.141 5.883 1 99 109 VAL B O 1
ATOM 3152 N N . PHE B 1 110 ? -5.629 16.797 7.445 1 99 110 PHE B N 1
ATOM 3153 C CA . PHE B 1 110 ? -4.625 17.656 6.832 1 99 110 PHE B CA 1
ATOM 3154 C C . PHE B 1 110 ? -3.219 17.156 7.129 1 99 110 PHE B C 1
ATOM 3156 O O . PHE B 1 110 ? -3.041 16.234 7.93 1 99 110 PHE B O 1
ATOM 3163 N N . GLY B 1 111 ? -2.264 17.656 6.48 1 98.94 111 GLY B N 1
ATOM 3164 C CA . GLY B 1 111 ? -0.875 17.312 6.734 1 98.94 111 GLY B CA 1
ATOM 3165 C C . GLY B 1 111 ? 0.106 18.312 6.152 1 98.94 111 GLY B C 1
ATOM 3166 O O . GLY B 1 111 ? -0.286 19.219 5.418 1 98.94 111 GLY B O 1
ATOM 3167 N N . VAL B 1 112 ? 1.317 18.203 6.586 1 98.94 112 VAL B N 1
ATOM 3168 C CA . VAL B 1 112 ? 2.396 19.078 6.125 1 98.94 112 VAL B CA 1
ATOM 3169 C C . VAL B 1 112 ? 3.453 18.25 5.398 1 98.94 112 VAL B C 1
ATOM 3171 O O . VAL B 1 112 ? 3.846 17.172 5.875 1 98.94 112 VAL B O 1
ATOM 3174 N N . CYS B 1 113 ? 3.932 18.781 4.172 1 98.62 113 CYS B N 1
ATOM 3175 C CA . CYS B 1 113 ? 4.949 18.109 3.361 1 98.62 113 CYS B CA 1
ATOM 3176 C C . CYS B 1 113 ? 4.52 16.703 2.986 1 98.62 113 CYS B C 1
ATOM 3178 O O . CYS B 1 113 ? 3.469 16.516 2.367 1 98.62 113 CYS B O 1
ATOM 3180 N N . ALA B 1 114 ? 5.273 15.672 3.359 1 98.62 114 ALA B N 1
ATOM 3181 C CA . ALA B 1 114 ? 4.855 14.297 3.1 1 98.62 114 ALA B CA 1
ATOM 3182 C C . ALA B 1 114 ? 3.484 14.016 3.705 1 98.62 114 ALA B C 1
ATOM 3184 O O . ALA B 1 114 ? 2.672 13.305 3.113 1 98.62 114 ALA B O 1
ATOM 3185 N N . GLY B 1 115 ? 3.242 14.555 4.867 1 98.88 115 GLY B N 1
ATOM 3186 C CA . GLY B 1 115 ? 1.943 14.414 5.504 1 98.88 115 GLY B CA 1
ATOM 3187 C C . GLY B 1 115 ? 0.804 14.961 4.664 1 98.88 115 GLY B C 1
ATOM 3188 O O . GLY B 1 115 ? -0.299 14.406 4.672 1 98.88 115 GLY B O 1
ATOM 3189 N N . GLY B 1 116 ? 1.079 16.078 3.975 1 98.94 116 GLY B N 1
ATOM 3190 C CA . GLY B 1 116 ? 0.09 16.594 3.043 1 98.94 116 GLY B CA 1
ATOM 3191 C C . GLY B 1 116 ? -0.222 15.625 1.912 1 98.94 116 GLY B C 1
ATOM 3192 O O . GLY B 1 116 ? -1.382 15.469 1.523 1 98.94 116 GLY B O 1
ATOM 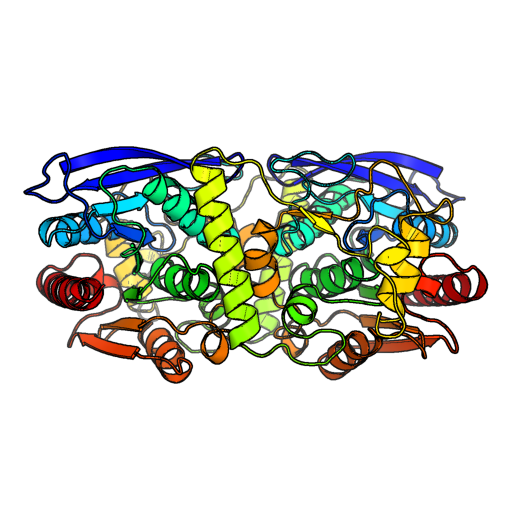3193 N N . GLY B 1 117 ? 0.821 15.023 1.356 1 98.81 117 GLY B N 1
ATOM 3194 C CA . GLY B 1 117 ? 0.618 13.984 0.361 1 98.81 117 GLY B CA 1
ATOM 3195 C C . GLY B 1 117 ? -0.21 12.82 0.873 1 98.81 117 GLY B C 1
ATOM 3196 O O . GLY B 1 117 ? -1.101 12.328 0.175 1 98.81 117 GLY B O 1
ATOM 3197 N N . TYR B 1 118 ? 0.047 12.359 2.117 1 98.94 118 TYR B N 1
ATOM 3198 C CA . TYR B 1 118 ? -0.674 11.242 2.715 1 98.94 118 TYR B CA 1
ATOM 3199 C C . TYR B 1 118 ? -2.117 11.625 3.02 1 98.94 118 TYR B C 1
ATOM 3201 O O . TYR B 1 118 ? -3.02 10.789 2.932 1 98.94 118 TYR B O 1
ATOM 3209 N N . ALA B 1 119 ? -2.357 12.906 3.385 1 98.94 119 ALA B N 1
ATOM 3210 C CA . ALA B 1 119 ? -3.723 13.383 3.588 1 98.94 119 ALA B CA 1
ATOM 3211 C C . ALA B 1 119 ? -4.539 13.281 2.303 1 98.94 119 ALA B C 1
ATOM 3213 O O . ALA B 1 119 ? -5.68 12.812 2.322 1 98.94 119 ALA B O 1
ATOM 3214 N N . LEU B 1 120 ? -3.934 13.688 1.2 1 98.94 120 LEU B N 1
ATOM 3215 C CA . LEU B 1 120 ? -4.602 13.562 -0.089 1 98.94 120 LEU B CA 1
ATOM 3216 C C . LEU B 1 120 ? -4.879 12.102 -0.417 1 98.94 120 LEU B C 1
ATOM 3218 O O . LEU B 1 120 ? -5.965 11.766 -0.899 1 98.94 120 LEU B O 1
ATOM 3222 N N . ALA B 1 121 ? -3.947 11.258 -0.162 1 98.81 121 ALA B N 1
ATOM 3223 C CA . ALA B 1 121 ? -4.07 9.836 -0.485 1 98.81 121 ALA B CA 1
ATOM 3224 C C . ALA B 1 121 ? -5.18 9.18 0.332 1 98.81 121 ALA B C 1
ATOM 3226 O O . ALA B 1 121 ? -6.027 8.469 -0.217 1 98.81 121 ALA B O 1
ATOM 3227 N N . VAL B 1 122 ? -5.215 9.414 1.644 1 98.88 122 VAL B N 1
ATOM 3228 C CA . VAL B 1 122 ? -6.172 8.719 2.5 1 98.88 122 VAL B CA 1
ATOM 3229 C C . VAL B 1 122 ? -7.582 9.227 2.211 1 98.88 122 VAL B C 1
ATOM 3231 O O . VAL B 1 122 ? -8.547 8.461 2.264 1 98.88 122 VAL B O 1
ATOM 3234 N N . ALA B 1 123 ? -7.738 10.477 1.85 1 98.81 123 ALA B N 1
ATOM 3235 C CA . ALA B 1 123 ? -9.055 11.078 1.667 1 98.81 123 ALA B CA 1
ATOM 3236 C C . ALA B 1 123 ? -9.789 10.453 0.486 1 98.81 123 ALA B C 1
ATOM 3238 O O . ALA B 1 123 ? -11.023 10.492 0.418 1 98.81 123 ALA B O 1
ATOM 3239 N N . GLN B 1 124 ? -9.047 9.867 -0.416 1 98.5 124 GLN B N 1
ATOM 3240 C CA . GLN B 1 124 ? -9.641 9.289 -1.617 1 98.5 124 GLN B CA 1
ATOM 3241 C C . GLN B 1 124 ? -10.484 8.062 -1.282 1 98.5 124 GLN B C 1
ATOM 3243 O O . GLN B 1 124 ? -11.461 7.766 -1.97 1 98.5 124 GLN B O 1
ATOM 3248 N N . THR B 1 125 ? -10.07 7.336 -0.172 1 98.62 125 THR B N 1
ATOM 3249 C CA . THR B 1 125 ? -10.758 6.074 0.093 1 98.62 125 THR B CA 1
ATOM 3250 C C . THR B 1 125 ? -11.266 6.027 1.53 1 98.62 125 THR B C 1
ATOM 3252 O O . THR B 1 125 ? -11.891 5.047 1.941 1 98.62 125 THR B O 1
ATOM 3255 N N . GLU B 1 126 ? -11.031 7.023 2.355 1 98.62 126 GLU B N 1
ATOM 3256 C CA . GLU B 1 126 ? -11.547 7.148 3.715 1 98.62 126 GLU B CA 1
ATOM 3257 C C . GLU B 1 126 ? -12.664 8.188 3.785 1 98.62 126 GLU B C 1
ATOM 3259 O O . GLU B 1 126 ? -12.398 9.383 3.891 1 98.62 126 GLU B O 1
ATOM 3264 N N . ARG B 1 127 ? -13.883 7.715 3.871 1 98.56 127 ARG B N 1
ATOM 3265 C CA . ARG B 1 127 ? -15.039 8.57 3.619 1 98.56 127 ARG B CA 1
ATOM 3266 C C . ARG B 1 127 ? -15.516 9.242 4.902 1 98.56 127 ARG B C 1
ATOM 3268 O O . ARG B 1 127 ? -16.391 10.109 4.871 1 98.56 127 ARG B O 1
ATOM 3275 N N . ARG B 1 128 ? -14.953 8.891 6.043 1 98.88 128 ARG B N 1
ATOM 3276 C CA . ARG B 1 128 ? -15.281 9.594 7.277 1 98.88 128 ARG B CA 1
ATOM 3277 C C . ARG B 1 128 ? -14.703 11.008 7.273 1 98.88 128 ARG B C 1
ATOM 3279 O O . ARG B 1 128 ? -15.172 11.875 8.008 1 98.88 128 ARG B O 1
ATOM 3286 N N . PHE B 1 129 ? -13.547 11.281 6.539 1 98.94 129 PHE B N 1
ATOM 3287 C CA . PHE B 1 129 ? -13.039 12.633 6.359 1 98.94 129 PHE B CA 1
ATOM 3288 C C . PHE B 1 129 ? -13.883 13.406 5.348 1 98.94 129 PHE B C 1
ATOM 3290 O O . PHE B 1 129 ? -13.984 13.008 4.188 1 98.94 129 PHE B O 1
ATOM 3297 N N . LYS B 1 130 ? -14.43 14.492 5.809 1 98.75 130 LYS B N 1
ATOM 3298 C CA . LYS B 1 130 ? -15.375 15.242 4.992 1 98.75 130 LYS B CA 1
ATOM 3299 C C . LYS B 1 130 ? -14.68 16.375 4.234 1 98.75 130 LYS B C 1
ATOM 3301 O O . LYS B 1 130 ? -15.258 16.969 3.322 1 98.75 130 LYS B O 1
ATOM 3306 N N . ALA B 1 131 ? -13.445 16.656 4.52 1 98.88 131 ALA B N 1
ATOM 3307 C CA . ALA B 1 131 ? -12.594 17.656 3.867 1 98.88 131 ALA B CA 1
ATOM 3308 C C . ALA B 1 131 ? -11.117 17.297 4.043 1 98.88 131 ALA B C 1
ATOM 3310 O O . ALA B 1 131 ? -10.742 16.625 5.008 1 98.88 131 ALA B O 1
ATOM 3311 N N . VAL B 1 132 ? -10.273 17.734 3.096 1 98.94 132 VAL B N 1
ATOM 3312 C CA . VAL B 1 132 ? -8.852 17.406 3.125 1 98.94 132 VAL B CA 1
ATOM 3313 C C . VAL B 1 132 ? -8.023 18.625 2.76 1 98.94 132 VAL B C 1
ATOM 3315 O O . VAL B 1 132 ? -8.391 19.391 1.863 1 98.94 132 VAL B O 1
ATOM 3318 N N . ALA B 1 133 ? -6.883 18.797 3.455 1 99 133 ALA B N 1
ATOM 3319 C CA . ALA B 1 133 ? -5.977 19.906 3.154 1 99 133 ALA B CA 1
ATOM 3320 C C . ALA B 1 133 ? -4.523 19.438 3.184 1 99 133 ALA B C 1
ATOM 3322 O O . ALA B 1 133 ? -4.152 18.578 3.982 1 99 133 ALA B O 1
ATOM 3323 N N . GLY B 1 134 ? -3.734 19.938 2.309 1 98.94 134 GLY B N 1
ATOM 3324 C CA . GLY B 1 134 ? -2.293 19.734 2.297 1 98.94 134 GLY B CA 1
ATOM 3325 C C . GLY B 1 134 ? -1.512 21.047 2.344 1 98.94 134 GLY B C 1
ATOM 3326 O O . GLY B 1 134 ? -1.747 21.938 1.536 1 98.94 134 GLY B O 1
ATOM 3327 N N . VAL B 1 135 ? -0.635 21.172 3.318 1 98.94 135 VAL B N 1
ATOM 3328 C CA . VAL B 1 135 ? 0.308 22.281 3.41 1 98.94 135 VAL B CA 1
ATOM 3329 C C . VAL B 1 135 ? 1.672 21.844 2.877 1 98.94 135 VAL B C 1
ATOM 3331 O O . VAL B 1 135 ? 2.266 20.891 3.381 1 98.94 135 VAL B O 1
ATOM 3334 N N . SER B 1 136 ? 2.193 22.578 1.858 1 98.69 136 SER B N 1
ATOM 3335 C CA . SER B 1 136 ? 3.422 22.156 1.198 1 98.69 136 SER B CA 1
ATOM 3336 C C . SER B 1 136 ? 3.375 20.672 0.858 1 98.69 136 SER B C 1
ATOM 3338 O O . SER B 1 136 ? 4.328 19.938 1.124 1 98.69 136 SER B O 1
ATOM 3340 N N . ALA B 1 137 ? 2.27 20.266 0.315 1 98.56 137 ALA B N 1
ATOM 3341 C CA . ALA B 1 137 ? 2.014 18.844 0.117 1 98.56 137 ALA B CA 1
ATOM 3342 C C . ALA B 1 137 ? 3.07 18.219 -0.787 1 98.56 137 ALA B C 1
ATOM 3344 O O . ALA B 1 137 ? 3.369 18.734 -1.862 1 98.56 137 ALA B O 1
ATOM 3345 N N . THR B 1 138 ? 3.607 17.156 -0.366 1 98.06 138 THR B N 1
ATOM 3346 C CA . THR B 1 138 ? 4.629 16.406 -1.093 1 98.06 138 THR B CA 1
ATOM 3347 C C . THR B 1 138 ? 4.281 14.922 -1.138 1 98.06 138 THR B C 1
ATOM 3349 O O . THR B 1 138 ? 4.645 14.172 -0.236 1 98.06 138 THR B O 1
ATOM 3352 N N . PRO B 1 139 ? 3.545 14.469 -2.197 1 98 139 PRO B N 1
ATOM 3353 C CA . PRO B 1 139 ? 3.205 13.047 -2.316 1 98 139 PRO B CA 1
ATOM 3354 C C . PRO B 1 139 ? 4.434 12.156 -2.502 1 98 139 PRO B C 1
ATOM 3356 O O . PRO B 1 139 ? 5.105 12.242 -3.533 1 98 139 PRO B O 1
ATOM 3359 N N . MET B 1 140 ? 4.648 11.289 -1.561 1 96.88 140 MET B N 1
ATOM 3360 C CA . MET B 1 140 ? 5.918 10.586 -1.408 1 96.88 140 MET B CA 1
ATOM 3361 C C . MET B 1 140 ? 6.219 9.727 -2.635 1 96.88 140 MET B C 1
ATOM 3363 O O . MET B 1 140 ? 7.363 9.648 -3.08 1 96.88 140 MET B O 1
ATOM 3367 N N . GLY B 1 141 ? 5.215 8.992 -3.162 1 96.81 141 GLY B N 1
ATOM 3368 C CA . GLY B 1 141 ? 5.453 8.195 -4.359 1 96.81 141 GLY B CA 1
ATOM 3369 C C . GLY B 1 141 ? 5.855 9.031 -5.559 1 96.81 141 GLY B C 1
ATOM 3370 O O . GLY B 1 141 ? 6.797 8.695 -6.273 1 96.81 141 GLY B O 1
ATOM 3371 N N . GLU B 1 142 ? 5.148 10.156 -5.801 1 97 142 GLU B N 1
ATOM 3372 C CA . GLU B 1 142 ? 5.484 11.086 -6.879 1 97 142 GLU B CA 1
ATOM 3373 C C . GLU B 1 142 ? 6.863 11.703 -6.664 1 97 142 GLU B C 1
ATOM 3375 O O . GLU B 1 142 ? 7.66 11.797 -7.598 1 97 142 GLU B O 1
ATOM 3380 N N . ALA B 1 143 ? 7.137 12.047 -5.422 1 96.44 143 ALA B N 1
ATOM 3381 C CA . ALA B 1 143 ? 8.422 12.672 -5.102 1 96.44 143 ALA B CA 1
ATOM 3382 C C . ALA B 1 143 ? 9.562 11.68 -5.273 1 96.44 143 ALA B C 1
ATOM 3384 O O . ALA B 1 143 ? 10.68 12.062 -5.645 1 96.44 143 ALA B O 1
ATOM 3385 N N . ALA B 1 144 ? 9.312 10.383 -5.02 1 96.38 144 ALA B N 1
ATOM 3386 C CA . ALA B 1 144 ? 10.336 9.352 -5.184 1 96.38 144 ALA B CA 1
ATOM 3387 C C . ALA B 1 144 ? 10.664 9.133 -6.656 1 96.38 144 ALA B C 1
ATOM 3389 O O . ALA B 1 144 ? 11.773 8.711 -6.996 1 96.38 144 ALA B O 1
ATOM 3390 N N . ARG B 1 145 ? 9.742 9.477 -7.523 1 96.62 145 ARG B N 1
ATOM 3391 C CA . ARG B 1 145 ? 9.93 9.234 -8.953 1 96.62 145 ARG B CA 1
ATOM 3392 C C . ARG B 1 145 ? 10.242 10.531 -9.688 1 96.62 145 ARG B C 1
ATOM 3394 O O . ARG B 1 145 ? 10.688 10.508 -10.836 1 96.62 145 ARG B O 1
ATOM 3401 N N . ARG B 1 146 ? 9.852 11.711 -9.062 1 93.62 146 ARG B N 1
ATOM 3402 C CA . ARG B 1 146 ? 10.031 13.031 -9.656 1 93.62 146 ARG B CA 1
ATOM 3403 C C . ARG B 1 146 ? 10.594 14.016 -8.641 1 93.62 146 ARG B C 1
ATOM 3405 O O . ARG B 1 146 ? 9.867 14.5 -7.77 1 93.62 146 ARG B O 1
ATOM 3412 N N . PHE B 1 147 ? 11.766 14.344 -8.727 1 87.19 147 PHE B N 1
ATOM 3413 C CA . PHE B 1 147 ? 12.414 15.258 -7.801 1 87.19 147 PHE B CA 1
ATOM 3414 C C . PHE B 1 147 ? 12.047 16.703 -8.125 1 87.19 147 PHE B C 1
ATOM 3416 O O . PHE B 1 147 ? 12.609 17.297 -9.055 1 87.19 147 PHE B O 1
ATOM 3423 N N . PHE B 1 148 ? 11.164 17.375 -7.355 1 81.19 148 PHE B N 1
ATOM 3424 C CA . PHE B 1 148 ? 10.672 18.75 -7.508 1 81.19 148 PHE B CA 1
ATOM 3425 C C . PHE B 1 148 ? 10.164 18.984 -8.922 1 81.19 148 PHE B C 1
ATOM 3427 O O . PHE B 1 148 ? 10.523 19.984 -9.555 1 81.19 148 PHE B O 1
ATOM 3434 N N . GLY B 1 149 ? 9.453 17.984 -9.398 1 78.25 149 GLY B N 1
ATOM 3435 C CA . GLY B 1 149 ? 8.789 18.109 -10.68 1 78.25 149 GLY B CA 1
ATOM 3436 C C . GLY B 1 149 ? 9.625 17.578 -11.844 1 78.25 149 GLY B C 1
ATOM 3437 O O . GLY B 1 149 ? 9.102 17.391 -12.945 1 78.25 149 GLY B O 1
ATOM 3438 N N . ASN B 1 150 ? 10.906 17.391 -11.547 1 87.12 150 ASN B N 1
ATOM 3439 C CA . ASN B 1 150 ? 11.75 16.797 -12.578 1 87.12 150 ASN B CA 1
ATOM 3440 C C . ASN B 1 150 ? 11.75 15.273 -12.5 1 87.12 150 ASN B C 1
ATOM 3442 O O . ASN B 1 150 ? 12.133 14.703 -11.477 1 87.12 150 ASN B O 1
ATOM 3446 N N . SER B 1 151 ? 11.406 14.664 -13.633 1 90.5 151 SER B N 1
ATOM 3447 C CA . SER B 1 151 ? 11.305 13.211 -13.664 1 90.5 151 SER B CA 1
ATOM 3448 C C . SER B 1 151 ? 12.68 12.562 -13.469 1 90.5 151 SER B C 1
ATOM 3450 O O . SER B 1 151 ? 13.648 12.945 -14.125 1 90.5 151 SER B O 1
ATOM 3452 N N . ILE B 1 152 ? 12.719 11.656 -12.562 1 95 152 ILE B N 1
ATOM 3453 C CA . ILE B 1 152 ? 13.875 10.773 -12.461 1 95 152 ILE B CA 1
ATOM 3454 C C . ILE B 1 152 ? 13.797 9.695 -13.531 1 95 152 ILE B C 1
ATOM 3456 O O . ILE B 1 152 ? 12.805 8.961 -13.617 1 95 152 ILE B O 1
ATOM 3460 N N . PRO B 1 153 ? 14.844 9.609 -14.398 1 95.81 153 PRO B N 1
ATOM 3461 C CA . PRO B 1 153 ? 14.781 8.586 -15.445 1 95.81 153 PRO B CA 1
ATOM 3462 C C . PRO B 1 153 ? 14.547 7.184 -14.883 1 95.81 153 PRO B C 1
ATOM 3464 O O . PRO B 1 153 ? 15.078 6.84 -13.828 1 95.81 153 PRO B O 1
ATOM 3467 N N . PRO B 1 154 ? 13.773 6.406 -15.594 1 94.62 154 PRO B N 1
ATOM 3468 C CA . PRO B 1 154 ? 13.469 5.051 -15.125 1 94.62 154 PRO B CA 1
ATOM 3469 C C . PRO B 1 154 ? 14.727 4.242 -14.805 1 94.62 154 PRO B C 1
ATOM 3471 O O . PRO B 1 154 ? 14.75 3.506 -13.812 1 94.62 154 PRO B O 1
ATOM 3474 N N . ALA B 1 155 ? 15.766 4.387 -15.57 1 96.44 155 ALA B N 1
ATOM 3475 C CA . ALA B 1 155 ? 17 3.652 -15.336 1 96.44 155 ALA B CA 1
ATOM 3476 C C . ALA B 1 155 ? 17.594 3.982 -13.969 1 96.44 155 ALA B C 1
ATOM 3478 O O . ALA B 1 155 ? 18.141 3.107 -13.289 1 96.44 155 ALA B O 1
ATOM 3479 N N . GLU B 1 156 ? 17.484 5.246 -13.562 1 97 156 GLU B N 1
ATOM 3480 C CA . GLU B 1 156 ? 17.984 5.668 -12.258 1 97 156 GLU B CA 1
ATOM 3481 C C . GLU B 1 156 ? 17.078 5.141 -11.133 1 97 156 GLU B C 1
ATOM 3483 O O . GLU B 1 156 ? 17.578 4.762 -10.07 1 97 156 GLU B O 1
ATOM 3488 N N . GLN B 1 157 ? 15.789 5.195 -11.32 1 97.5 157 GLN B N 1
ATOM 3489 C CA . GLN B 1 157 ? 14.859 4.602 -10.359 1 97.5 157 GLN B CA 1
ATOM 3490 C C . GLN B 1 157 ? 15.164 3.121 -10.148 1 97.5 157 GLN B C 1
ATOM 3492 O O . GLN B 1 157 ? 15.227 2.652 -9.008 1 97.5 157 GLN B O 1
ATOM 3497 N N . ILE B 1 158 ? 15.406 2.375 -11.242 1 97.81 158 ILE B N 1
ATOM 3498 C CA . ILE B 1 158 ? 15.68 0.942 -11.203 1 97.81 158 ILE B CA 1
ATOM 3499 C C . ILE B 1 158 ? 16.984 0.681 -10.461 1 97.81 158 ILE B C 1
ATOM 3501 O O . ILE B 1 158 ? 17.078 -0.264 -9.672 1 97.81 158 ILE B O 1
ATOM 3505 N N . LYS B 1 159 ? 17.984 1.521 -10.672 1 98.19 159 LYS B N 1
ATOM 3506 C CA . LYS B 1 159 ? 19.25 1.386 -9.945 1 98.19 159 LYS B CA 1
ATOM 3507 C C . LYS B 1 159 ? 19.016 1.502 -8.438 1 98.19 159 LYS B C 1
ATOM 3509 O O . LYS B 1 159 ? 19.609 0.745 -7.66 1 98.19 159 LYS B O 1
ATOM 3514 N N . SER B 1 160 ? 18.219 2.469 -8.047 1 97.62 160 SER B N 1
ATOM 3515 C CA . SER B 1 160 ? 17.891 2.635 -6.637 1 97.62 160 SER B CA 1
ATOM 3516 C C . SER B 1 160 ? 17.156 1.414 -6.094 1 97.62 160 SER B C 1
ATOM 3518 O O . SER B 1 160 ? 17.406 0.979 -4.969 1 97.62 160 SER B O 1
ATOM 3520 N N . LEU B 1 161 ? 16.25 0.866 -6.871 1 98.69 161 LEU B N 1
ATOM 3521 C CA . LEU B 1 161 ? 15.484 -0.317 -6.477 1 98.69 161 LEU B CA 1
ATOM 3522 C C . LEU B 1 161 ? 16.391 -1.536 -6.379 1 98.69 161 LEU B C 1
ATOM 3524 O O . LEU B 1 161 ? 16.219 -2.379 -5.496 1 98.69 161 LEU B O 1
ATOM 3528 N N . GLU B 1 162 ? 17.359 -1.655 -7.266 1 98.75 162 GLU B N 1
ATOM 3529 C CA . GLU B 1 162 ? 18.344 -2.729 -7.199 1 98.75 162 GLU B CA 1
ATOM 3530 C C . GLU B 1 162 ? 19.188 -2.629 -5.934 1 98.75 162 GLU B C 1
ATOM 3532 O O . GLU B 1 162 ? 19.5 -3.645 -5.305 1 98.75 162 GLU B O 1
ATOM 3537 N N . ALA B 1 163 ? 19.562 -1.405 -5.574 1 98.69 163 ALA B N 1
ATOM 3538 C CA . ALA B 1 163 ? 20.312 -1.194 -4.332 1 98.69 163 ALA B CA 1
ATOM 3539 C C . ALA B 1 163 ? 19.469 -1.612 -3.123 1 98.69 163 ALA B C 1
ATOM 3541 O O . ALA B 1 163 ? 19.984 -2.248 -2.199 1 98.69 163 ALA B O 1
ATOM 3542 N N . ALA B 1 164 ? 18.234 -1.251 -3.133 1 98.62 164 ALA B N 1
ATOM 3543 C CA . ALA B 1 164 ? 17.328 -1.653 -2.051 1 98.62 164 ALA B CA 1
ATOM 3544 C C . ALA B 1 164 ? 17.219 -3.172 -1.97 1 98.62 164 ALA B C 1
ATOM 3546 O O . ALA B 1 164 ? 17.234 -3.744 -0.878 1 98.62 164 ALA B O 1
ATOM 3547 N N . ALA B 1 165 ? 17.078 -3.83 -3.096 1 98.62 165 ALA B N 1
ATOM 3548 C CA . ALA B 1 165 ? 16.984 -5.285 -3.156 1 98.62 165 ALA B CA 1
ATOM 3549 C C . ALA B 1 165 ? 18.234 -5.945 -2.594 1 98.62 165 ALA B C 1
ATOM 3551 O O . ALA B 1 165 ? 18.141 -6.918 -1.839 1 98.62 165 ALA B O 1
ATOM 3552 N N . ALA B 1 166 ? 19.344 -5.402 -3.014 1 98.75 166 ALA B N 1
ATOM 3553 C CA . ALA B 1 166 ? 20.609 -5.918 -2.496 1 98.75 166 ALA B CA 1
ATOM 3554 C C . ALA B 1 166 ? 20.688 -5.758 -0.981 1 98.75 166 ALA B C 1
ATOM 3556 O O . ALA B 1 166 ? 21.172 -6.648 -0.28 1 98.75 166 ALA B O 1
ATOM 3557 N N . GLN B 1 167 ? 20.266 -4.613 -0.501 1 98.75 167 GLN B N 1
ATOM 3558 C CA . GLN B 1 167 ? 20.266 -4.359 0.936 1 98.75 167 GLN B CA 1
ATOM 3559 C C . GLN B 1 167 ? 19.328 -5.312 1.67 1 98.75 167 GLN B C 1
ATOM 3561 O O . GLN B 1 167 ? 19.641 -5.773 2.77 1 98.75 167 GLN B O 1
ATOM 3566 N N . ARG B 1 168 ? 18.172 -5.613 1.127 1 98.62 168 ARG B N 1
ATOM 3567 C CA . ARG B 1 168 ? 17.266 -6.582 1.724 1 98.62 168 ARG B CA 1
ATOM 3568 C C . ARG B 1 168 ? 17.938 -7.949 1.86 1 98.62 168 ARG B C 1
ATOM 3570 O O . ARG B 1 168 ? 17.781 -8.617 2.887 1 98.62 168 ARG B O 1
ATOM 3577 N N . THR B 1 169 ? 18.578 -8.383 0.796 1 98.81 169 THR B N 1
ATOM 3578 C CA . THR B 1 169 ? 19.297 -9.656 0.843 1 98.81 169 THR B CA 1
ATOM 3579 C C . THR B 1 169 ? 20.344 -9.641 1.954 1 98.81 169 THR B C 1
ATOM 3581 O O . THR B 1 169 ? 20.453 -10.602 2.727 1 98.81 169 THR B O 1
ATOM 3584 N N . ALA B 1 170 ? 21.109 -8.516 2.016 1 98.75 170 ALA B N 1
ATOM 3585 C CA . ALA B 1 170 ? 22.125 -8.391 3.049 1 98.75 170 ALA B CA 1
ATOM 3586 C C . ALA B 1 170 ? 21.516 -8.477 4.445 1 98.75 170 ALA B C 1
ATOM 3588 O O . ALA B 1 170 ? 22.016 -9.211 5.301 1 98.75 170 ALA B O 1
ATOM 3589 N N . GLU B 1 171 ? 20.453 -7.75 4.66 1 98.5 171 GLU B N 1
ATOM 3590 C CA . GLU B 1 171 ? 19.781 -7.75 5.961 1 98.5 171 GLU B CA 1
ATOM 3591 C C . GLU B 1 171 ? 19.234 -9.125 6.293 1 98.5 171 GLU B C 1
ATOM 3593 O O . GLU B 1 171 ? 19.312 -9.578 7.441 1 98.5 171 GLU B O 1
ATOM 3598 N N . ALA B 1 172 ? 18.594 -9.812 5.297 1 98.25 172 ALA B N 1
ATOM 3599 C CA . ALA B 1 172 ? 18.062 -11.156 5.5 1 98.25 172 ALA B CA 1
ATOM 3600 C C . ALA B 1 172 ? 19.156 -12.125 5.934 1 98.25 172 ALA B C 1
ATOM 3602 O O . ALA B 1 172 ? 18.891 -13.117 6.609 1 98.25 172 ALA B O 1
ATOM 3603 N N . ASN B 1 173 ? 20.359 -11.836 5.582 1 98.44 173 ASN B N 1
ATOM 3604 C CA . ASN B 1 173 ? 21.484 -12.703 5.902 1 98.44 173 ASN B CA 1
ATOM 3605 C C . ASN B 1 173 ? 22.312 -12.133 7.051 1 98.44 173 ASN B C 1
ATOM 3607 O O . ASN B 1 173 ? 23.484 -12.484 7.211 1 98.44 173 ASN B O 1
ATOM 3611 N N . GLY B 1 174 ? 21.75 -11.133 7.773 1 98 174 GLY B N 1
ATOM 3612 C CA . GLY B 1 174 ? 22.312 -10.773 9.062 1 98 174 GLY B CA 1
ATOM 3613 C C . GLY B 1 174 ? 22.969 -9.406 9.07 1 98 174 GLY B C 1
ATOM 3614 O O . GLY B 1 174 ? 23.453 -8.945 10.102 1 98 174 GLY B O 1
ATOM 3615 N N . ALA B 1 175 ? 23 -8.68 7.918 1 98.5 175 ALA B N 1
ATOM 3616 C CA . ALA B 1 175 ? 23.625 -7.359 7.875 1 98.5 175 ALA B CA 1
ATOM 3617 C C . ALA B 1 175 ? 22.766 -6.328 8.602 1 98.5 175 ALA B C 1
ATOM 3619 O O . ALA B 1 175 ? 21.547 -6.516 8.75 1 98.5 175 ALA B O 1
ATOM 3620 N N . ALA B 1 176 ? 23.391 -5.305 9.102 1 98.06 176 ALA B N 1
ATOM 3621 C CA . ALA B 1 176 ? 22.688 -4.188 9.727 1 98.06 176 ALA B CA 1
ATOM 3622 C C . ALA B 1 176 ? 21.906 -3.379 8.703 1 98.06 176 ALA B C 1
ATOM 3624 O O . ALA B 1 176 ? 22.297 -3.314 7.531 1 98.06 176 ALA B O 1
ATOM 3625 N N . PRO B 1 177 ? 20.828 -2.783 9.125 1 98.25 177 PRO B N 1
ATOM 3626 C CA . PRO B 1 177 ? 20.094 -1.903 8.211 1 98.25 177 PRO B CA 1
ATOM 3627 C C . PRO B 1 177 ? 20.875 -0.646 7.852 1 98.25 177 PRO B C 1
ATOM 3629 O O . PRO B 1 177 ? 21.75 -0.214 8.617 1 98.25 177 PRO B O 1
ATOM 3632 N N . ILE B 1 178 ? 20.609 -0.164 6.711 1 98.38 178 ILE B N 1
ATOM 3633 C CA . ILE B 1 178 ? 21.156 1.106 6.25 1 98.38 178 ILE B CA 1
ATOM 3634 C C . ILE B 1 178 ? 20.062 2.176 6.27 1 98.38 178 ILE B C 1
ATOM 3636 O O . ILE B 1 178 ? 18.922 1.908 5.902 1 98.38 178 ILE B O 1
ATOM 3640 N N . TYR B 1 179 ? 20.422 3.34 6.734 1 98.25 179 TYR B N 1
ATOM 3641 C CA . TYR B 1 179 ? 19.5 4.465 6.812 1 98.25 179 TYR B CA 1
ATOM 3642 C C . TYR B 1 179 ? 19.938 5.602 5.902 1 98.25 179 TYR B C 1
ATOM 3644 O O . TYR B 1 179 ? 21.141 5.887 5.797 1 98.25 179 TYR B O 1
ATOM 3652 N N . ILE B 1 180 ? 19 6.219 5.25 1 97.75 180 ILE B N 1
ATOM 3653 C CA . ILE B 1 180 ? 19.219 7.336 4.336 1 97.75 180 ILE B CA 1
ATOM 3654 C C . ILE B 1 180 ? 18.641 8.617 4.93 1 97.75 180 ILE B C 1
ATOM 3656 O O . ILE B 1 180 ? 17.516 8.617 5.426 1 97.75 180 ILE B O 1
ATOM 3660 N N . PRO B 1 181 ? 19.375 9.719 4.902 1 97.06 181 PRO B N 1
ATOM 3661 C CA . PRO B 1 181 ? 18.828 10.969 5.445 1 97.06 181 PRO B CA 1
ATOM 3662 C C . PRO B 1 181 ? 17.812 11.617 4.52 1 97.06 181 PRO B C 1
ATOM 3664 O O . PRO B 1 181 ? 17.953 11.57 3.297 1 97.06 181 PRO B O 1
ATOM 3667 N N . PHE B 1 182 ? 16.781 12.266 5.051 1 96.12 182 PHE B N 1
ATOM 3668 C CA . PHE B 1 182 ? 15.82 13.031 4.273 1 96.12 182 PHE B CA 1
ATOM 3669 C C . PHE B 1 182 ? 16.406 14.391 3.881 1 96.12 182 PHE B C 1
ATOM 3671 O O . PHE B 1 182 ? 16.016 14.961 2.855 1 96.12 182 PHE B O 1
ATOM 3678 N N . VAL B 1 183 ? 17.234 14.922 4.73 1 96.19 183 VAL B N 1
ATOM 3679 C CA . VAL B 1 183 ? 17.875 16.219 4.535 1 96.19 183 VAL B CA 1
ATOM 3680 C C . VAL B 1 183 ? 19.375 16.094 4.785 1 96.19 183 VAL B C 1
ATOM 3682 O O . VAL B 1 183 ? 19.828 15.133 5.398 1 96.19 183 VAL B O 1
ATOM 3685 N N . PRO B 1 184 ? 20.109 17.062 4.289 1 96.56 184 PRO B N 1
ATOM 3686 C CA . PRO B 1 184 ? 21.547 17 4.562 1 96.56 184 PRO B CA 1
ATOM 3687 C C . PRO B 1 184 ? 21.859 16.812 6.047 1 96.56 184 PRO B C 1
ATOM 3689 O O . PRO B 1 184 ? 21.172 17.375 6.898 1 96.56 184 PRO B O 1
ATOM 3692 N N . GLU B 1 185 ? 22.891 16.062 6.312 1 95 185 GLU B N 1
ATOM 3693 C CA . GLU B 1 185 ? 23.219 15.734 7.695 1 95 185 GLU B CA 1
ATOM 3694 C C . GLU B 1 185 ? 24.188 16.734 8.297 1 95 185 GLU B C 1
ATOM 3696 O O . GLU B 1 185 ? 24.203 16.953 9.508 1 95 185 GLU B O 1
ATOM 3701 N N . THR B 1 186 ? 25.047 17.281 7.449 1 94.88 186 THR B N 1
ATOM 3702 C CA . THR B 1 186 ? 26.016 18.281 7.887 1 94.88 186 THR B CA 1
ATOM 3703 C C . THR B 1 186 ? 26 19.5 6.961 1 94.88 186 THR B C 1
ATOM 3705 O O . THR B 1 186 ? 25.469 19.422 5.848 1 94.88 186 THR B O 1
ATOM 3708 N N . LEU B 1 187 ? 26.469 20.547 7.523 1 94.19 187 LEU B N 1
ATOM 3709 C CA . LEU B 1 187 ? 26.562 21.766 6.715 1 94.19 187 LEU B CA 1
ATOM 3710 C C . LEU B 1 187 ? 27.422 21.531 5.48 1 94.19 187 LEU B C 1
ATOM 3712 O O . LEU B 1 187 ? 27.172 22.109 4.422 1 94.19 187 LEU B O 1
ATOM 3716 N N . GLU B 1 188 ? 28.453 20.656 5.566 1 95.25 188 GLU B N 1
ATOM 3717 C CA . GLU B 1 188 ? 29.375 20.359 4.477 1 95.25 188 GLU B CA 1
ATOM 3718 C C . GLU B 1 188 ? 28.656 19.672 3.32 1 95.25 188 GLU B C 1
ATOM 3720 O O . GLU B 1 188 ? 29.141 19.688 2.184 1 95.25 188 GLU B O 1
ATOM 3725 N N . ASP B 1 189 ? 27.5 19.078 3.641 1 93.81 189 ASP B N 1
ATOM 3726 C CA . ASP B 1 189 ? 26.719 18.391 2.617 1 93.81 189 ASP B CA 1
ATOM 3727 C C . ASP B 1 189 ? 25.938 19.391 1.761 1 93.81 189 ASP B C 1
ATOM 3729 O O . ASP B 1 189 ? 25.359 19.016 0.738 1 93.81 189 ASP B O 1
ATOM 3733 N N . ILE B 1 190 ? 25.938 20.688 2.156 1 96.06 190 ILE B N 1
ATOM 3734 C CA . ILE B 1 190 ? 25.125 21.703 1.496 1 96.06 190 ILE B CA 1
ATOM 3735 C C . ILE B 1 190 ? 26.016 22.562 0.601 1 96.06 190 ILE B C 1
ATOM 3737 O O . ILE B 1 190 ? 27.078 23.031 1.033 1 96.06 190 ILE B O 1
ATOM 3741 N N . ASN B 1 191 ? 25.672 22.688 -0.619 1 94.88 191 ASN B N 1
ATOM 3742 C CA . ASN B 1 191 ? 26.375 23.547 -1.554 1 94.88 191 ASN B CA 1
ATOM 3743 C C . ASN B 1 191 ? 25.406 24.375 -2.396 1 94.88 191 ASN B C 1
ATOM 3745 O O . ASN B 1 191 ? 24.203 24.438 -2.094 1 94.88 191 ASN B O 1
ATOM 3749 N N . ASP B 1 192 ? 25.891 25.062 -3.395 1 92.5 192 ASP B N 1
ATOM 3750 C CA . ASP B 1 192 ? 25.078 26 -4.16 1 92.5 192 ASP B CA 1
ATOM 3751 C C . ASP B 1 192 ? 24.031 25.281 -4.992 1 92.5 192 ASP B C 1
ATOM 3753 O O . ASP B 1 192 ? 23.031 25.875 -5.398 1 92.5 192 ASP B O 1
ATOM 3757 N N . GLN B 1 193 ? 24.234 24.016 -5.176 1 91.44 193 GLN B N 1
ATOM 3758 C CA . GLN B 1 193 ? 23.312 23.234 -6.008 1 91.44 193 GLN B CA 1
ATOM 3759 C C . GLN B 1 193 ? 22.234 22.578 -5.164 1 91.44 193 GLN B C 1
ATOM 3761 O O . GLN B 1 193 ? 21.25 22.062 -5.699 1 91.44 193 GLN B O 1
ATOM 3766 N N . THR B 1 194 ? 22.375 22.656 -3.846 1 94.19 194 THR B N 1
ATOM 3767 C CA . THR B 1 194 ? 21.391 22.047 -2.957 1 94.19 194 THR B CA 1
ATOM 3768 C C . THR B 1 194 ? 20.062 22.797 -3.016 1 94.19 194 THR B C 1
ATOM 3770 O O . THR B 1 194 ? 20.031 24.016 -2.807 1 94.19 194 THR B O 1
ATOM 3773 N N . PRO B 1 195 ? 19 22.062 -3.311 1 93.88 195 PRO B N 1
ATOM 3774 C CA . PRO B 1 195 ? 17.688 22.719 -3.361 1 93.88 195 PRO B CA 1
ATOM 3775 C C . PRO B 1 195 ? 17.328 23.422 -2.055 1 93.88 195 PRO B C 1
ATOM 3777 O O . PRO B 1 195 ? 17.75 22.984 -0.979 1 93.88 195 PRO B O 1
ATOM 3780 N N . THR B 1 196 ? 16.562 24.484 -2.195 1 95.56 196 THR B N 1
ATOM 3781 C CA . THR B 1 196 ? 16.188 25.328 -1.061 1 95.56 196 THR B CA 1
ATOM 3782 C C . THR B 1 196 ? 15.516 24.484 0.023 1 95.56 196 THR B C 1
ATOM 3784 O O . THR B 1 196 ? 15.828 24.625 1.207 1 95.56 196 THR B O 1
ATOM 3787 N N . MET B 1 197 ? 14.633 23.609 -0.305 1 95.56 197 MET B N 1
ATOM 3788 C CA . MET B 1 197 ? 13.898 22.797 0.661 1 95.56 197 MET B CA 1
ATOM 3789 C C . MET B 1 197 ? 14.859 21.984 1.521 1 95.56 197 MET B C 1
ATOM 3791 O O . MET B 1 197 ? 14.68 21.875 2.736 1 95.56 197 MET B O 1
ATOM 3795 N N . LEU B 1 198 ? 15.859 21.438 0.858 1 95.69 198 LEU B N 1
ATOM 3796 C CA . LEU B 1 198 ? 16.797 20.578 1.578 1 95.69 198 LEU B CA 1
ATOM 3797 C C . LEU B 1 198 ? 17.703 21.406 2.479 1 95.69 198 LEU B C 1
ATOM 3799 O O . LEU B 1 198 ? 18.016 21 3.596 1 95.69 198 LEU B O 1
ATOM 3803 N N . ARG B 1 199 ? 18.109 22.562 1.962 1 96.56 199 ARG B N 1
ATOM 3804 C CA . ARG B 1 199 ? 18.922 23.469 2.766 1 96.56 199 ARG B CA 1
ATOM 3805 C C . ARG B 1 199 ? 18.156 23.938 4.008 1 96.56 199 ARG B C 1
ATOM 3807 O O . ARG B 1 199 ? 18.688 23.875 5.121 1 96.56 199 ARG B O 1
ATOM 3814 N N . GLU B 1 200 ? 16.984 24.391 3.777 1 97.5 200 GLU B N 1
ATOM 3815 C CA . GLU B 1 200 ? 16.156 24.844 4.895 1 97.5 200 GLU B CA 1
ATOM 3816 C C . GLU B 1 200 ? 15.742 23.672 5.781 1 97.5 200 GLU B C 1
ATOM 3818 O O . GLU B 1 200 ? 15.523 23.844 6.984 1 97.5 200 GLU B O 1
ATOM 3823 N N . GLY B 1 201 ? 15.625 22.438 5.16 1 97.31 201 GLY B N 1
ATOM 3824 C CA . GLY B 1 201 ? 15.367 21.25 5.949 1 97.31 201 GLY B CA 1
ATOM 3825 C C . GLY B 1 201 ? 16.453 20.953 6.961 1 97.31 201 GLY B C 1
ATOM 3826 O O . GLY B 1 201 ? 16.156 20.609 8.109 1 97.31 201 GLY B O 1
ATOM 3827 N N . TYR B 1 202 ? 17.672 21.094 6.5 1 97.19 202 TYR B N 1
ATOM 3828 C CA . TYR B 1 202 ? 18.781 20.969 7.445 1 97.19 202 TYR B CA 1
ATOM 3829 C C . TYR B 1 202 ? 18.625 21.953 8.602 1 97.19 202 TYR B C 1
ATOM 3831 O O . TYR B 1 202 ? 18.703 21.562 9.766 1 97.19 202 TYR B O 1
ATOM 3839 N N . ASP B 1 203 ? 18.375 23.188 8.258 1 97.25 203 ASP B N 1
ATOM 3840 C CA . ASP B 1 203 ? 18.266 24.25 9.266 1 97.25 203 ASP B CA 1
ATOM 3841 C C . ASP B 1 203 ? 17.141 23.938 10.258 1 97.25 203 ASP B C 1
ATOM 3843 O O . ASP B 1 203 ? 17.312 24.156 11.461 1 97.25 203 ASP B O 1
ATOM 3847 N N . TYR B 1 204 ? 16.062 23.422 9.805 1 97.94 204 TYR B N 1
ATOM 3848 C CA . TYR B 1 204 ? 14.906 23.156 10.656 1 97.94 204 TYR B CA 1
ATOM 3849 C C . TYR B 1 204 ? 15.148 21.922 11.508 1 97.94 204 TYR B C 1
ATOM 3851 O O . TYR B 1 204 ? 14.969 21.953 12.727 1 97.94 204 TYR B O 1
ATOM 3859 N N . TYR B 1 205 ? 15.633 20.812 10.922 1 97.62 205 TYR B N 1
ATOM 3860 C CA . TYR B 1 205 ? 15.609 19.516 11.578 1 97.62 205 TYR B CA 1
ATOM 3861 C C . TYR B 1 205 ? 16.906 19.266 12.352 1 97.62 205 TYR B C 1
ATOM 3863 O O . TYR B 1 205 ? 16.922 18.453 13.281 1 97.62 205 TYR B O 1
ATOM 3871 N N . ARG B 1 206 ? 17.969 19.953 11.906 1 96.69 206 ARG B N 1
ATOM 3872 C CA . ARG B 1 206 ? 19.266 19.594 12.469 1 96.69 206 ARG B CA 1
ATOM 3873 C C . ARG B 1 206 ? 19.766 20.672 13.422 1 96.69 206 ARG B C 1
ATOM 3875 O O . ARG B 1 206 ? 20.844 20.531 14.016 1 96.69 206 ARG B O 1
ATOM 3882 N N . THR B 1 207 ? 19.047 21.75 13.609 1 96.38 207 THR B N 1
ATOM 3883 C CA . THR B 1 207 ? 19.422 22.812 14.539 1 96.38 207 THR B CA 1
ATOM 3884 C C . THR B 1 207 ? 18.344 22.984 15.609 1 96.38 207 THR B C 1
ATOM 3886 O O . THR B 1 207 ? 17.344 22.266 15.625 1 96.38 207 THR B O 1
ATOM 3889 N N . SER B 1 208 ? 18.547 23.938 16.516 1 96.31 208 SER B N 1
ATOM 3890 C CA . SER B 1 208 ? 17.625 24.188 17.609 1 96.31 208 SER B CA 1
ATOM 3891 C C . SER B 1 208 ? 16.312 24.766 17.109 1 96.31 208 SER B C 1
ATOM 3893 O O . SER B 1 208 ? 15.344 24.891 17.875 1 96.31 208 SER B O 1
ATOM 3895 N N . ARG B 1 209 ? 16.234 25.062 15.797 1 96.69 209 ARG B N 1
ATOM 3896 C CA . ARG B 1 209 ? 15.023 25.641 15.219 1 96.69 209 ARG B CA 1
ATOM 3897 C C . ARG B 1 209 ? 13.836 24.688 15.352 1 96.69 209 ARG B C 1
ATOM 3899 O O . ARG B 1 209 ? 12.766 25.078 15.812 1 96.69 209 ARG B O 1
ATOM 3906 N N . GLY B 1 210 ? 14.039 23.438 15 1 96.44 210 GLY B N 1
ATOM 3907 C CA . GLY B 1 210 ? 12.93 22.5 15.016 1 96.44 210 GLY B CA 1
ATOM 3908 C C . GLY B 1 210 ? 13.344 21.109 15.445 1 96.44 210 GLY B C 1
ATOM 3909 O O . GLY B 1 210 ? 12.539 20.172 15.414 1 96.44 210 GLY B O 1
ATOM 3910 N N . HIS B 1 211 ? 14.539 20.984 15.922 1 95.88 211 HIS B N 1
ATOM 3911 C CA . HIS B 1 211 ? 15.055 19.672 16.266 1 95.88 211 HIS B CA 1
ATOM 3912 C C . HIS B 1 211 ? 14.266 19.047 17.422 1 95.88 211 HIS B C 1
ATOM 3914 O O . HIS B 1 211 ? 13.875 19.75 18.359 1 95.88 211 HIS B O 1
ATOM 3920 N N . HIS B 1 212 ? 14 17.797 17.359 1 97.62 212 HIS B N 1
ATOM 3921 C CA . HIS B 1 212 ? 13.438 16.953 18.422 1 97.62 212 HIS B CA 1
ATOM 3922 C C . HIS B 1 212 ? 14.133 15.602 18.469 1 97.62 212 HIS B C 1
ATOM 3924 O O . HIS B 1 212 ? 14.414 15 17.438 1 97.62 212 HIS B O 1
ATOM 3930 N N . PRO B 1 213 ? 14.406 15.023 19.641 1 97.38 213 PRO B N 1
ATOM 3931 C CA . PRO B 1 213 ? 15.188 13.789 19.75 1 97.38 213 PRO B CA 1
ATOM 3932 C C . PRO B 1 213 ? 14.5 12.602 19.078 1 97.38 213 PRO B C 1
ATOM 3934 O O . PRO B 1 213 ? 15.18 11.672 18.641 1 97.38 213 PRO B O 1
ATOM 3937 N N . ASN B 1 214 ? 13.195 12.57 18.984 1 97.81 214 ASN B N 1
ATOM 3938 C CA . ASN B 1 214 ? 12.461 11.469 18.375 1 97.81 214 ASN B CA 1
ATOM 3939 C C . ASN B 1 214 ? 12.477 11.562 16.844 1 97.81 214 ASN B C 1
ATOM 3941 O O . ASN B 1 214 ? 12.125 10.602 16.156 1 97.81 214 ASN B O 1
ATOM 3945 N N . SER B 1 215 ? 12.758 12.742 16.328 1 97.75 215 SER B N 1
ATOM 3946 C CA . SER B 1 215 ? 12.891 12.945 14.883 1 97.75 215 SER B CA 1
ATOM 3947 C C . SER B 1 215 ? 14.305 12.648 14.406 1 97.75 215 SER B C 1
ATOM 3949 O O . SER B 1 215 ? 15.211 13.461 14.586 1 97.75 215 SER B O 1
ATOM 3951 N N . LYS B 1 216 ? 14.523 11.531 13.734 1 94.88 216 LYS B N 1
ATOM 3952 C CA . LYS B 1 216 ? 15.867 11.102 13.359 1 94.88 216 LYS B CA 1
ATOM 3953 C C . LYS B 1 216 ? 16.25 11.641 11.984 1 94.88 216 LYS B C 1
ATOM 3955 O O . LYS B 1 216 ? 17.422 11.656 11.625 1 94.88 216 LYS B O 1
ATOM 3960 N N . GLY B 1 217 ? 15.242 12.07 11.242 1 93.75 217 GLY B N 1
ATOM 3961 C CA . GLY B 1 217 ? 15.5 12.648 9.938 1 93.75 217 GLY B CA 1
ATOM 3962 C C . GLY B 1 217 ? 16.062 11.648 8.938 1 93.75 217 GLY B C 1
ATOM 3963 O O . GLY B 1 217 ? 16.797 12.023 8.023 1 93.75 217 GLY B O 1
ATOM 3964 N N . ARG B 1 218 ? 15.883 10.391 9.156 1 96.75 218 ARG B N 1
ATOM 3965 C CA . ARG B 1 218 ? 16.344 9.281 8.328 1 96.75 218 ARG B CA 1
ATOM 3966 C C . ARG B 1 218 ? 15.219 8.281 8.07 1 96.75 218 ARG B C 1
ATOM 3968 O O . ARG B 1 218 ? 14.195 8.312 8.75 1 96.75 218 ARG B O 1
ATOM 3975 N N . PHE B 1 219 ? 15.398 7.535 7.066 1 98.19 219 PHE B N 1
ATOM 3976 C CA . PHE B 1 219 ? 14.508 6.406 6.82 1 98.19 219 PHE B CA 1
ATOM 3977 C C . PHE B 1 219 ? 15.305 5.18 6.387 1 98.19 219 PHE B C 1
ATOM 3979 O O . PHE B 1 219 ? 16.438 5.301 5.93 1 98.19 219 PHE B O 1
ATOM 3986 N N . LEU B 1 220 ? 14.766 3.994 6.555 1 98.25 220 LEU B N 1
ATOM 3987 C CA . LEU B 1 220 ? 15.367 2.748 6.094 1 98.25 220 LEU B CA 1
ATOM 3988 C C . LEU B 1 220 ? 15.547 2.76 4.582 1 98.25 220 LEU B C 1
ATOM 3990 O O . LEU B 1 220 ? 14.617 3.098 3.844 1 98.25 220 LEU B O 1
ATOM 3994 N N . MET B 1 221 ? 16.734 2.406 4.133 1 98.25 221 MET B N 1
ATOM 3995 C CA . MET B 1 221 ? 16.984 2.33 2.693 1 98.25 221 MET B CA 1
ATOM 3996 C C . MET B 1 221 ? 15.969 1.402 2.021 1 98.25 221 MET B C 1
ATOM 3998 O O . MET B 1 221 ? 15.531 1.664 0.899 1 98.25 221 MET B O 1
ATOM 4002 N N . THR B 1 222 ? 15.539 0.337 2.699 1 98.19 222 THR B N 1
ATOM 4003 C CA . THR B 1 222 ? 14.641 -0.664 2.137 1 98.19 222 THR B CA 1
ATOM 4004 C C . THR B 1 222 ? 13.211 -0.14 2.092 1 98.19 222 THR B C 1
ATOM 4006 O O . THR B 1 222 ? 12.281 -0.87 1.724 1 98.19 222 THR B O 1
ATOM 4009 N N . SER B 1 223 ? 12.969 1.18 2.459 1 98.5 223 SER B N 1
ATOM 4010 C CA . SER B 1 223 ? 11.688 1.853 2.25 1 98.5 223 SER B CA 1
ATOM 4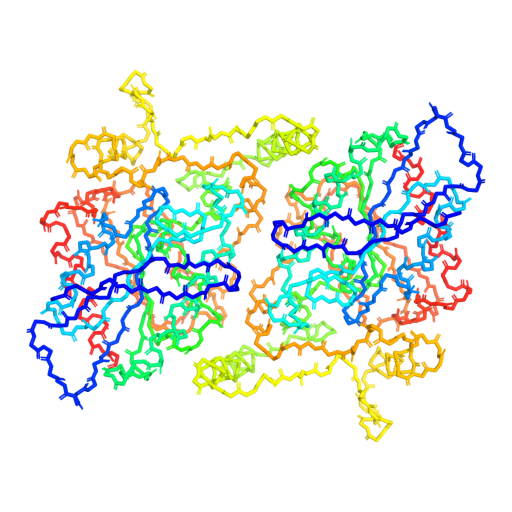011 C C . SER B 1 223 ? 11.508 2.244 0.788 1 98.5 223 SER B C 1
ATOM 4013 O O . SER B 1 223 ? 10.383 2.516 0.35 1 98.5 223 SER B O 1
ATOM 4015 N N . MET B 1 224 ? 12.602 2.264 0.036 1 98.12 224 MET B N 1
ATOM 4016 C CA . MET B 1 224 ? 12.609 2.822 -1.312 1 98.12 224 MET B CA 1
ATOM 4017 C C . MET B 1 224 ? 11.633 2.07 -2.217 1 98.12 224 MET B C 1
ATOM 4019 O O . MET B 1 224 ? 10.93 2.682 -3.023 1 98.12 224 MET B O 1
ATOM 4023 N N . ASP B 1 225 ? 11.586 0.762 -2.092 1 98.38 225 ASP B N 1
ATOM 4024 C CA . ASP B 1 225 ? 10.695 -0.013 -2.953 1 98.38 225 ASP B CA 1
ATOM 4025 C C . ASP B 1 225 ? 9.234 0.318 -2.676 1 98.38 225 ASP B C 1
ATOM 4027 O O . ASP B 1 225 ? 8.414 0.373 -3.598 1 98.38 225 ASP B O 1
ATOM 4031 N N . LYS B 1 226 ? 8.891 0.607 -1.378 1 98.44 226 LYS B N 1
ATOM 4032 C CA . LYS B 1 226 ? 7.531 0.979 -1.009 1 98.44 226 LYS B CA 1
ATOM 4033 C C . LYS B 1 226 ? 7.199 2.393 -1.48 1 98.44 226 LYS B C 1
ATOM 4035 O O . LYS B 1 226 ? 6.105 2.641 -1.993 1 98.44 226 LYS B O 1
ATOM 4040 N N . MET B 1 227 ? 8.141 3.297 -1.333 1 98.25 227 MET B N 1
ATOM 4041 C CA . MET B 1 227 ? 7.93 4.688 -1.73 1 98.25 227 MET B CA 1
ATOM 4042 C C . MET B 1 227 ? 7.758 4.801 -3.24 1 98.25 227 MET B C 1
ATOM 4044 O O . MET B 1 227 ? 6.812 5.43 -3.717 1 98.25 227 MET B O 1
ATOM 4048 N N . VAL B 1 228 ? 8.602 4.117 -3.984 1 98.12 228 VAL B N 1
ATOM 4049 C CA . VAL B 1 228 ? 8.562 4.195 -5.441 1 98.12 228 VAL B CA 1
ATOM 4050 C C . VAL B 1 228 ? 7.281 3.549 -5.961 1 98.12 228 VAL B C 1
ATOM 4052 O O . VAL B 1 228 ? 6.703 4.012 -6.945 1 98.12 228 VAL B O 1
ATOM 4055 N N . ALA B 1 229 ? 6.77 2.555 -5.273 1 98.12 229 ALA B N 1
ATOM 4056 C CA . ALA B 1 229 ? 5.598 1.799 -5.711 1 98.12 229 ALA B CA 1
ATOM 4057 C C . ALA B 1 229 ? 4.312 2.58 -5.457 1 98.12 229 ALA B C 1
ATOM 4059 O O . ALA B 1 229 ? 3.26 2.252 -6.008 1 98.12 229 ALA B O 1
ATOM 4060 N N . PHE B 1 230 ? 4.32 3.578 -4.594 1 98.12 230 PHE B N 1
ATOM 4061 C CA . PHE B 1 230 ? 3.115 4.25 -4.125 1 98.12 230 PHE B CA 1
ATOM 4062 C C . PHE B 1 230 ? 2.746 5.41 -5.043 1 98.12 230 PHE B C 1
ATOM 4064 O O . PHE B 1 230 ? 3.625 6.098 -5.566 1 98.12 230 PHE B O 1
ATOM 4071 N N . SER B 1 231 ? 1.402 5.652 -5.258 1 97.12 231 SER B N 1
ATOM 4072 C CA . SER B 1 231 ? 0.936 6.801 -6.027 1 97.12 231 SER B CA 1
ATOM 4073 C C . SER B 1 231 ? -0.286 7.441 -5.379 1 97.12 231 SER B C 1
ATOM 4075 O O . SER B 1 231 ? -1.206 6.742 -4.949 1 97.12 231 SER B O 1
ATOM 4077 N N . THR B 1 232 ? -0.262 8.695 -5.281 1 98 232 THR B N 1
ATOM 4078 C CA . THR B 1 232 ? -1.372 9.469 -4.738 1 98 232 THR B CA 1
ATOM 4079 C C . THR B 1 232 ? -2.24 10.031 -5.859 1 98 232 THR B C 1
ATOM 4081 O O . THR B 1 232 ? -3.467 10.078 -5.738 1 98 232 THR B O 1
ATOM 4084 N N . PHE B 1 233 ? -1.795 10.367 -7.004 1 97.5 233 PHE B N 1
ATOM 4085 C CA . PHE B 1 233 ? -2.4 11.266 -7.98 1 97.5 233 PHE B CA 1
ATOM 4086 C C . PHE B 1 233 ? -3.43 10.523 -8.828 1 97.5 233 PHE B C 1
ATOM 4088 O O . PHE B 1 233 ? -4.504 11.062 -9.117 1 97.5 233 PHE B O 1
ATOM 4095 N N . PRO B 1 234 ? -3.244 9.234 -9.141 1 96.38 234 PRO B N 1
ATOM 4096 C CA . PRO B 1 234 ? -4.066 8.625 -10.195 1 96.38 234 PRO B CA 1
ATOM 4097 C C . PRO B 1 234 ? -5.547 8.578 -9.828 1 96.38 234 PRO B C 1
ATOM 4099 O O . PRO B 1 234 ? -6.406 8.617 -10.711 1 96.38 234 PRO B O 1
ATOM 4102 N N . LEU B 1 235 ? -5.879 8.531 -8.602 1 96.88 235 LEU B N 1
ATOM 4103 C CA . LEU B 1 235 ? -7.277 8.328 -8.234 1 96.88 235 LEU B CA 1
ATOM 4104 C C . LEU B 1 235 ? -7.926 9.648 -7.824 1 96.88 235 LEU B C 1
ATOM 4106 O O . LEU B 1 235 ? -9.125 9.688 -7.543 1 96.88 235 LEU B O 1
ATOM 4110 N N . ILE B 1 236 ? -7.164 10.758 -7.758 1 98.38 236 ILE B N 1
ATOM 4111 C CA . ILE B 1 236 ? -7.676 12.055 -7.344 1 98.38 236 ILE B CA 1
ATOM 4112 C C . ILE B 1 236 ? -8.875 12.438 -8.211 1 98.38 236 ILE B C 1
ATOM 4114 O O . ILE B 1 236 ? -9.938 12.789 -7.688 1 98.38 236 ILE B O 1
ATOM 4118 N N . PRO B 1 237 ? -8.844 12.25 -9.602 1 97.75 237 PRO B N 1
ATOM 4119 C CA . PRO B 1 237 ? -9.938 12.75 -10.438 1 97.75 237 PRO B CA 1
ATOM 4120 C C . PRO B 1 237 ? -11.258 12.031 -10.164 1 97.75 237 PRO B C 1
ATOM 4122 O O . PRO B 1 237 ? -12.328 12.617 -10.352 1 97.75 237 PRO B O 1
ATOM 4125 N N . THR B 1 238 ? -11.172 10.797 -9.664 1 96.31 238 THR B N 1
ATOM 4126 C CA . THR B 1 238 ? -12.391 10.008 -9.609 1 96.31 238 THR B CA 1
ATOM 4127 C C . THR B 1 238 ? -12.867 9.844 -8.164 1 96.31 238 THR B C 1
ATOM 4129 O O . THR B 1 238 ? -14.07 9.805 -7.898 1 96.31 238 THR B O 1
ATOM 4132 N N . LEU B 1 239 ? -11.867 9.789 -7.207 1 97.81 239 LEU B N 1
ATOM 4133 C CA . LEU B 1 239 ? -12.289 9.336 -5.887 1 97.81 239 LEU B CA 1
ATOM 4134 C C . LEU B 1 239 ? -12.141 10.445 -4.855 1 97.81 239 LEU B C 1
ATOM 4136 O O . LEU B 1 239 ? -12.656 10.336 -3.738 1 97.81 239 LEU B O 1
ATOM 4140 N N . LEU B 1 240 ? -11.383 11.469 -5.148 1 98.44 240 LEU B N 1
ATOM 4141 C CA . LEU B 1 240 ? -11.336 12.609 -4.242 1 98.44 240 LEU B CA 1
ATOM 4142 C C . LEU B 1 240 ? -12.477 13.586 -4.535 1 98.44 240 LEU B C 1
ATOM 4144 O O . LEU B 1 240 ? -12.328 14.484 -5.367 1 98.44 240 LEU B O 1
ATOM 4148 N N . THR B 1 241 ? -13.531 13.438 -3.83 1 97.94 241 THR B N 1
ATOM 4149 C CA . THR B 1 241 ? -14.711 14.25 -4.09 1 97.94 241 THR B CA 1
ATOM 4150 C C . THR B 1 241 ? -14.93 15.266 -2.977 1 97.94 241 THR B C 1
ATOM 4152 O O . THR B 1 241 ? -15.711 16.203 -3.129 1 97.94 241 THR B O 1
ATOM 4155 N N . GLN B 1 242 ? -14.258 15.094 -1.847 1 97.94 242 GLN B N 1
ATOM 4156 C CA . GLN B 1 242 ? -14.336 16.031 -0.732 1 97.94 242 GLN B CA 1
ATOM 4157 C C . GLN B 1 242 ? -13.719 17.375 -1.1 1 97.94 242 GLN B C 1
ATOM 4159 O O . GLN B 1 242 ? -12.836 17.453 -1.959 1 97.94 242 GLN B O 1
ATOM 4164 N N . PRO B 1 243 ? -14.195 18.453 -0.452 1 98.81 243 PRO B N 1
ATOM 4165 C CA . PRO B 1 243 ? -13.477 19.719 -0.626 1 98.81 243 PRO B CA 1
ATOM 4166 C C . PRO B 1 243 ? -11.977 19.594 -0.364 1 98.81 243 PRO B C 1
ATOM 4168 O O . PRO B 1 243 ? -11.57 18.953 0.615 1 98.81 243 PRO B O 1
ATOM 4171 N N . LEU B 1 244 ? -11.18 20.156 -1.263 1 98.94 244 LEU B N 1
ATOM 4172 C CA . LEU B 1 244 ? -9.727 20.094 -1.216 1 98.94 244 LEU B CA 1
ATOM 4173 C C . LEU B 1 244 ? -9.109 21.469 -1.073 1 98.94 244 LEU B C 1
ATOM 4175 O O . LEU B 1 244 ? -9.406 22.375 -1.863 1 98.94 244 LEU B O 1
ATOM 4179 N N . LEU B 1 245 ? -8.305 21.641 -0.042 1 99 245 LEU B N 1
ATOM 4180 C CA . LEU B 1 245 ? -7.496 22.844 0.107 1 99 245 LEU B CA 1
ATOM 4181 C C . LEU B 1 245 ? -6.008 22.531 0.023 1 99 245 LEU B C 1
ATOM 4183 O O . LEU B 1 245 ? -5.512 21.672 0.763 1 99 245 LEU B O 1
ATOM 4187 N N . LEU B 1 246 ? -5.363 23.172 -0.885 1 98.94 246 LEU B N 1
ATOM 4188 C CA . LEU B 1 246 ? -3.91 23.125 -0.993 1 98.94 246 LEU B CA 1
ATOM 4189 C C . LEU B 1 246 ? -3.287 24.469 -0.644 1 98.94 246 LEU B C 1
ATOM 4191 O O . LEU B 1 246 ? -3.711 25.5 -1.159 1 98.94 246 LEU B O 1
ATOM 4195 N N . ILE B 1 247 ? -2.334 24.422 0.256 1 99 247 ILE B N 1
ATOM 4196 C CA . ILE B 1 247 ? -1.595 25.625 0.642 1 99 247 ILE B CA 1
ATOM 4197 C C . ILE B 1 247 ? -0.124 25.469 0.261 1 99 247 ILE B C 1
ATOM 4199 O O . ILE B 1 247 ? 0.512 24.469 0.612 1 99 247 ILE B O 1
ATOM 4203 N N . ALA B 1 248 ? 0.414 26.422 -0.433 1 98.88 248 ALA B N 1
ATOM 4204 C CA . ALA B 1 248 ? 1.814 26.375 -0.842 1 98.88 248 ALA B CA 1
ATOM 4205 C C . ALA B 1 248 ? 2.436 27.766 -0.854 1 98.88 248 ALA B C 1
ATOM 4207 O O . ALA B 1 248 ? 1.731 28.766 -1.034 1 98.88 248 ALA B O 1
ATOM 4208 N N . GLY B 1 249 ? 3.672 27.812 -0.55 1 98.81 249 GLY B N 1
ATOM 4209 C CA . GLY B 1 249 ? 4.398 29.062 -0.725 1 98.81 249 GLY B CA 1
ATOM 4210 C C . GLY B 1 249 ? 4.727 29.359 -2.176 1 98.81 249 GLY B C 1
ATOM 4211 O O . GLY B 1 249 ? 5.039 28.453 -2.949 1 98.81 249 GLY B O 1
ATOM 4212 N N . SER B 1 250 ? 4.785 30.641 -2.496 1 98.69 250 SER B N 1
ATOM 4213 C CA . SER B 1 250 ? 5.086 31.047 -3.867 1 98.69 250 SER B CA 1
ATOM 4214 C C . SER B 1 250 ? 6.531 30.719 -4.23 1 98.69 250 SER B C 1
ATOM 4216 O O . SER B 1 250 ? 6.863 30.578 -5.41 1 98.69 250 SER B O 1
ATOM 4218 N N . GLU B 1 251 ? 7.379 30.531 -3.252 1 97.75 251 GLU B N 1
ATOM 4219 C CA . GLU B 1 251 ? 8.797 30.281 -3.488 1 97.75 251 GLU B CA 1
ATOM 4220 C C . GLU B 1 251 ? 9.164 28.828 -3.162 1 97.75 251 GLU B C 1
ATOM 4222 O O . GLU B 1 251 ? 10.344 28.516 -3.008 1 97.75 251 GLU B O 1
ATOM 4227 N N . ALA B 1 252 ? 8.164 28.016 -3.006 1 97.69 252 ALA B N 1
ATOM 4228 C CA . ALA B 1 252 ? 8.414 26.625 -2.605 1 97.69 252 ALA B CA 1
ATOM 4229 C C . ALA B 1 252 ? 8.812 25.781 -3.805 1 97.69 252 ALA B C 1
ATOM 4231 O O . ALA B 1 252 ? 8.109 25.75 -4.82 1 97.69 252 ALA B O 1
ATOM 4232 N N . ASP B 1 253 ? 9.891 24.938 -3.646 1 94.06 253 ASP B N 1
ATOM 4233 C CA . ASP B 1 253 ? 10.32 23.969 -4.656 1 94.06 253 ASP B CA 1
ATOM 4234 C C . ASP B 1 253 ? 9.242 22.938 -4.918 1 94.06 253 ASP B C 1
ATOM 4236 O O . ASP B 1 253 ? 9.141 22.406 -6.027 1 94.06 253 ASP B O 1
ATOM 4240 N N . THR B 1 254 ? 8.438 22.734 -3.963 1 95.81 254 THR B N 1
ATOM 4241 C CA . THR B 1 254 ? 7.5 21.625 -3.99 1 95.81 254 THR B CA 1
ATOM 4242 C C . THR B 1 254 ? 6.117 22.094 -4.438 1 95.81 254 THR B C 1
ATOM 4244 O O . THR B 1 254 ? 5.16 21.312 -4.414 1 95.81 254 THR B O 1
ATOM 4247 N N . LYS B 1 255 ? 5.93 23.375 -4.805 1 97.62 255 LYS B N 1
ATOM 4248 C CA . LYS B 1 255 ? 4.629 23.906 -5.195 1 97.62 255 LYS B CA 1
ATOM 4249 C C . LYS B 1 255 ? 4.043 23.125 -6.367 1 97.62 255 LYS B C 1
ATOM 4251 O O . LYS B 1 255 ? 2.824 23 -6.488 1 97.62 255 LYS B O 1
ATOM 4256 N N . ILE B 1 256 ? 4.914 22.562 -7.203 1 97.12 256 ILE B N 1
ATOM 4257 C CA . ILE B 1 256 ? 4.523 21.844 -8.406 1 97.12 256 ILE B CA 1
ATOM 4258 C C . ILE B 1 256 ? 3.568 20.703 -8.039 1 97.12 256 ILE B C 1
ATOM 4260 O O . ILE B 1 256 ? 2.631 20.406 -8.781 1 97.12 256 ILE B O 1
ATOM 4264 N N . TYR B 1 257 ? 3.768 20.078 -6.918 1 97.88 257 TYR B N 1
ATOM 4265 C CA . TYR B 1 257 ? 2.902 18.984 -6.508 1 97.88 257 TYR B CA 1
ATOM 4266 C C . TYR B 1 257 ? 1.501 19.484 -6.18 1 97.88 257 TYR B C 1
ATOM 4268 O O . TYR B 1 257 ? 0.508 18.828 -6.516 1 97.88 257 TYR B O 1
ATOM 4276 N N . SER B 1 258 ? 1.409 20.578 -5.477 1 98.62 258 SER B N 1
ATOM 4277 C CA . SER B 1 258 ? 0.111 21.188 -5.195 1 98.62 258 SER B CA 1
ATOM 4278 C C . SER B 1 258 ? -0.594 21.609 -6.484 1 98.62 258 SER B C 1
ATOM 4280 O O . SER B 1 258 ? -1.805 21.422 -6.621 1 98.62 258 SER B O 1
ATOM 4282 N N . ASP B 1 259 ? 0.176 22.156 -7.441 1 98.5 259 ASP B N 1
ATOM 4283 C CA . ASP B 1 259 ? -0.39 22.531 -8.742 1 98.5 259 ASP B CA 1
ATOM 4284 C C . ASP B 1 259 ? -0.983 21.312 -9.445 1 98.5 259 ASP B C 1
ATOM 4286 O O . ASP B 1 259 ? -2.096 21.375 -9.969 1 98.5 259 ASP B O 1
ATOM 4290 N N . GLU B 1 260 ? -0.294 20.234 -9.422 1 97.88 260 GLU B N 1
ATOM 4291 C CA . GLU B 1 260 ? -0.731 19.016 -10.094 1 97.88 260 GLU B CA 1
ATOM 4292 C C . GLU B 1 260 ? -1.974 18.422 -9.43 1 97.88 260 GLU B C 1
ATOM 4294 O O . GLU B 1 260 ? -2.92 18.031 -10.109 1 97.88 260 GLU B O 1
ATOM 4299 N N . ALA B 1 261 ? -1.906 18.359 -8.078 1 98.62 261 ALA B N 1
ATOM 4300 C CA . ALA B 1 261 ? -3.074 17.859 -7.355 1 98.62 261 ALA B CA 1
ATOM 4301 C C . ALA B 1 261 ? -4.305 18.703 -7.648 1 98.62 261 ALA B C 1
ATOM 4303 O O . ALA B 1 261 ? -5.402 18.172 -7.844 1 98.62 261 ALA B O 1
ATOM 4304 N N . TYR B 1 262 ? -4.102 20.016 -7.625 1 98.88 262 TYR B N 1
ATOM 4305 C CA . TYR B 1 262 ? -5.184 20.938 -7.938 1 98.88 262 TYR B CA 1
ATOM 4306 C C . TYR B 1 262 ? -5.754 20.672 -9.328 1 98.88 262 TYR B C 1
ATOM 4308 O O . TYR B 1 262 ? -6.973 20.594 -9.5 1 98.88 262 TYR B O 1
ATOM 4316 N N . ASP B 1 263 ? -4.891 20.484 -10.312 1 98.75 263 ASP B N 1
ATOM 4317 C CA . ASP B 1 263 ? -5.305 20.266 -11.695 1 98.75 263 ASP B CA 1
ATOM 4318 C C . ASP B 1 263 ? -6.062 18.953 -11.844 1 98.75 263 ASP B C 1
ATOM 4320 O O . ASP B 1 263 ? -6.988 18.844 -12.648 1 98.75 263 ASP B O 1
ATOM 4324 N N . LEU B 1 264 ? -5.691 17.969 -11.102 1 98.5 264 LEU B N 1
ATOM 4325 C CA . LEU B 1 264 ? -6.277 16.641 -11.203 1 98.5 264 LEU B CA 1
ATOM 4326 C C . LEU B 1 264 ? -7.648 16.594 -10.531 1 98.5 264 LEU B C 1
ATOM 4328 O O . LEU B 1 264 ? -8.516 15.82 -10.93 1 98.5 264 LEU B O 1
ATOM 4332 N N . SER B 1 265 ? -7.832 17.359 -9.461 1 98.5 265 SER B N 1
ATOM 4333 C CA . SER B 1 265 ? -9.062 17.312 -8.68 1 98.5 265 SER B CA 1
ATOM 4334 C C . SER B 1 265 ? -10.242 17.859 -9.477 1 98.5 265 SER B C 1
ATOM 4336 O O . SER B 1 265 ? -10.133 18.891 -10.133 1 98.5 265 SER B O 1
ATOM 4338 N N . THR B 1 266 ? -11.359 17.172 -9.445 1 97.5 266 THR B N 1
ATOM 4339 C CA . THR B 1 266 ? -12.555 17.578 -10.18 1 97.5 266 THR B CA 1
ATOM 4340 C C . THR B 1 266 ? -13.648 18.031 -9.219 1 97.5 266 THR B C 1
ATOM 4342 O O . THR B 1 266 ? -14.719 18.469 -9.656 1 97.5 266 THR B O 1
ATOM 4345 N N . GLY B 1 267 ? -13.414 17.938 -7.945 1 96.38 267 GLY B N 1
ATOM 4346 C CA . GLY B 1 267 ? -14.344 18.406 -6.93 1 96.38 267 GLY B CA 1
ATOM 4347 C C . GLY B 1 267 ? -14.086 19.828 -6.488 1 96.38 267 GLY B C 1
ATOM 4348 O O . GLY B 1 267 ? -13.312 20.547 -7.129 1 96.38 267 GLY B O 1
ATOM 4349 N N . PRO B 1 268 ? -14.852 20.297 -5.418 1 98.19 268 PRO B N 1
ATOM 4350 C CA . PRO B 1 268 ? -14.523 21.609 -4.852 1 98.19 268 PRO B CA 1
ATOM 4351 C C . PRO B 1 268 ? -13.07 21.703 -4.402 1 98.19 268 PRO B C 1
ATOM 4353 O O . PRO B 1 268 ? -12.57 20.812 -3.715 1 98.19 268 PRO B O 1
ATOM 4356 N N . LYS B 1 269 ? -12.375 22.719 -4.824 1 98.75 269 LYS B N 1
ATOM 4357 C CA . LYS B 1 269 ? -10.945 22.812 -4.574 1 98.75 269 LYS B CA 1
ATOM 4358 C C . LYS B 1 269 ? -10.5 24.266 -4.465 1 98.75 269 LYS B C 1
ATOM 4360 O O . LYS B 1 269 ? -11.141 25.172 -5.012 1 98.75 269 LYS B O 1
ATOM 4365 N N . GLU B 1 270 ? -9.438 24.469 -3.75 1 98.88 270 GLU B N 1
ATOM 4366 C CA . GLU B 1 270 ? -8.781 25.766 -3.65 1 98.88 270 GLU B CA 1
ATOM 4367 C C . GLU B 1 270 ? -7.273 25.609 -3.502 1 98.88 270 GLU B C 1
ATOM 4369 O O . GLU B 1 270 ? -6.801 24.734 -2.777 1 98.88 270 GLU B O 1
ATOM 4374 N N . LEU B 1 271 ? -6.531 26.359 -4.258 1 98.94 271 LEU B N 1
ATOM 4375 C CA . LEU B 1 271 ? -5.09 26.516 -4.082 1 98.94 271 LEU B CA 1
ATOM 4376 C C . LEU B 1 271 ? -4.762 27.891 -3.502 1 98.94 271 LEU B C 1
ATOM 4378 O O . LEU B 1 271 ? -4.94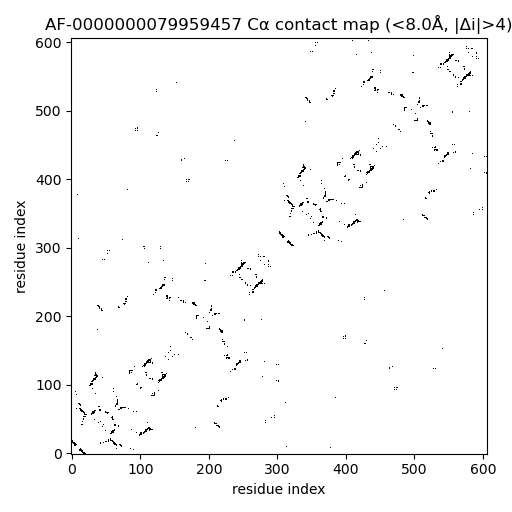9 28.906 -4.168 1 98.94 271 LEU B O 1
ATOM 4382 N N . PHE B 1 272 ? -4.336 27.891 -2.311 1 98.94 272 PHE B N 1
ATOM 4383 C CA . PHE B 1 272 ? -4.004 29.125 -1.587 1 98.94 272 PHE B CA 1
ATOM 4384 C C . PHE B 1 272 ? -2.498 29.344 -1.561 1 98.94 272 PHE B C 1
ATOM 4386 O O . PHE B 1 272 ? -1.774 28.641 -0.851 1 98.94 272 PHE B O 1
ATOM 4393 N N . ILE B 1 273 ? -2.039 30.312 -2.266 1 98.88 273 ILE B N 1
ATOM 4394 C CA . ILE B 1 273 ? -0.61 30.594 -2.383 1 98.88 273 ILE B CA 1
ATOM 4395 C C . ILE B 1 273 ? -0.212 31.688 -1.395 1 98.88 273 ILE B C 1
ATOM 4397 O O . ILE B 1 273 ? -0.832 32.75 -1.355 1 98.88 273 ILE B O 1
ATOM 4401 N N . ILE B 1 274 ? 0.736 31.422 -0.584 1 98.94 274 ILE B N 1
ATOM 4402 C CA . ILE B 1 274 ? 1.264 32.406 0.349 1 98.94 274 ILE B CA 1
ATOM 4403 C C . ILE B 1 274 ? 2.518 33.062 -0.238 1 98.94 274 ILE B C 1
ATOM 4405 O O . ILE B 1 274 ? 3.549 32.406 -0.392 1 98.94 274 ILE B O 1
ATOM 4409 N N . ASP B 1 275 ? 2.461 34.344 -0.496 1 98.69 275 ASP B N 1
ATOM 4410 C CA . ASP B 1 275 ? 3.514 35.062 -1.186 1 98.69 275 ASP B CA 1
ATOM 4411 C C . ASP B 1 275 ? 4.793 35.094 -0.355 1 98.69 275 ASP B C 1
ATOM 4413 O O . ASP B 1 275 ? 4.762 35.438 0.831 1 98.69 275 ASP B O 1
ATOM 4417 N N . GLY B 1 276 ? 5.855 34.688 -0.944 1 98.5 276 GLY B N 1
ATOM 4418 C CA . GLY B 1 276 ? 7.168 34.812 -0.33 1 98.5 276 GLY B CA 1
ATOM 4419 C C . GLY B 1 276 ? 7.547 33.594 0.494 1 98.5 276 GLY B C 1
ATOM 4420 O O . GLY B 1 276 ? 8.711 33.438 0.876 1 98.5 276 GLY B O 1
ATOM 4421 N N . ALA B 1 277 ? 6.668 32.656 0.745 1 98.81 277 ALA B N 1
ATOM 4422 C CA . ALA B 1 277 ? 6.949 31.516 1.604 1 98.81 277 ALA B CA 1
ATOM 4423 C C . ALA B 1 277 ? 7.617 30.406 0.817 1 98.81 277 ALA B C 1
ATOM 4425 O O . ALA B 1 277 ? 7.254 30.141 -0.33 1 98.81 277 ALA B O 1
ATOM 4426 N N . THR B 1 278 ? 8.641 29.844 1.393 1 98.5 278 THR B N 1
ATOM 4427 C CA . THR B 1 278 ? 9.219 28.594 0.892 1 98.5 278 THR B CA 1
ATOM 4428 C C . THR B 1 278 ? 8.5 27.391 1.487 1 98.5 278 THR B C 1
ATOM 4430 O O . THR B 1 278 ? 7.539 27.547 2.246 1 98.5 278 THR B O 1
ATOM 4433 N N . HIS B 1 279 ? 8.922 26.188 1.062 1 98.5 279 HIS B N 1
ATOM 4434 C CA . HIS B 1 279 ? 8.375 24.953 1.589 1 98.5 279 HIS B CA 1
ATOM 4435 C C . HIS B 1 279 ? 8.516 24.891 3.105 1 98.5 279 HIS B C 1
ATOM 4437 O O . HIS B 1 279 ? 7.523 24.703 3.82 1 98.5 279 HIS B O 1
ATOM 4443 N N . ILE B 1 280 ? 9.703 25.125 3.602 1 98.69 280 ILE B N 1
ATOM 4444 C CA . ILE B 1 280 ? 10.008 24.922 5.016 1 98.69 280 ILE B CA 1
ATOM 4445 C C . ILE B 1 280 ? 9.555 26.141 5.82 1 98.69 280 ILE B C 1
ATOM 4447 O O . ILE B 1 280 ? 9.25 26.016 7.012 1 98.69 280 ILE B O 1
ATOM 4451 N N . ALA B 1 281 ? 9.469 27.312 5.191 1 98.56 281 ALA B N 1
ATOM 4452 C CA . ALA B 1 281 ? 8.984 28.5 5.891 1 98.56 281 ALA B CA 1
ATOM 4453 C C . ALA B 1 281 ? 7.586 28.266 6.457 1 98.56 281 ALA B C 1
ATOM 4455 O O . ALA B 1 281 ? 7.215 28.844 7.477 1 98.56 281 ALA B O 1
ATOM 4456 N N . LEU B 1 282 ? 6.859 27.406 5.867 1 98.81 282 LEU B N 1
ATOM 4457 C CA . LEU B 1 282 ? 5.496 27.109 6.293 1 98.81 282 LEU B CA 1
ATOM 4458 C C . LEU B 1 282 ? 5.5 26.156 7.48 1 98.81 282 LEU B C 1
ATOM 4460 O O . LEU B 1 282 ? 4.441 25.828 8.023 1 98.81 282 LEU B O 1
ATOM 4464 N N . TYR B 1 283 ? 6.691 25.703 7.91 1 98.81 283 TYR B N 1
ATOM 4465 C CA . TYR B 1 283 ? 6.77 24.812 9.07 1 98.81 283 TYR B CA 1
ATOM 4466 C C . TYR B 1 283 ? 6.59 25.594 10.367 1 98.81 283 TYR B C 1
ATOM 4468 O O . TYR B 1 283 ? 5.941 25.125 11.297 1 98.81 283 TYR B O 1
ATOM 4476 N N . ASP B 1 284 ? 7.152 26.859 10.352 1 98.5 284 ASP B N 1
ATOM 4477 C CA . ASP B 1 284 ? 7.238 27.406 11.703 1 98.5 284 ASP B CA 1
ATOM 4478 C C . ASP B 1 284 ? 7.277 28.938 11.68 1 98.5 284 ASP B C 1
ATOM 4480 O O . ASP B 1 284 ? 7.121 29.578 12.719 1 98.5 284 ASP B O 1
ATOM 4484 N N . LYS B 1 285 ? 7.574 29.547 10.531 1 98.31 285 LYS B N 1
ATOM 4485 C CA . LYS B 1 285 ? 7.66 31 10.508 1 98.31 285 LYS B CA 1
ATOM 4486 C C . LYS B 1 285 ? 6.301 31.641 10.781 1 98.31 285 LYS B C 1
ATOM 4488 O O . LYS B 1 285 ? 5.363 31.469 10 1 98.31 285 LYS B O 1
ATOM 4493 N N . PRO B 1 286 ? 6.195 32.438 11.773 1 98.12 286 PRO B N 1
ATOM 4494 C CA . PRO B 1 286 ? 4.895 32.906 12.25 1 98.12 286 PRO B CA 1
ATOM 4495 C C . PRO B 1 286 ? 4.105 33.656 11.18 1 98.12 286 PRO B C 1
ATOM 4497 O O . PRO B 1 286 ? 2.891 33.469 11.07 1 98.12 286 PRO B O 1
ATOM 4500 N N . GLU B 1 287 ? 4.723 34.5 10.391 1 97.38 287 GLU B N 1
ATOM 4501 C CA . GLU B 1 287 ? 4.02 35.281 9.391 1 97.38 287 GLU B CA 1
ATOM 4502 C C . GLU B 1 287 ? 3.367 34.406 8.336 1 97.38 287 GLU B C 1
ATOM 4504 O O . GLU B 1 287 ? 2.299 34.719 7.816 1 97.38 287 GLU B O 1
ATOM 4509 N N . TYR B 1 288 ? 4.008 33.281 7.996 1 98.75 288 TYR B N 1
ATOM 4510 C CA . TYR B 1 288 ? 3.484 32.406 6.977 1 98.75 288 TYR B CA 1
ATOM 4511 C C . TYR B 1 288 ? 2.541 31.359 7.59 1 98.75 288 TYR B C 1
ATOM 4513 O O . TYR B 1 288 ? 1.445 31.125 7.07 1 98.75 288 TYR B O 1
ATOM 4521 N N . VAL B 1 289 ? 2.914 30.812 8.727 1 98.81 289 VAL B N 1
ATOM 4522 C CA . VAL B 1 289 ? 2.098 29.812 9.398 1 98.81 289 VAL B CA 1
ATOM 4523 C C . VAL B 1 289 ? 0.774 30.422 9.844 1 98.81 289 VAL B C 1
ATOM 4525 O O . VAL B 1 289 ? -0.271 29.781 9.797 1 98.81 289 VAL B O 1
ATOM 4528 N N . GLY B 1 290 ? 0.827 31.672 10.305 1 98.69 290 GLY B N 1
ATOM 4529 C CA . GLY B 1 290 ? -0.402 32.344 10.672 1 98.69 290 GLY B CA 1
ATOM 4530 C C . GLY B 1 290 ? -1.421 32.406 9.547 1 98.69 290 GLY B C 1
ATOM 4531 O O . GLY B 1 290 ? -2.602 32.125 9.766 1 98.69 290 GLY B O 1
ATOM 4532 N N . GLN B 1 291 ? -0.976 32.75 8.344 1 98.88 291 GLN B N 1
ATOM 4533 C CA . GLN B 1 291 ? -1.851 32.781 7.172 1 98.88 291 GLN B CA 1
ATOM 4534 C C . GLN B 1 291 ? -2.396 31.391 6.855 1 98.88 291 GLN B C 1
ATOM 4536 O O . GLN B 1 291 ? -3.584 31.234 6.559 1 98.88 291 GLN B O 1
ATOM 4541 N N . ALA B 1 292 ? -1.518 30.422 6.918 1 98.94 292 ALA B N 1
ATOM 4542 C CA . ALA B 1 292 ? -1.924 29.062 6.625 1 98.94 292 ALA B CA 1
ATOM 4543 C C . ALA B 1 292 ? -2.982 28.578 7.613 1 98.94 292 ALA B C 1
ATOM 4545 O O . ALA B 1 292 ? -3.994 28 7.215 1 98.94 292 ALA B O 1
ATOM 4546 N N . VAL B 1 293 ? -2.77 28.828 8.883 1 98.88 293 VAL B N 1
ATOM 4547 C CA . VAL B 1 293 ? -3.668 28.375 9.938 1 98.88 293 VAL B CA 1
ATOM 4548 C C . VAL B 1 293 ? -5.023 29.062 9.797 1 98.88 293 VAL B C 1
ATOM 4550 O O . VAL B 1 293 ? -6.07 28.422 9.93 1 98.88 293 VAL B O 1
ATOM 4553 N N . GLU B 1 294 ? -4.98 30.328 9.547 1 98.81 294 GLU B N 1
ATOM 4554 C CA . GLU B 1 294 ? -6.234 31.047 9.359 1 98.81 294 GLU B CA 1
ATOM 4555 C C . GLU B 1 294 ? -7.031 30.469 8.188 1 98.81 294 GLU B C 1
ATOM 4557 O O . GLU B 1 294 ? -8.25 30.312 8.281 1 98.81 294 GLU B O 1
ATOM 4562 N N . LYS B 1 295 ? -6.375 30.234 7.09 1 98.94 295 LYS B N 1
ATOM 4563 C CA . LYS B 1 295 ? -7.031 29.641 5.926 1 98.94 295 LYS B CA 1
ATOM 4564 C C . LYS B 1 295 ? -7.582 28.25 6.246 1 98.94 295 LYS B C 1
ATOM 4566 O O . LYS B 1 295 ? -8.711 27.938 5.887 1 98.94 295 LYS B O 1
ATOM 4571 N N . LEU B 1 296 ? -6.77 27.406 6.91 1 98.94 296 LEU B N 1
ATOM 4572 C CA . LEU B 1 296 ? -7.211 26.078 7.312 1 98.94 296 LEU B CA 1
ATOM 4573 C C . LEU B 1 296 ? -8.438 26.156 8.211 1 98.94 296 LEU B C 1
ATOM 4575 O O . LEU B 1 296 ? -9.391 25.391 8.031 1 98.94 296 LEU B O 1
ATOM 4579 N N . ALA B 1 297 ? -8.352 27.062 9.203 1 98.88 297 ALA B N 1
ATOM 4580 C CA . ALA B 1 297 ? -9.469 27.219 10.141 1 98.88 297 ALA B CA 1
ATOM 4581 C C . ALA B 1 297 ? -10.75 27.609 9.414 1 98.88 297 ALA B C 1
ATOM 4583 O O . ALA B 1 297 ? -11.82 27.062 9.688 1 98.88 297 ALA B O 1
ATOM 4584 N N . SER B 1 298 ? -10.633 28.562 8.516 1 98.81 298 SER B N 1
ATOM 4585 C CA . SER B 1 298 ? -11.781 28.984 7.727 1 98.81 298 SER B CA 1
ATOM 4586 C C . SER B 1 298 ? -12.305 27.844 6.859 1 98.81 298 SER B C 1
ATOM 4588 O O . SER B 1 298 ? -13.516 27.625 6.773 1 98.81 298 SER B O 1
ATOM 4590 N N . PHE B 1 299 ? -11.453 27.125 6.164 1 98.94 299 PHE B N 1
ATOM 4591 C CA . PHE B 1 299 ? -11.781 26.016 5.281 1 98.94 299 PHE B CA 1
ATOM 4592 C C . PHE B 1 299 ? -12.492 24.906 6.047 1 98.94 299 PHE B C 1
ATOM 4594 O O . PHE B 1 299 ? -13.594 24.5 5.68 1 98.94 299 PHE B O 1
ATOM 4601 N N . PHE B 1 300 ? -11.898 24.406 7.176 1 98.88 300 PHE B N 1
ATOM 4602 C CA . PHE B 1 300 ? -12.453 23.297 7.941 1 98.88 300 PHE B CA 1
ATOM 4603 C C . PHE B 1 300 ? -13.648 23.766 8.766 1 98.88 300 PHE B C 1
ATOM 4605 O O . PHE B 1 300 ? -14.438 22.938 9.242 1 98.88 300 PHE B O 1
ATOM 4612 N N . GLY B 1 301 ? -13.766 25.078 8.961 1 98.25 301 GLY B N 1
ATOM 4613 C CA . GLY B 1 301 ? -14.922 25.625 9.641 1 98.25 301 GLY B CA 1
ATOM 4614 C C . GLY B 1 301 ? -16.234 25.359 8.922 1 98.25 301 GLY B C 1
ATOM 4615 O O . GLY B 1 301 ? -17.312 25.469 9.5 1 98.25 301 GLY B O 1
ATOM 4616 N N . GLN B 1 302 ? -16.125 25.062 7.645 1 96.44 302 GLN B N 1
ATOM 4617 C CA . GLN B 1 302 ? -17.297 24.781 6.828 1 96.44 302 GLN B CA 1
ATOM 4618 C C . GLN B 1 302 ? -17.766 23.344 7.016 1 96.44 302 GLN B C 1
ATOM 4620 O O . GLN B 1 302 ? -18.812 22.953 6.48 1 96.44 302 GLN B O 1
ATOM 4625 N N . LEU B 1 303 ? -17.078 22.578 7.723 1 92 303 LEU B N 1
ATOM 4626 C CA . LEU B 1 303 ? -17.469 21.203 8.008 1 92 303 LEU B CA 1
ATOM 4627 C C . LEU B 1 303 ? -18.828 21.156 8.711 1 92 303 LEU B C 1
ATOM 4629 O O . LEU B 1 303 ? -19.141 22.062 9.492 1 92 303 LEU B O 1
#

InterPro domains:
  IPR002925 Dienelactone hydrolase [PF01738] (27-134)
  IPR029058 Alpha/Beta hydrolase fold [G3DSA:3.40.50.1820] (6-300)
  IPR029058 Alpha/Beta hydrolase fold [SSF53474] (7-300)
  IPR051411 Polyketide transferase af380-like [PTHR47751] (7-302)

Organism: NCBI:txid1448308

Nearest PDB structures (foldseek):
  2hdw-assembly1_A  TM=9.218E-01  e=8.553E-31  Pseudomonas aeruginosa
  7d79-assembly2_B-2  TM=8.886E-01  e=7.203E-23  Beauveria bassiana ARSEF 2860
  7d79-assembly1_D  TM=8.806E-01  e=2.297E-22  Beauveria bassiana ARSEF 2860
  7d79-assembly2_C  TM=8.828E-01  e=2.297E-22  Beauveria bassiana ARSEF 2860
  6lzh-assembly1_B  TM=8.654E-01  e=3.222E-20  Penicillium sp. sh18

Radius of gyration: 24.25 Å; Cα contacts (8 Å, |Δi|>4): 1448; chains: 2; bounding box: 58×70×54 Å

pLDDT: mean 97.67, std 2.27, range [78.25, 99.0]

Foldseek 3Di:
DWDWDWFDDVPKIWTKIKQAAPPDDPPAAFFEEEEEEAQLDFCVFLSVVLQNLLNPLTYTYMYTAFGLFFPMDDPPHQQDFLVSSLSVSVRVLVVQVPDPRYDQQQYAYEYAACRRLSQLQNLLPRPSHQEYEYELYHPLQCCLQAPLNHGDDPVVLVVLQVVLVVQVVCVVVPDDWDKDAQADQDPVSDDPPDDPCRVVVCVQDVDPNGHDPRRPRIHTSNSSVNRNPDDNQPSQCPRNAHEYEYEAEPAESSVVVVVSSQVSHPHHYDYHYDYPDYSCCCSDVCVNVVVVSVVVSVVSVVD/DWDWDWFDDVPKIWTKIKQAAPPDDPPAAFFEEEEEEAQLDFCVFLSVVLQNLLNPLTYTYMYTAFGLFFPMDDPPHQQDFLVSSLSVSVRVLVVQVPDPRHPQQQYAYEYAACRRLSQLQNLLPRPSHQEYEYELYHPLQCCLQAPLNHGDDPVVLVVLQVVLVVQVVCVVVPDDWDKDAQADQDPVSDDPPDDPCRVVVCVQDVDPNGHDPRRPRIHTSNSSVSRNPDDSQPSQCPRNAHEYEYEAEPAESSVVVVVSSQVSHPHHYDYHYDYPDYSCCCSDPCVNVVVVSVVVSVVSVVD

Solvent-accessible surface area (backbone atoms only — not comparable to full-atom values): 29764 Å² total; per-residue (Å²): 88,74,41,84,47,68,49,54,56,72,93,24,47,26,32,29,41,38,22,37,25,79,79,67,54,90,90,43,65,26,42,30,35,40,43,31,32,35,76,43,50,25,36,84,34,48,45,33,52,52,30,52,57,43,4,67,72,55,24,34,21,40,30,34,17,50,68,16,24,47,82,14,32,55,65,66,65,31,44,51,44,58,68,57,52,29,48,45,53,54,36,49,49,32,54,48,62,62,38,86,44,42,33,65,85,28,20,30,32,27,16,34,28,35,11,6,20,39,24,56,41,34,46,37,41,37,55,56,42,58,32,35,29,19,35,39,21,34,39,55,19,53,47,64,45,19,59,70,76,42,74,51,55,55,72,59,54,48,51,52,27,42,51,24,38,53,48,46,46,41,37,56,68,70,43,78,86,56,72,41,64,80,34,53,89,46,74,86,70,57,55,95,82,52,52,66,53,42,55,47,38,24,51,34,55,72,32,90,76,48,46,49,92,60,35,75,36,41,28,31,44,67,21,50,38,45,25,54,68,37,74,50,66,86,49,29,54,67,41,30,61,46,44,35,40,32,35,30,22,69,59,20,66,47,34,58,50,43,52,49,52,57,69,45,40,71,39,56,68,47,80,48,70,40,83,78,26,31,47,53,41,52,50,65,40,62,80,49,31,50,54,52,49,51,51,50,46,58,60,60,64,69,89,87,76,40,83,48,68,49,55,54,70,93,21,48,27,32,28,42,39,21,37,23,78,80,66,52,89,91,43,65,27,39,31,34,41,43,32,32,34,76,43,51,25,36,84,34,48,45,33,54,53,31,52,55,41,5,66,72,54,24,34,21,39,31,33,16,52,66,17,25,47,82,14,32,56,66,65,65,30,44,51,45,58,70,57,53,29,50,44,54,54,38,50,50,31,52,48,63,60,37,85,44,42,33,66,86,26,22,30,33,28,15,34,28,36,10,6,20,39,23,58,40,33,47,38,42,36,55,57,42,58,32,34,31,19,35,38,22,33,37,54,18,53,47,63,44,18,60,70,75,42,72,51,55,56,71,59,53,49,51,53,26,41,51,24,38,53,48,44,46,40,36,57,69,71,44,77,85,55,72,41,64,78,34,51,88,48,75,86,70,58,56,94,82,51,52,66,53,40,54,47,37,24,51,33,54,73,31,89,76,48,46,49,89,57,35,76,37,40,27,32,45,68,21,51,38,46,26,55,67,38,74,49,66,86,50,28,54,67,41,30,61,46,44,36,39,34,35,29,22,68,60,18,66,48,35,58,49,43,53,49,53,57,69,46,40,70,38,56,68,47,79,48,71,41,83,78,26,31,47,53,41,52,49,66,41,59,80,51,31,51,54,51,50,53,50,48,47,57,59,62,61,70,90

Secondary structure (DSSP, 8-state):
-EEEEEEEETTEEEEEEEEPPTT--TT--EEEEEEEPPTT--TTSHHHHHHHHHHHTT-EEEEE--TTSTTS--SSTT---HHHHHHHHHHHHHHHHT-TTEEEEEEEEEEETHHHHHHHHHHTT-TTEEEEEEES---HHHHHHEETTEEPPHHHHHHHHHHHHHHHHHHHTTPPP-EEESS-SSGGG--TTS-HHHHHHHHHHHSTTT--TT---EEEGGGHHHHHH--SGGGHHHH--S-EEEEEETT-TTHHHHHHHHHH--SSEEEEEETT--TTHHHH-HHHHHHHHHHHHHHHTT-/-EEEEEEEETTEEEEEEEEPPTT--TT--EEEEEEEPPTT--TTSHHHHHHHHHHTTT-EEEEE--TTSTTS--SSTT---HHHHHHHHHHHHHHHHT-TTEEEEEEEEEEETHHHHHHHHHHTT-TTEEEEEEES---HHHHHHEETTEEPPHHHHHHHHHHHHHHHHHHHTTPPP-EEESS-SSGGG--TTS-HHHHHHHHHHHSTTT--TT---EEEGGGHHHHHH--SGGGHHHH--S-EEEEEETT-TTHHHHHHHHHH--SSEEEEEETT--TTHHHH-HHHHHHHHHHHHHHHTT-